Protein AF-0000000085035477 (afdb_homodimer)

pLDDT: mean 82.09, std 19.03, range [23.11, 97.94]

Organism: Korarchaeum cryptofilum (strain OPF8) (NCBI:txid374847)

Secondary structure (DSSP, 8-state):
-EEEEETTS-HHHHHHHHHTT-EEEEE--SS-SEEETTTEEEEEEEHHHHHHHHHHSHHHHHHHHHHTT-SEEEEEEE------HHHHHHHHHHHHHHHHTTEEEEEESSHHHHHHHHHHHHHHHHHTS-------SHHHHHHHHHHHHHHHTSTT--HHHHHHHHHH-SSHHHHHT--HHHHHHHH-HHHHHHHHHHHH---------------/-EEEEETTS-HHHHHHHHHTT-EEEEE--SS-SEEETTTEEEEEEEHHHHHHHHHHSHHHHHHHHHHTT-SEEEEEEE------HHHHHHHHHHHHHHHHTTEEEEEESSHHHHHHHHHHHHHHHHHTS-------SHHHHHHHHHHHHHHHTSTT--HHHHHHHHHH-SSHHHHHT--HHHHHHHH-HHHHHHHHHHHH---------------

Foldseek 3Di:
DEKEAEQVDDVVLVVLLVVLVYHYHYHHDDQAGMDAPFAEGEHEDEPVRVLVCLVVVVVVVSVVSSLQFHLAYEYEYEDDDDDDDPSVVSVVVVQVVCVVSNYYYHYDHDSNRVSVVSNVVNVVVVVVQPPPDPPDDDVNVVQLVVQQVVQCVQPLADNQLSVQLVVRDPHNVCSLSGGLRVSCVRRNNVSSVSSVCVSPPDDDDPPPPPPPPPD/DEKEAEQVDDVVLVVLLVVLVYHYHYHHDDQAGMDAPFAEGEHEDEPVRVLVCLVVVVVVVSVVSSLQFHLAYEYEYEDDDDDDDPSVVSVVVVQVVCVVVNYYYHYDHDSNRVSVVSNVVNVVVVVVQPPPDPPDDDVNVVQLVVQQVVQCPQPLADNQLSVQLVVRDPHNVCSLSGGLRVSCVRRNNVSSVSSVCVSPPDDDDPPPPPPPPPD

Sequence (430 aa):
MRIVMDDREPESVERILKSNGIIVERKRIEVADYLIGADVCVERKTLEDFLRSIYDGRLFDQVEEMMRCCSRILVLVEGSHRLDGRGRLHYLGALAYLSLKGVSVIHVNGYEDTAYLLTYLARKVEGDKPSIIPVRRRRKAKSFEEAYSILLSFPSIGPKSAEKLMSEFKNLREIFNADFPKLKSLIGEAKARKFREVLNSPFVYERETKLEDQGMRIVMDDREPESVERILKSNGIIVERKRIEVADYLIGADVCVERKTLEDFLRSIYDGRLFDQVEEMMRCCSRILVLVEGSHRLDGRGRLHYLGALAYLSLKGVSVIHVNGYEDTAYLLTYLARKVEGDKPSIIPVRRRRKAKSFEEAYSILLSFPSIGPKSAEKLMSEFKNLREIFNADFPKLKSLIGEAKARKFREVLNSPFVYERETKLEDQG

Nearest PDB structures (foldseek):
  2bhn-assembly1_A  TM=6.018E-01  e=3.787E-16  Aeropyrum pernix
  2bhn-assembly1_B-2  TM=5.821E-01  e=1.384E-15  Aeropyrum pernix
  2bgw-assembly1_B  TM=5.679E-01  e=7.019E-16  Aeropyrum pernix
  2bhn-assembly2_C-3  TM=5.789E-01  e=5.058E-15  Aeropyrum pernix
  1j24-assembly1_A  TM=9.005E-01  e=1.045E-10  Pyrococcus furiosus DSM 3638

Radius of gyration: 23.03 Å; Cα contacts (8 Å, |Δi|>4): 675; chains: 2; bounding box: 53×76×73 Å

InterPro domains:
  IPR006166 ERCC4 domain [PF02732] (5-120)
  IPR006166 ERCC4 domain [SM00891] (2-81)
  IPR010994 RuvA domain 2-like [SSF47781] (146-211)
  IPR011335 Restriction endonuclease type II-like [SSF52980] (2-124)

Solvent-accessible surface area (backbone atoms only — not comparable to full-atom values): 22766 Å² total; per-residue (Å²): 89,56,37,42,32,22,61,86,56,63,66,66,34,52,53,49,30,43,74,72,60,35,46,74,45,75,40,89,50,92,66,38,45,30,36,34,75,61,29,33,30,33,36,77,37,44,45,69,54,46,52,51,25,56,74,71,48,51,46,60,54,50,49,52,56,31,56,64,40,22,61,30,39,37,37,39,29,34,56,86,71,90,61,60,72,70,59,30,53,54,48,47,50,50,51,52,53,35,28,74,72,32,31,22,65,44,77,32,89,43,55,66,48,48,27,49,49,51,52,51,50,30,51,50,61,58,60,63,44,76,71,80,70,73,92,47,71,72,77,14,44,52,38,28,53,47,47,48,53,33,43,49,49,36,92,60,29,47,72,69,40,38,49,47,49,50,71,72,35,53,24,50,47,52,56,76,54,52,19,48,60,47,39,23,72,64,53,33,58,70,31,31,50,49,48,48,45,58,32,62,39,51,53,33,81,79,73,75,76,76,73,76,73,82,117,88,56,36,41,31,22,61,86,56,62,66,66,34,52,52,49,30,43,73,72,61,35,45,74,45,74,40,89,50,90,66,39,44,28,37,34,75,60,27,34,31,34,36,77,37,43,43,68,54,46,53,48,25,58,73,70,48,50,47,59,53,49,49,52,56,31,55,64,40,20,63,31,39,38,38,38,27,35,55,84,73,89,62,59,73,70,59,31,53,53,49,49,49,49,51,52,53,35,28,74,70,33,33,22,65,45,78,32,87,44,54,67,48,48,28,49,48,52,50,50,49,32,50,49,62,59,60,63,45,78,72,83,72,74,92,47,71,73,76,14,45,53,37,27,53,48,46,48,52,33,42,47,48,38,91,59,28,49,73,69,42,39,50,48,49,50,70,72,34,55,24,48,47,53,58,76,54,51,19,46,61,48,38,22,73,64,52,34,58,70,32,31,51,49,47,48,46,56,32,62,38,51,54,35,81,80,73,76,76,74,73,76,72,83,117

Structure (mmCIF, N/CA/C/O backbone):
data_AF-0000000085035477-model_v1
#
loop_
_entity.id
_entity.type
_entity.pdbx_description
1 polymer 'ERCC4 domain protein'
#
loop_
_atom_site.group_PDB
_atom_site.id
_atom_site.type_symbol
_atom_site.label_atom_id
_atom_site.label_alt_id
_atom_site.label_comp_id
_atom_site.label_asym_id
_atom_site.label_entity_id
_atom_site.label_seq_id
_atom_site.pdbx_PDB_ins_code
_atom_site.Cartn_x
_atom_site.Cartn_y
_atom_site.Cartn_z
_atom_site.occupancy
_atom_site.B_iso_or_equiv
_atom_site.auth_seq_id
_atom_site.auth_comp_id
_atom_site.auth_asym_id
_atom_site.auth_atom_id
_atom_site.pdbx_PDB_model_num
ATOM 1 N N . MET A 1 1 ? 20.047 3.941 -13.195 1 83.12 1 MET A N 1
ATOM 2 C CA . MET A 1 1 ? 19.203 3.465 -12.109 1 83.12 1 MET A CA 1
ATOM 3 C C . MET A 1 1 ? 20 2.643 -11.102 1 83.12 1 MET A C 1
ATOM 5 O O . MET A 1 1 ? 20.938 1.933 -11.484 1 83.12 1 MET A O 1
ATOM 9 N N . ARG A 1 2 ? 19.75 2.924 -9.922 1 89.19 2 ARG A N 1
ATOM 10 C CA . ARG A 1 2 ? 20.594 2.309 -8.906 1 89.19 2 ARG A CA 1
ATOM 11 C C . ARG A 1 2 ? 19.781 1.378 -8.008 1 89.19 2 ARG A C 1
ATOM 13 O O . ARG A 1 2 ? 18.656 1.692 -7.641 1 89.19 2 ARG A O 1
ATOM 20 N N . ILE A 1 3 ? 20.375 0.165 -7.758 1 96.12 3 ILE A N 1
ATOM 21 C CA . ILE A 1 3 ? 19.812 -0.799 -6.812 1 96.12 3 ILE A CA 1
ATOM 22 C C . ILE A 1 3 ? 20.891 -1.175 -5.785 1 96.12 3 ILE A C 1
ATOM 24 O O . ILE A 1 3 ? 22.031 -1.481 -6.148 1 96.12 3 ILE A O 1
ATOM 28 N N . VAL A 1 4 ? 20.578 -1.041 -4.488 1 95.62 4 VAL A N 1
ATOM 29 C CA . VAL A 1 4 ? 21.438 -1.589 -3.443 1 95.62 4 VAL A CA 1
ATOM 30 C C . VAL A 1 4 ? 21.078 -3.051 -3.191 1 95.62 4 VAL A C 1
ATOM 32 O O . VAL A 1 4 ? 19.906 -3.381 -2.982 1 95.62 4 VAL A O 1
ATOM 35 N N . MET A 1 5 ? 22.078 -3.941 -3.277 1 97.94 5 MET A N 1
ATOM 36 C CA . MET A 1 5 ? 21.875 -5.383 -3.17 1 97.94 5 MET A CA 1
ATOM 37 C C . MET A 1 5 ? 22.641 -5.957 -1.989 1 97.94 5 MET A C 1
ATOM 39 O O . MET A 1 5 ? 23.828 -5.652 -1.803 1 97.94 5 MET A O 1
ATOM 43 N N . ASP A 1 6 ? 21.938 -6.75 -1.131 1 97.06 6 ASP A N 1
ATOM 44 C CA . ASP A 1 6 ? 22.625 -7.453 -0.052 1 97.06 6 ASP A CA 1
ATOM 45 C C . ASP A 1 6 ? 23.75 -8.336 -0.598 1 97.06 6 ASP A C 1
ATOM 47 O O . ASP A 1 6 ? 23.562 -9.023 -1.607 1 97.06 6 ASP A O 1
ATOM 51 N N . ASP A 1 7 ? 24.75 -8.383 0.073 1 96.31 7 ASP A N 1
ATOM 52 C CA . ASP A 1 7 ? 25.938 -9.055 -0.443 1 96.31 7 ASP A CA 1
ATOM 53 C C . ASP A 1 7 ? 25.781 -10.57 -0.408 1 96.31 7 ASP A C 1
ATOM 55 O O . ASP A 1 7 ? 26.578 -11.305 -0.982 1 96.31 7 ASP A O 1
ATOM 59 N N . ARG A 1 8 ? 24.75 -11.102 0.243 1 96.25 8 ARG A N 1
ATOM 60 C CA . ARG A 1 8 ? 24.516 -12.539 0.292 1 96.25 8 ARG A CA 1
ATOM 61 C C . ARG A 1 8 ? 23.703 -13 -0.911 1 96.25 8 ARG A C 1
ATOM 63 O O . ARG A 1 8 ? 23.609 -14.203 -1.182 1 96.25 8 ARG A O 1
ATOM 70 N N . GLU A 1 9 ? 23.188 -12.07 -1.678 1 97.06 9 GLU A N 1
ATOM 71 C CA . GLU A 1 9 ? 22.328 -12.398 -2.822 1 97.06 9 GLU A CA 1
ATOM 72 C C . GLU A 1 9 ? 23.156 -12.984 -3.967 1 97.06 9 GLU A C 1
ATOM 74 O O . GLU A 1 9 ? 24.344 -12.695 -4.098 1 97.06 9 GLU A O 1
ATOM 79 N N . PRO A 1 10 ? 22.516 -13.781 -4.797 1 96.25 10 PRO A N 1
ATOM 80 C CA . PRO A 1 10 ? 23.234 -14.508 -5.852 1 96.25 10 PRO A CA 1
ATOM 81 C C . PRO A 1 10 ? 23.875 -13.57 -6.875 1 96.25 10 PRO A C 1
ATOM 83 O O . PRO A 1 10 ? 23.266 -12.586 -7.293 1 96.25 10 PRO A O 1
ATOM 86 N N . GLU A 1 11 ? 25.016 -13.984 -7.309 1 96.56 11 GLU A N 1
ATOM 87 C CA . GLU A 1 11 ? 25.766 -13.203 -8.297 1 96.56 11 GLU A CA 1
ATOM 88 C C . GLU A 1 11 ? 25.047 -13.188 -9.641 1 96.56 11 GLU A C 1
ATOM 90 O O . GLU A 1 11 ? 25.156 -12.219 -10.398 1 96.56 11 GLU A O 1
ATOM 95 N N . SER A 1 12 ? 24.297 -14.195 -9.867 1 96.81 12 SER A N 1
ATOM 96 C CA . SER A 1 12 ? 23.562 -14.305 -11.125 1 96.81 12 SER A CA 1
ATOM 97 C C . SER A 1 12 ? 22.562 -13.164 -11.273 1 96.81 12 SER A C 1
ATOM 99 O O . SER A 1 12 ? 22.406 -12.602 -12.367 1 96.81 12 SER A O 1
ATOM 101 N N . VAL A 1 13 ? 21.938 -12.805 -10.227 1 97.25 13 VAL A N 1
ATOM 102 C CA . VAL A 1 13 ? 20.984 -11.695 -10.273 1 97.25 13 VAL A CA 1
ATOM 103 C C . VAL A 1 13 ? 21.719 -10.398 -10.586 1 97.25 13 VAL A C 1
ATOM 105 O O . VAL A 1 13 ? 21.266 -9.609 -11.422 1 97.25 13 VAL A O 1
ATOM 108 N N . GLU A 1 14 ? 22.891 -10.211 -9.969 1 97.62 14 GLU A N 1
ATOM 109 C CA . GLU A 1 14 ? 23.672 -9.008 -10.195 1 97.62 14 GLU A CA 1
ATOM 110 C C . GLU A 1 14 ? 24.094 -8.898 -11.656 1 97.62 14 GLU A C 1
ATOM 112 O O . GLU A 1 14 ? 24.016 -7.816 -12.25 1 97.62 14 GLU A O 1
ATOM 117 N N . ARG A 1 15 ? 24.516 -9.969 -12.148 1 97.5 15 ARG A N 1
ATOM 118 C CA . ARG A 1 15 ? 24.969 -10 -13.531 1 97.5 15 ARG A CA 1
ATOM 119 C C . ARG A 1 15 ? 23.875 -9.562 -14.484 1 97.5 15 ARG A C 1
ATOM 121 O O . ARG A 1 15 ? 24.094 -8.75 -15.383 1 97.5 15 ARG A O 1
ATOM 128 N N . ILE A 1 16 ? 22.703 -10.102 -14.281 1 97.25 16 ILE A N 1
ATOM 129 C CA . ILE A 1 16 ? 21.578 -9.773 -15.156 1 97.25 16 ILE A CA 1
ATOM 130 C C . ILE A 1 16 ? 21.188 -8.312 -14.961 1 97.25 16 ILE A C 1
ATOM 132 O O . ILE A 1 16 ? 20.922 -7.605 -15.93 1 97.25 16 ILE A O 1
ATOM 136 N N . LEU A 1 17 ? 21.219 -7.84 -13.766 1 97.62 17 LEU A N 1
ATOM 137 C CA . LEU A 1 17 ? 20.906 -6.445 -13.484 1 97.62 17 LEU A CA 1
ATOM 138 C C . LEU A 1 17 ? 21.859 -5.508 -14.219 1 97.62 17 LEU A C 1
ATOM 140 O O . LEU A 1 17 ? 21.422 -4.551 -14.867 1 97.62 17 LEU A O 1
ATOM 144 N N . LYS A 1 18 ? 23.109 -5.777 -14.164 1 97.25 18 LYS A N 1
ATOM 145 C CA . LYS A 1 18 ? 24.109 -4.953 -14.828 1 97.25 18 LYS A CA 1
ATOM 146 C C . LYS A 1 18 ? 23.953 -4.996 -16.344 1 97.25 18 LYS A C 1
ATOM 148 O O . LYS A 1 18 ? 24.078 -3.969 -17.016 1 97.25 18 LYS A O 1
ATOM 153 N N . SER A 1 19 ? 23.625 -6.137 -16.781 1 97.12 19 SER A N 1
ATOM 154 C CA . SER A 1 19 ? 23.391 -6.273 -18.219 1 97.12 19 SER A CA 1
ATOM 155 C C . SER A 1 19 ? 22.188 -5.449 -18.672 1 97.12 19 SER A C 1
ATOM 157 O O . SER A 1 19 ? 22.109 -5.02 -19.812 1 97.12 19 SER A O 1
ATOM 159 N N . ASN A 1 20 ? 21.25 -5.242 -17.734 1 95.62 20 ASN A N 1
ATOM 160 C CA . ASN A 1 20 ? 20.062 -4.449 -18.016 1 95.62 20 ASN A CA 1
ATOM 161 C C . ASN A 1 20 ? 20.312 -2.959 -17.812 1 95.62 20 ASN A C 1
ATOM 163 O O . ASN A 1 20 ? 19.391 -2.15 -17.875 1 95.62 20 ASN A O 1
ATOM 167 N N . GLY A 1 21 ? 21.5 -2.625 -17.469 1 95.31 21 GLY A N 1
ATOM 168 C CA . GLY A 1 21 ? 21.875 -1.223 -17.328 1 95.31 21 GLY A CA 1
ATOM 169 C C . GLY A 1 21 ? 21.688 -0.688 -15.922 1 95.31 21 GLY A C 1
ATOM 170 O O . GLY A 1 21 ? 21.656 0.526 -15.719 1 95.31 21 GLY A O 1
ATOM 171 N N . ILE A 1 22 ? 21.562 -1.578 -15.031 1 96.44 22 ILE A N 1
ATOM 172 C CA . ILE A 1 22 ? 21.375 -1.165 -13.641 1 96.44 22 ILE A CA 1
ATOM 173 C C . ILE A 1 22 ? 22.719 -1.063 -12.945 1 96.44 22 ILE A C 1
ATOM 175 O O . ILE A 1 22 ? 23.578 -1.94 -13.094 1 96.44 22 ILE A O 1
ATOM 179 N N . ILE A 1 23 ? 22.938 0.04 -12.266 1 96.81 23 ILE A N 1
ATOM 180 C CA . ILE A 1 23 ? 24.094 0.159 -11.383 1 96.81 23 ILE A CA 1
ATOM 181 C C . ILE A 1 23 ? 23.797 -0.529 -10.055 1 96.81 23 ILE A C 1
ATOM 183 O O . ILE A 1 23 ? 22.875 -0.136 -9.336 1 96.81 23 ILE A O 1
ATOM 187 N N . VAL A 1 24 ? 24.641 -1.534 -9.742 1 97.56 24 VAL A N 1
ATOM 188 C CA . VAL A 1 24 ? 24.391 -2.324 -8.539 1 97.56 24 VAL A CA 1
ATOM 189 C C . VAL A 1 24 ? 25.438 -1.976 -7.469 1 97.56 24 VAL A C 1
ATOM 191 O O . VAL A 1 24 ? 26.641 -1.983 -7.734 1 97.56 24 VAL A O 1
ATOM 194 N N . GLU A 1 25 ? 24.953 -1.6 -6.316 1 96.38 25 GLU A N 1
ATOM 195 C CA . GLU A 1 25 ? 25.797 -1.436 -5.133 1 96.38 25 GLU A CA 1
ATOM 196 C C . GLU A 1 25 ? 25.625 -2.605 -4.168 1 96.38 25 GLU A C 1
ATOM 198 O O . GLU A 1 25 ? 24.594 -2.721 -3.5 1 96.38 25 GLU A O 1
ATOM 203 N N . ARG A 1 26 ? 26.688 -3.396 -4.02 1 96.44 26 ARG A N 1
ATOM 204 C CA . ARG A 1 26 ? 26.641 -4.566 -3.15 1 96.44 26 ARG A CA 1
ATOM 205 C C . ARG A 1 26 ? 27.141 -4.227 -1.751 1 96.44 26 ARG A C 1
ATOM 207 O O . ARG A 1 26 ? 28.25 -3.709 -1.592 1 96.44 26 ARG A O 1
ATOM 214 N N . LYS A 1 27 ? 26.312 -4.426 -0.736 1 93.81 27 LYS A N 1
ATOM 215 C CA . LYS A 1 27 ? 26.688 -4.215 0.659 1 93.81 27 LYS A CA 1
ATOM 216 C C . LYS A 1 27 ? 25.781 -4.992 1.601 1 93.81 27 LYS A C 1
ATOM 218 O O . LYS A 1 27 ? 24.75 -5.52 1.177 1 93.81 27 LYS A O 1
ATOM 223 N N . ARG A 1 28 ? 26.219 -5.121 2.834 1 93.19 28 ARG A N 1
ATOM 224 C CA . ARG A 1 28 ? 25.375 -5.805 3.82 1 93.19 28 ARG A CA 1
ATOM 225 C C . ARG A 1 28 ? 24.156 -4.973 4.168 1 93.19 28 ARG A C 1
ATOM 227 O O . ARG A 1 28 ? 24.266 -3.793 4.508 1 93.19 28 ARG A O 1
ATOM 234 N N . ILE A 1 29 ? 23.016 -5.578 3.924 1 89.75 29 ILE A N 1
ATOM 235 C CA . ILE A 1 29 ? 21.734 -4.957 4.266 1 89.75 29 ILE A CA 1
ATOM 236 C C . ILE A 1 29 ? 21 -5.816 5.293 1 89.75 29 ILE A C 1
ATOM 238 O O . ILE A 1 29 ? 20.875 -7.031 5.113 1 89.75 29 ILE A O 1
ATOM 242 N N . GLU A 1 30 ? 20.469 -5.203 6.332 1 83.94 30 GLU A N 1
ATOM 243 C CA . GLU A 1 30 ? 19.812 -5.973 7.383 1 83.94 30 GLU A CA 1
ATOM 244 C C . GLU A 1 30 ? 18.297 -6.043 7.152 1 83.94 30 GLU A C 1
ATOM 246 O O . GLU A 1 30 ? 17.656 -7.031 7.512 1 83.94 30 GLU A O 1
ATOM 251 N N . VAL A 1 31 ? 17.797 -5.148 6.426 1 85.56 31 VAL A N 1
ATOM 252 C CA . VAL A 1 31 ? 16.344 -4.98 6.457 1 85.56 31 VAL A CA 1
ATOM 253 C C . VAL A 1 31 ? 15.719 -5.695 5.266 1 85.56 31 VAL A C 1
ATOM 255 O O . VAL A 1 31 ? 14.57 -6.137 5.332 1 85.56 31 VAL A O 1
ATOM 258 N N . ALA A 1 32 ? 16.484 -5.762 4.121 1 93.56 32 ALA A N 1
ATOM 259 C CA . ALA A 1 32 ? 15.938 -6.359 2.904 1 93.56 32 ALA A CA 1
ATOM 260 C C . ALA A 1 32 ? 17.047 -6.945 2.033 1 93.56 32 ALA A C 1
ATOM 262 O O . ALA A 1 32 ? 18.219 -6.781 2.332 1 93.56 32 ALA A O 1
ATOM 263 N N . ASP A 1 33 ? 16.656 -7.629 1.003 1 97.25 33 ASP A N 1
ATOM 264 C CA . ASP A 1 33 ? 17.625 -8.156 0.057 1 97.25 33 ASP A CA 1
ATOM 265 C C . ASP A 1 33 ? 18.016 -7.102 -0.973 1 97.25 33 ASP A C 1
ATOM 267 O O . ASP A 1 33 ? 19.156 -7.09 -1.456 1 97.25 33 ASP A O 1
ATOM 271 N N . TYR A 1 34 ? 17.031 -6.246 -1.305 1 96.88 34 TYR A N 1
ATOM 272 C CA . TYR A 1 34 ? 17.25 -5.18 -2.275 1 96.88 34 TYR A CA 1
ATOM 273 C C . TYR A 1 34 ? 16.578 -3.887 -1.828 1 96.88 34 TYR A C 1
ATOM 275 O O . TYR A 1 34 ? 15.469 -3.91 -1.299 1 96.88 34 TYR A O 1
ATOM 283 N N . LEU A 1 35 ? 17.266 -2.848 -2.049 1 92.75 35 LEU A N 1
ATOM 284 C CA . LEU A 1 35 ? 16.703 -1.511 -1.881 1 92.75 35 LEU A CA 1
ATOM 285 C C . LEU A 1 35 ? 16.719 -0.749 -3.201 1 92.75 35 LEU A C 1
ATOM 287 O O . LEU A 1 35 ? 17.734 -0.699 -3.889 1 92.75 35 LEU A O 1
ATOM 291 N N . ILE A 1 36 ? 15.578 -0.279 -3.574 1 92.5 36 ILE A N 1
ATOM 292 C CA . ILE A 1 36 ? 15.43 0.477 -4.812 1 92.5 36 ILE A CA 1
ATOM 293 C C . ILE A 1 36 ? 14.953 1.894 -4.5 1 92.5 36 ILE A C 1
ATOM 295 O O . ILE A 1 36 ? 13.891 2.08 -3.904 1 92.5 36 ILE A O 1
ATOM 299 N N . GLY A 1 37 ? 15.688 2.775 -4.996 1 80.69 37 GLY A N 1
ATOM 300 C CA . GLY A 1 37 ? 15.336 4.145 -4.648 1 80.69 37 GLY A CA 1
ATOM 301 C C . GLY A 1 37 ? 15.312 4.395 -3.152 1 80.69 37 GLY A C 1
ATOM 302 O O . GLY A 1 37 ? 16.141 3.852 -2.414 1 80.69 37 GLY A O 1
ATOM 303 N N . ALA A 1 38 ? 14.461 5.211 -2.754 1 67.5 38 ALA A N 1
ATOM 304 C CA . ALA A 1 38 ? 14.438 5.621 -1.353 1 67.5 38 ALA A CA 1
ATOM 305 C C . ALA A 1 38 ? 13.406 4.816 -0.562 1 67.5 38 ALA A C 1
ATOM 307 O O . ALA A 1 38 ? 13.492 4.719 0.665 1 67.5 38 ALA A O 1
ATOM 308 N N . ASP A 1 39 ? 12.516 4.094 -1.257 1 74.5 39 ASP A N 1
ATOM 309 C CA . ASP A 1 39 ? 11.383 3.66 -0.449 1 74.5 39 ASP A CA 1
ATOM 310 C C . ASP A 1 39 ? 10.898 2.281 -0.886 1 74.5 39 ASP A C 1
ATOM 312 O O . ASP A 1 39 ? 9.789 1.868 -0.532 1 74.5 39 ASP A O 1
ATOM 316 N N . VAL A 1 40 ? 11.648 1.652 -1.705 1 89.31 40 VAL A N 1
ATOM 317 C CA . VAL A 1 40 ? 11.211 0.329 -2.139 1 89.31 40 VAL A CA 1
ATOM 318 C C . VAL A 1 40 ? 12.148 -0.734 -1.571 1 89.31 40 VAL A C 1
ATOM 320 O O . VAL A 1 40 ? 13.367 -0.663 -1.763 1 89.31 40 VAL A O 1
ATOM 323 N N . CYS A 1 41 ? 11.578 -1.644 -0.821 1 91.5 41 CYS A N 1
ATOM 324 C CA . CYS A 1 41 ? 12.297 -2.807 -0.313 1 91.5 41 CYS A CA 1
ATOM 325 C C . CYS A 1 41 ? 11.805 -4.086 -0.979 1 91.5 41 CYS A C 1
ATOM 327 O O . CYS A 1 41 ? 10.602 -4.281 -1.144 1 91.5 41 CYS A O 1
ATOM 329 N N . VAL A 1 42 ? 12.766 -4.891 -1.348 1 97.38 42 VAL A N 1
ATOM 330 C CA . VAL A 1 42 ? 12.398 -6.172 -1.94 1 97.38 42 VAL A CA 1
ATOM 331 C C . VAL A 1 42 ? 13.055 -7.309 -1.161 1 97.38 42 VAL A C 1
ATOM 333 O O . VAL A 1 42 ? 14.266 -7.293 -0.931 1 97.38 42 VAL A O 1
ATOM 336 N N . GLU A 1 43 ? 12.273 -8.188 -0.689 1 97.06 43 GLU A N 1
ATOM 337 C CA . GLU A 1 43 ? 12.711 -9.406 -0.01 1 97.06 43 GLU A CA 1
ATOM 338 C C . GLU A 1 43 ? 12.5 -10.633 -0.887 1 97.06 43 GLU A C 1
ATOM 340 O O . GLU A 1 43 ? 11.461 -10.766 -1.544 1 97.06 43 GLU A O 1
ATOM 345 N N . ARG A 1 44 ? 13.516 -11.477 -0.936 1 96.75 44 ARG A N 1
ATOM 346 C CA . ARG A 1 44 ? 13.422 -12.711 -1.71 1 96.75 44 ARG A CA 1
ATOM 347 C C . ARG A 1 44 ? 13.414 -13.93 -0.795 1 96.75 44 ARG A C 1
ATOM 349 O O . ARG A 1 44 ? 14.195 -14.008 0.156 1 96.75 44 ARG A O 1
ATOM 356 N N . LYS A 1 45 ? 12.469 -14.883 -1.09 1 95.06 45 LYS A N 1
ATOM 357 C CA . LYS A 1 45 ? 12.359 -16.125 -0.337 1 95.06 45 LYS A CA 1
ATOM 358 C C . LYS A 1 45 ? 12.055 -17.312 -1.263 1 95.06 45 LYS A C 1
ATOM 360 O O . LYS A 1 45 ? 11.398 -17.141 -2.291 1 95.06 45 LYS A O 1
ATOM 365 N N . THR A 1 46 ? 12.5 -18.453 -0.853 1 93.38 46 THR A N 1
ATOM 366 C CA . THR A 1 46 ? 11.953 -19.656 -1.47 1 93.38 46 THR A CA 1
ATOM 367 C C . THR A 1 46 ? 10.531 -19.922 -0.967 1 93.38 46 THR A C 1
ATOM 369 O O . THR A 1 46 ? 10.148 -19.438 0.101 1 93.38 46 THR A O 1
ATOM 372 N N . LEU A 1 47 ? 9.781 -20.641 -1.795 1 92.5 47 LEU A N 1
ATOM 373 C CA . LEU A 1 47 ? 8.438 -20.984 -1.345 1 92.5 47 LEU A CA 1
ATOM 374 C C . LEU A 1 47 ? 8.477 -21.688 0.003 1 92.5 47 LEU A C 1
ATOM 376 O O . LEU A 1 47 ? 7.656 -21.406 0.882 1 92.5 47 LEU A O 1
ATOM 380 N N . GLU A 1 48 ? 9.375 -22.562 0.199 1 92.25 48 GLU A N 1
ATOM 381 C CA . GLU A 1 48 ? 9.508 -23.297 1.452 1 92.25 48 GLU A CA 1
ATOM 382 C C . GLU A 1 48 ? 9.789 -22.359 2.621 1 92.25 48 GLU A C 1
ATOM 384 O O . GLU A 1 48 ? 9.133 -22.438 3.664 1 92.25 48 GLU A O 1
ATOM 389 N N . ASP A 1 49 ? 10.672 -21.469 2.387 1 94 49 ASP A N 1
ATOM 390 C CA . ASP A 1 49 ? 11.016 -20.516 3.436 1 94 49 ASP A CA 1
ATOM 391 C C . ASP A 1 49 ? 9.859 -19.562 3.709 1 94 49 ASP A C 1
ATOM 393 O O . ASP A 1 49 ? 9.648 -19.141 4.852 1 94 49 ASP A O 1
ATOM 397 N N . PHE A 1 50 ? 9.227 -19.188 2.713 1 94.62 50 PHE A N 1
ATOM 398 C CA . PHE A 1 50 ? 8.07 -18.312 2.848 1 94.62 50 PHE A CA 1
ATOM 399 C C . PHE A 1 50 ? 7 -18.953 3.719 1 94.62 50 PHE A C 1
ATOM 401 O O . PHE A 1 50 ? 6.551 -18.359 4.703 1 94.62 50 PHE A O 1
ATOM 408 N N . LEU A 1 51 ? 6.699 -20.172 3.377 1 92.44 51 LEU A N 1
ATOM 409 C CA . LEU A 1 51 ? 5.68 -20.906 4.129 1 92.44 51 LEU A CA 1
ATOM 410 C C . LEU A 1 51 ? 6.117 -21.109 5.574 1 92.44 51 LEU A C 1
ATOM 412 O O . LEU A 1 51 ? 5.328 -20.906 6.5 1 92.44 51 LEU A O 1
ATOM 416 N N . ARG A 1 52 ? 7.328 -21.484 5.766 1 92.75 52 ARG A N 1
ATOM 417 C CA . ARG A 1 52 ? 7.855 -21.688 7.109 1 92.75 52 ARG A CA 1
ATOM 418 C C . ARG A 1 52 ? 7.801 -20.391 7.918 1 92.75 52 ARG A C 1
ATOM 420 O O . ARG A 1 52 ? 7.445 -20.406 9.102 1 92.75 52 ARG A O 1
ATOM 427 N N . SER A 1 53 ? 8.148 -19.312 7.277 1 93.69 53 SER A N 1
ATOM 428 C CA . SER A 1 53 ? 8.18 -18.031 7.977 1 93.69 53 SER A CA 1
ATOM 429 C C . SER A 1 53 ? 6.781 -17.562 8.352 1 93.69 53 SER A C 1
ATOM 431 O O . SER A 1 53 ? 6.605 -16.828 9.328 1 93.69 53 SER A O 1
ATOM 433 N N . ILE A 1 54 ? 5.793 -17.922 7.52 1 91.5 54 ILE A N 1
ATOM 434 C CA . ILE A 1 54 ? 4.41 -17.641 7.879 1 91.5 54 ILE A CA 1
ATOM 435 C C . ILE A 1 54 ? 4.047 -18.406 9.156 1 91.5 54 ILE A C 1
ATOM 437 O O . ILE A 1 54 ? 3.492 -17.828 10.094 1 91.5 54 ILE A O 1
ATOM 441 N N . TYR A 1 55 ? 4.441 -19.656 9.133 1 89.25 55 TYR A N 1
ATOM 442 C CA . TYR A 1 55 ? 4.078 -20.547 10.227 1 89.25 55 TYR A CA 1
ATOM 443 C C . TYR A 1 55 ? 4.742 -20.125 11.523 1 89.25 55 TYR A C 1
ATOM 445 O O . TYR A 1 55 ? 4.125 -20.172 12.594 1 89.25 55 TYR A O 1
ATOM 453 N N . ASP A 1 56 ? 5.93 -19.688 11.461 1 91.69 56 ASP A N 1
ATOM 454 C CA . ASP A 1 56 ? 6.641 -19.328 12.688 1 91.69 56 ASP A CA 1
ATOM 455 C C . ASP A 1 56 ? 6.414 -17.859 13.055 1 91.69 56 ASP A C 1
ATOM 457 O O . ASP A 1 56 ? 6.867 -17.391 14.102 1 91.69 56 ASP A O 1
ATOM 461 N N . GLY A 1 57 ? 5.809 -17.141 12.242 1 89.94 57 GLY A N 1
ATOM 462 C CA . GLY A 1 57 ? 5.461 -15.758 12.523 1 89.94 57 GLY A CA 1
ATOM 463 C C . GLY A 1 57 ? 6.578 -14.781 12.211 1 89.94 57 GLY A C 1
ATOM 464 O O . GLY A 1 57 ? 6.41 -13.57 12.344 1 89.94 57 GLY A O 1
ATOM 465 N N . ARG A 1 58 ? 7.703 -15.266 11.805 1 92.5 58 ARG A N 1
ATOM 466 C CA . ARG A 1 58 ? 8.867 -14.414 11.562 1 92.5 58 ARG A CA 1
ATOM 467 C C . ARG A 1 58 ? 8.648 -13.523 10.344 1 92.5 58 ARG A C 1
ATOM 469 O O . ARG A 1 58 ? 9.188 -12.422 10.273 1 92.5 58 ARG A O 1
ATOM 476 N N . LEU A 1 59 ? 7.863 -13.969 9.383 1 92.62 59 LEU A N 1
ATOM 477 C CA . LEU A 1 59 ? 7.578 -13.164 8.203 1 92.62 59 LEU A CA 1
ATOM 478 C C . LEU A 1 59 ? 7.016 -11.797 8.594 1 92.62 59 LEU A C 1
ATOM 480 O O . LEU A 1 59 ? 7.426 -10.773 8.047 1 92.62 59 LEU A O 1
ATOM 484 N N . PHE A 1 60 ? 6.172 -11.781 9.531 1 89.44 60 PHE A N 1
ATOM 485 C CA . PHE A 1 60 ? 5.469 -10.562 9.922 1 89.44 60 PHE A CA 1
ATOM 486 C C . PHE A 1 60 ? 6.41 -9.609 10.641 1 89.44 60 PHE A C 1
ATOM 488 O O . PHE A 1 60 ? 6.316 -8.391 10.477 1 89.44 60 PHE A O 1
ATOM 495 N N . ASP A 1 61 ? 7.363 -10.18 11.383 1 88.44 61 ASP A N 1
ATOM 496 C CA . ASP A 1 61 ? 8.398 -9.359 12.008 1 88.44 61 ASP A CA 1
ATOM 497 C C . ASP A 1 61 ? 9.297 -8.719 10.953 1 88.44 61 ASP A C 1
ATOM 499 O O . ASP A 1 61 ? 9.617 -7.531 11.039 1 88.44 61 ASP A O 1
ATOM 503 N N . GLN A 1 62 ? 9.672 -9.508 10.031 1 90.19 62 GLN A N 1
ATOM 504 C CA . GLN A 1 62 ? 10.516 -9.016 8.945 1 90.19 62 GLN A CA 1
ATOM 505 C C . GLN A 1 62 ? 9.828 -7.891 8.18 1 90.19 62 GLN A C 1
ATOM 507 O O . GLN A 1 62 ? 10.453 -6.875 7.863 1 90.19 62 GLN A O 1
ATOM 512 N N . VAL A 1 63 ? 8.555 -8.062 7.891 1 89.25 63 VAL A N 1
ATOM 513 C CA . VAL A 1 63 ? 7.793 -7.066 7.145 1 89.25 63 VAL A CA 1
ATOM 514 C C . VAL A 1 63 ? 7.664 -5.785 7.969 1 89.25 63 VAL A C 1
ATOM 516 O O . VAL A 1 63 ? 7.809 -4.684 7.441 1 89.25 63 VAL A O 1
ATOM 519 N N . GLU A 1 64 ? 7.418 -5.969 9.227 1 82.25 64 GLU A N 1
ATOM 520 C CA . GLU A 1 64 ? 7.32 -4.809 10.102 1 82.25 64 GLU A CA 1
ATOM 521 C C . GLU A 1 64 ? 8.625 -4.02 10.125 1 82.25 64 GLU A C 1
ATOM 523 O O . GLU A 1 64 ? 8.617 -2.787 10.141 1 82.25 64 GLU A O 1
ATOM 528 N N . GLU A 1 65 ? 9.695 -4.703 10.188 1 82.94 65 GLU A N 1
ATOM 529 C CA . GLU A 1 65 ? 11 -4.051 10.133 1 82.94 65 GLU A CA 1
ATOM 530 C C . GLU A 1 65 ? 11.188 -3.289 8.828 1 82.94 65 GLU A C 1
ATOM 532 O O . GLU A 1 65 ? 11.656 -2.15 8.828 1 82.94 65 GLU A O 1
ATOM 537 N N . MET A 1 66 ? 10.75 -3.846 7.703 1 85.56 66 MET A N 1
ATOM 538 C CA . MET A 1 66 ? 10.867 -3.18 6.41 1 85.56 66 MET A CA 1
ATOM 539 C C . MET A 1 66 ? 9.969 -1.949 6.352 1 85.56 66 MET A C 1
ATOM 541 O O . MET A 1 66 ? 10.328 -0.937 5.754 1 85.56 66 MET A O 1
ATOM 545 N N . MET A 1 67 ? 8.805 -2.062 6.996 1 80 67 MET A N 1
ATOM 546 C CA . MET A 1 67 ? 7.832 -0.97 6.973 1 80 67 MET A CA 1
ATOM 547 C C . MET A 1 67 ? 8.375 0.252 7.707 1 80 67 MET A C 1
ATOM 549 O O . MET A 1 67 ? 7.879 1.365 7.52 1 80 67 MET A O 1
ATOM 553 N N . ARG A 1 68 ? 9.352 -0.042 8.508 1 69.81 68 ARG A N 1
ATOM 554 C CA . ARG A 1 68 ? 9.984 1.072 9.211 1 69.81 68 ARG A CA 1
ATOM 555 C C . ARG A 1 68 ? 10.828 1.915 8.266 1 69.81 68 ARG A C 1
ATOM 557 O O . ARG A 1 68 ? 11.023 3.109 8.492 1 69.81 68 ARG A O 1
ATOM 564 N N . CYS A 1 69 ? 11.227 1.34 7.133 1 66.75 69 CYS A N 1
ATOM 565 C CA . CYS A 1 69 ? 12.188 2.049 6.293 1 66.75 69 CYS A CA 1
ATOM 566 C C . CYS A 1 69 ? 11.641 2.229 4.879 1 66.75 69 CYS A C 1
ATOM 568 O O . CYS A 1 69 ? 12.094 3.105 4.145 1 66.75 69 CYS A O 1
ATOM 570 N N . CYS A 1 70 ? 10.703 1.401 4.461 1 77.88 70 CYS A N 1
ATOM 571 C CA . CYS A 1 70 ? 10.18 1.443 3.098 1 77.88 70 CYS A CA 1
ATOM 572 C C . CYS A 1 70 ? 8.664 1.576 3.098 1 77.88 70 CYS A C 1
ATOM 574 O O . CYS A 1 70 ? 7.98 0.976 3.932 1 77.88 70 CYS A O 1
ATOM 576 N N . SER A 1 71 ? 8.188 2.359 2.115 1 72.81 71 SER A N 1
ATOM 577 C CA . SER A 1 71 ? 6.746 2.51 1.965 1 72.81 71 SER A CA 1
ATOM 578 C C . SER A 1 71 ? 6.184 1.491 0.978 1 72.81 71 SER A C 1
ATOM 580 O O . SER A 1 71 ? 4.98 1.228 0.967 1 72.81 71 SER A O 1
ATOM 582 N N . ARG A 1 72 ? 7.016 1.066 0.162 1 83.88 72 ARG A N 1
ATOM 583 C CA . ARG A 1 72 ? 6.645 0.043 -0.809 1 83.88 72 ARG A CA 1
ATOM 584 C C . ARG A 1 72 ? 7.484 -1.217 -0.625 1 83.88 72 ARG A C 1
ATOM 586 O O . ARG A 1 72 ? 8.703 -1.192 -0.824 1 83.88 72 ARG A O 1
ATOM 593 N N . ILE A 1 73 ? 6.816 -2.299 -0.227 1 90.31 73 ILE A N 1
ATOM 594 C CA . ILE A 1 73 ? 7.504 -3.539 0.112 1 90.31 73 ILE A CA 1
ATOM 595 C C . ILE A 1 73 ? 7.008 -4.668 -0.79 1 90.31 73 ILE A C 1
ATOM 597 O O . ILE A 1 73 ? 5.801 -4.855 -0.953 1 90.31 73 ILE A O 1
ATOM 601 N N . LEU A 1 74 ? 7.938 -5.289 -1.444 1 96.75 74 LEU A N 1
ATOM 602 C CA . LEU A 1 74 ? 7.629 -6.457 -2.264 1 96.75 74 LEU A CA 1
ATOM 603 C C . LEU A 1 74 ? 8.359 -7.691 -1.746 1 96.75 74 LEU A C 1
ATOM 605 O O . LEU A 1 74 ? 9.547 -7.621 -1.404 1 96.75 74 LEU A O 1
ATOM 609 N N . VAL A 1 75 ? 7.621 -8.758 -1.645 1 97.19 75 VAL A N 1
ATOM 610 C CA . VAL A 1 75 ? 8.203 -10.062 -1.328 1 97.19 75 VAL A CA 1
ATOM 611 C C . VAL A 1 75 ? 8.148 -10.969 -2.557 1 97.19 75 VAL A C 1
ATOM 613 O O . VAL A 1 75 ? 7.062 -11.281 -3.053 1 97.19 75 VAL A O 1
ATOM 616 N N . LEU A 1 76 ? 9.32 -11.336 -3.055 1 97.06 76 LEU A N 1
ATOM 617 C CA . LEU A 1 76 ? 9.406 -12.266 -4.18 1 97.06 76 LEU A CA 1
ATOM 618 C C . LEU A 1 76 ? 9.531 -13.703 -3.695 1 97.06 76 LEU A C 1
ATOM 620 O O . LEU A 1 76 ? 10.422 -14.023 -2.91 1 97.06 76 LEU A O 1
ATOM 624 N N . VAL A 1 77 ? 8.625 -14.531 -4.121 1 95.75 77 VAL A N 1
ATOM 625 C CA . VAL A 1 77 ? 8.609 -15.93 -3.703 1 95.75 77 VAL A CA 1
ATOM 626 C C . VAL A 1 77 ? 9.008 -16.828 -4.871 1 95.75 77 VAL A C 1
ATOM 628 O O . VAL A 1 77 ? 8.312 -16.875 -5.891 1 95.75 77 VAL A O 1
ATOM 631 N N . GLU A 1 78 ? 10.102 -17.484 -4.703 1 92.88 78 GLU A N 1
ATOM 632 C CA . GLU A 1 78 ? 10.609 -18.375 -5.746 1 92.88 78 GLU A CA 1
ATOM 633 C C . GLU A 1 78 ? 10.125 -19.797 -5.535 1 92.88 78 GLU A C 1
ATOM 635 O O . GLU A 1 78 ? 10.305 -20.375 -4.461 1 92.88 78 GLU A O 1
ATOM 640 N N . GLY A 1 79 ? 9.508 -20.234 -6.66 1 83 79 GLY A N 1
ATOM 641 C CA . GLY A 1 79 ? 9.016 -21.609 -6.625 1 83 79 GLY A CA 1
ATOM 642 C C . GLY A 1 79 ? 7.5 -21.688 -6.652 1 83 79 GLY A C 1
ATOM 643 O O . GLY A 1 79 ? 6.812 -20.688 -6.496 1 83 79 GLY A O 1
ATOM 644 N N . SER A 1 80 ? 7.004 -22.672 -7.336 1 70.12 80 SER A N 1
ATOM 645 C CA . SER A 1 80 ? 5.559 -22.859 -7.402 1 70.12 80 SER A CA 1
ATOM 646 C C . SER A 1 80 ? 5.148 -24.203 -6.805 1 70.12 80 SER A C 1
ATOM 648 O O . SER A 1 80 ? 5.902 -25.172 -6.875 1 70.12 80 SER A O 1
ATOM 650 N N . HIS A 1 81 ? 4.406 -24.141 -5.707 1 65.5 81 HIS A N 1
ATOM 651 C CA . HIS A 1 81 ? 3.807 -25.406 -5.285 1 65.5 81 HIS A CA 1
ATOM 652 C C . HIS A 1 81 ? 2.299 -25.266 -5.109 1 65.5 81 HIS A C 1
ATOM 654 O O . HIS A 1 81 ? 1.804 -24.172 -4.793 1 65.5 81 HIS A O 1
ATOM 660 N N . ARG A 1 82 ? 1.702 -26.219 -5.645 1 67.5 82 ARG A N 1
ATOM 661 C CA . ARG A 1 82 ? 0.278 -26.328 -5.34 1 67.5 82 ARG A CA 1
ATOM 662 C C . ARG A 1 82 ? 0.052 -26.609 -3.859 1 67.5 82 ARG A C 1
ATOM 664 O O . ARG A 1 82 ? 0.564 -27.594 -3.324 1 67.5 82 ARG A O 1
ATOM 671 N N . LEU A 1 83 ? -0.337 -25.594 -3.225 1 75 83 LEU A N 1
ATOM 672 C CA . LEU A 1 83 ? -0.692 -25.766 -1.821 1 75 83 LEU A CA 1
ATOM 673 C C . LEU A 1 83 ? -2.113 -26.312 -1.688 1 75 83 LEU A C 1
ATOM 675 O O . LEU A 1 83 ? -2.984 -25.984 -2.494 1 75 83 LEU A O 1
ATOM 679 N N . ASP A 1 84 ? -2.213 -27.375 -0.992 1 74 84 ASP A N 1
ATOM 680 C CA . ASP A 1 84 ? -3.559 -27.906 -0.801 1 74 84 ASP A CA 1
ATOM 681 C C . ASP A 1 84 ? -3.979 -27.828 0.665 1 74 84 ASP A C 1
ATOM 683 O O . ASP A 1 84 ? -3.141 -27.625 1.546 1 74 84 ASP A O 1
ATOM 687 N N . GLY A 1 85 ? -5.328 -27.844 0.875 1 77.44 85 GLY A N 1
ATOM 688 C CA . GLY A 1 85 ? -5.945 -27.969 2.186 1 77.44 85 GLY A CA 1
ATOM 689 C C . GLY A 1 85 ? -5.645 -26.797 3.102 1 77.44 85 GLY A C 1
ATOM 690 O O . GLY A 1 85 ? -5.836 -25.641 2.721 1 77.44 85 GLY A O 1
ATOM 691 N N . ARG A 1 86 ? -5.172 -27.094 4.34 1 77.44 86 ARG A N 1
ATOM 692 C CA . ARG A 1 86 ? -4.922 -26.141 5.414 1 77.44 86 ARG A CA 1
ATOM 693 C C . ARG A 1 86 ? -3.766 -25.203 5.066 1 77.44 86 ARG A C 1
ATOM 695 O O . ARG A 1 86 ? -3.797 -24.016 5.391 1 77.44 86 ARG A O 1
ATOM 702 N N . GLY A 1 87 ? -2.859 -25.797 4.387 1 82.62 87 GLY A N 1
ATOM 703 C CA . GLY A 1 87 ? -1.711 -25 3.996 1 82.62 87 GLY A CA 1
ATOM 704 C C . GLY A 1 87 ? -2.066 -23.875 3.049 1 82.62 87 GLY A C 1
ATOM 705 O O . GLY A 1 87 ? -1.522 -22.766 3.156 1 82.62 87 GLY A O 1
ATOM 706 N N . ARG A 1 88 ? -3.014 -24.188 2.273 1 87.81 88 ARG A N 1
ATOM 707 C CA . ARG A 1 88 ? -3.436 -23.188 1.3 1 87.81 88 ARG A CA 1
ATOM 708 C C . ARG A 1 88 ? -4.16 -22.031 1.98 1 87.81 88 ARG A C 1
ATOM 710 O O . ARG A 1 88 ? -3.926 -20.875 1.655 1 87.81 88 ARG A O 1
ATOM 717 N N . LEU A 1 89 ? -5.062 -22.328 2.889 1 87.19 89 LEU A N 1
ATOM 718 C CA . LEU A 1 89 ? -5.82 -21.297 3.582 1 87.19 89 LEU A CA 1
ATOM 719 C C . LEU A 1 89 ? -4.898 -20.406 4.398 1 87.19 89 LEU A C 1
ATOM 721 O O . LEU A 1 89 ? -5.078 -19.188 4.434 1 87.19 89 LEU A O 1
ATOM 725 N N . HIS A 1 90 ? -3.932 -21.062 5.02 1 87.69 90 HIS A N 1
ATOM 726 C CA . HIS A 1 90 ? -2.955 -20.281 5.77 1 87.69 90 HIS A CA 1
ATOM 727 C C . HIS A 1 90 ? -2.168 -19.359 4.852 1 87.69 90 HIS A C 1
ATOM 729 O O . HIS A 1 90 ? -1.906 -18.203 5.199 1 87.69 90 HIS A O 1
ATOM 735 N N . TYR A 1 91 ? -1.83 -19.875 3.775 1 92 91 TYR A N 1
ATOM 736 C CA . TYR A 1 91 ? -1.134 -19.094 2.754 1 92 91 TYR A CA 1
ATOM 737 C C . TYR A 1 91 ? -1.974 -17.906 2.301 1 92 91 TYR A C 1
ATOM 739 O O . TYR A 1 91 ? -1.5 -16.766 2.299 1 92 91 TYR A O 1
ATOM 747 N N . LEU A 1 92 ? -3.203 -18.188 1.975 1 92.38 92 LEU A N 1
ATOM 748 C CA . LEU A 1 92 ? -4.105 -17.125 1.52 1 92.38 92 LEU A CA 1
ATOM 749 C C . LEU A 1 92 ? -4.305 -16.078 2.605 1 92.38 92 LEU A C 1
ATOM 751 O O . LEU A 1 92 ? -4.32 -14.883 2.32 1 92.38 92 LEU A O 1
ATOM 755 N N . GLY A 1 93 ? -4.453 -16.547 3.818 1 92.31 93 GLY A N 1
ATOM 756 C CA . GLY A 1 93 ? -4.574 -15.625 4.934 1 92.31 93 GLY A CA 1
ATOM 757 C C . GLY A 1 93 ? -3.377 -14.711 5.082 1 92.31 93 GLY A C 1
ATOM 758 O O . GLY A 1 93 ? -3.531 -13.516 5.332 1 92.31 93 GLY A O 1
ATOM 759 N N . ALA A 1 94 ? -2.221 -15.289 4.957 1 92.81 94 ALA A N 1
ATOM 760 C CA . ALA A 1 94 ? -0.997 -14.5 5.043 1 92.81 94 ALA A CA 1
ATOM 761 C C . ALA A 1 94 ? -0.939 -13.453 3.93 1 92.81 94 ALA A C 1
ATOM 763 O O . ALA A 1 94 ? -0.581 -12.305 4.168 1 92.81 94 ALA A O 1
ATOM 764 N N . LEU A 1 95 ? -1.312 -13.867 2.744 1 94.5 95 LEU A N 1
ATOM 765 C CA . LEU A 1 95 ? -1.328 -12.938 1.62 1 94.5 95 LEU A CA 1
ATOM 766 C C . LEU A 1 95 ? -2.301 -11.789 1.877 1 94.5 95 LEU A C 1
ATOM 768 O O . LEU A 1 95 ? -1.988 -10.633 1.593 1 94.5 95 LEU A O 1
ATOM 772 N N . ALA A 1 96 ? -3.428 -12.102 2.396 1 93.81 96 ALA A N 1
ATOM 773 C CA . ALA A 1 96 ? -4.418 -11.078 2.721 1 93.81 96 ALA A CA 1
ATOM 774 C C . ALA A 1 96 ? -3.877 -10.102 3.76 1 93.81 96 ALA A C 1
ATOM 776 O O . ALA A 1 96 ? -4.016 -8.883 3.607 1 93.81 96 ALA A O 1
ATOM 777 N N . TYR A 1 97 ? -3.283 -10.688 4.766 1 92 97 TYR A N 1
ATOM 778 C CA . TYR A 1 97 ? -2.701 -9.859 5.812 1 92 97 TYR A CA 1
ATOM 779 C C . TYR A 1 97 ? -1.657 -8.906 5.242 1 92 97 TYR A C 1
ATOM 781 O O . TYR A 1 97 ? -1.692 -7.703 5.504 1 92 97 TYR A O 1
ATOM 789 N N . LEU A 1 98 ? -0.778 -9.398 4.512 1 93.19 98 LEU A N 1
ATOM 790 C CA . LEU A 1 98 ? 0.288 -8.602 3.916 1 93.19 98 LEU A CA 1
ATOM 791 C C . LEU A 1 98 ? -0.286 -7.531 2.996 1 93.19 98 LEU A C 1
ATOM 793 O O . LEU A 1 98 ? 0.194 -6.395 2.984 1 93.19 98 LEU A O 1
ATOM 797 N N . SER A 1 99 ? -1.3 -7.887 2.285 1 92.44 99 SER A N 1
ATOM 798 C CA . SER A 1 99 ? -1.948 -6.93 1.393 1 92.44 99 SER A CA 1
ATOM 799 C C . SER A 1 99 ? -2.523 -5.75 2.168 1 92.44 99 SER A C 1
ATOM 801 O O . SER A 1 99 ? -2.43 -4.605 1.726 1 92.44 99 SER A O 1
ATOM 803 N N . LEU A 1 100 ? -3.102 -6.066 3.285 1 87.19 100 LEU A N 1
ATOM 804 C CA . LEU A 1 100 ? -3.672 -5.004 4.105 1 87.19 100 LEU A CA 1
ATOM 805 C C . LEU A 1 100 ? -2.582 -4.062 4.613 1 87.19 100 LEU A C 1
ATOM 807 O O . LEU A 1 100 ? -2.854 -2.902 4.926 1 87.19 100 LEU A O 1
ATOM 811 N N . LYS A 1 101 ? -1.386 -4.617 4.629 1 82.88 101 LYS A N 1
ATOM 812 C CA . LYS A 1 101 ? -0.25 -3.816 5.082 1 82.88 101 LYS A CA 1
ATOM 813 C C . LYS A 1 101 ? 0.452 -3.146 3.904 1 82.88 101 LYS A C 1
ATOM 815 O O . LYS A 1 101 ? 1.473 -2.479 4.082 1 82.88 101 LYS A O 1
ATOM 820 N N . GLY A 1 102 ? -0.058 -3.336 2.74 1 85.19 102 GLY A N 1
ATOM 821 C CA . GLY A 1 102 ? 0.527 -2.734 1.552 1 85.19 102 GLY A CA 1
ATOM 822 C C . GLY A 1 102 ? 1.717 -3.51 1.018 1 85.19 102 GLY A C 1
ATOM 823 O O . GLY A 1 102 ? 2.523 -2.971 0.256 1 85.19 102 GLY A O 1
ATOM 824 N N . VAL A 1 103 ? 1.858 -4.668 1.486 1 92.25 103 VAL A N 1
ATOM 825 C CA . VAL A 1 103 ? 2.969 -5.512 1.061 1 92.25 103 VAL A CA 1
ATOM 826 C C . VAL A 1 103 ? 2.51 -6.445 -0.058 1 92.25 103 VAL A C 1
ATOM 828 O O . VAL A 1 103 ? 1.492 -7.129 0.075 1 92.25 103 VAL A O 1
ATOM 831 N N . SER A 1 104 ? 3.271 -6.43 -1.152 1 95.38 104 SER A N 1
ATOM 832 C CA . SER A 1 104 ? 2.932 -7.266 -2.297 1 95.38 104 SER A CA 1
ATOM 833 C C . SER A 1 104 ? 3.801 -8.523 -2.342 1 95.38 104 SER A C 1
ATOM 835 O O . SER A 1 104 ? 5.008 -8.453 -2.096 1 95.38 104 SER A O 1
ATOM 837 N N . VAL A 1 105 ? 3.105 -9.633 -2.637 1 95.88 105 VAL A N 1
ATOM 838 C CA . VAL A 1 105 ? 3.805 -10.898 -2.824 1 95.88 105 VAL A CA 1
ATOM 839 C C . VAL A 1 105 ? 3.719 -11.32 -4.289 1 95.88 105 VAL A C 1
ATOM 841 O O . VAL A 1 105 ? 2.623 -11.43 -4.848 1 95.88 105 VAL A O 1
ATOM 844 N N . ILE A 1 106 ? 4.895 -11.539 -4.902 1 94.81 106 ILE A N 1
ATOM 845 C CA . ILE A 1 106 ? 4.941 -11.922 -6.309 1 94.81 106 ILE A CA 1
ATOM 846 C C . ILE A 1 106 ? 5.734 -13.219 -6.461 1 94.81 106 ILE A C 1
ATOM 848 O O . ILE A 1 106 ? 6.863 -13.328 -5.973 1 94.81 106 ILE A O 1
ATOM 852 N N . HIS A 1 107 ? 5.121 -14.203 -7.137 1 92.75 107 HIS A N 1
ATOM 853 C CA . HIS A 1 107 ? 5.824 -15.445 -7.426 1 92.75 107 HIS A CA 1
ATOM 854 C C . HIS A 1 107 ? 6.711 -15.305 -8.656 1 92.75 107 HIS A C 1
ATOM 856 O O . HIS A 1 107 ? 6.273 -14.789 -9.688 1 92.75 107 HIS A O 1
ATOM 862 N N . VAL A 1 108 ? 7.934 -15.812 -8.508 1 92.62 108 VAL A N 1
ATOM 863 C CA . VAL A 1 108 ? 8.891 -15.742 -9.609 1 92.62 108 VAL A CA 1
ATOM 864 C C . VAL A 1 108 ? 9.477 -17.125 -9.867 1 92.62 108 VAL A C 1
ATOM 866 O O . VAL A 1 108 ? 9.523 -17.969 -8.969 1 92.62 108 VAL A O 1
ATOM 869 N N . ASN A 1 109 ? 9.961 -17.469 -11.086 1 88.56 109 ASN A N 1
ATOM 870 C CA . ASN A 1 109 ? 10.484 -18.781 -11.453 1 88.56 109 ASN A CA 1
ATOM 871 C C . ASN A 1 109 ? 12.008 -18.828 -11.32 1 88.56 109 ASN A C 1
ATOM 873 O O . ASN A 1 109 ? 12.609 -19.891 -11.406 1 88.56 109 ASN A O 1
ATOM 877 N N . GLY A 1 110 ? 12.711 -17.734 -10.945 1 89.81 110 GLY A N 1
ATOM 878 C CA . GLY A 1 110 ? 14.164 -17.75 -10.852 1 89.81 110 GLY A CA 1
ATOM 879 C C . GLY A 1 110 ? 14.781 -16.359 -10.891 1 89.81 110 GLY A C 1
ATOM 880 O O . GLY A 1 110 ? 14.078 -15.367 -10.719 1 89.81 110 GLY A O 1
ATOM 881 N N . TYR A 1 111 ? 16.062 -16.469 -11.195 1 93.75 111 TYR A N 1
ATOM 882 C CA . TYR A 1 111 ? 16.844 -15.242 -11.109 1 93.75 111 TYR A CA 1
ATOM 883 C C . TYR A 1 111 ? 16.484 -14.297 -12.242 1 93.75 111 TYR A C 1
ATOM 885 O O . TYR A 1 111 ? 16.531 -13.07 -12.07 1 93.75 111 TYR A O 1
ATOM 893 N N . GLU A 1 112 ? 16.094 -14.852 -13.359 1 93.06 112 GLU A N 1
ATOM 894 C CA . GLU A 1 112 ? 15.742 -14.008 -14.492 1 93.06 112 GLU A CA 1
ATOM 895 C C . GLU A 1 112 ? 14.492 -13.18 -14.203 1 93.06 112 GLU A C 1
ATOM 897 O O . GLU A 1 112 ? 14.469 -11.977 -14.461 1 93.06 112 GLU A O 1
ATOM 902 N N . ASP A 1 113 ? 13.508 -13.852 -13.617 1 93.88 113 ASP A N 1
ATOM 903 C CA . ASP A 1 113 ? 12.297 -13.148 -13.219 1 93.88 113 ASP A CA 1
ATOM 904 C C . ASP A 1 113 ? 12.609 -12.062 -12.188 1 93.88 113 ASP A C 1
ATOM 906 O O . ASP A 1 113 ? 12.109 -10.945 -12.289 1 93.88 113 ASP A O 1
ATOM 910 N N . THR A 1 114 ? 13.406 -12.492 -11.234 1 95.69 114 THR A N 1
ATOM 911 C CA . THR A 1 114 ? 13.781 -11.57 -10.164 1 95.69 114 THR A CA 1
ATOM 912 C C . THR A 1 114 ? 14.477 -10.336 -10.734 1 95.69 114 THR A C 1
ATOM 914 O O . THR A 1 114 ? 14.094 -9.203 -10.43 1 95.69 114 THR A O 1
ATOM 917 N N . ALA A 1 115 ? 15.422 -10.547 -11.633 1 96.38 115 ALA A N 1
ATOM 918 C CA . ALA A 1 115 ? 16.172 -9.438 -12.234 1 96.38 115 ALA A CA 1
ATOM 919 C C . ALA A 1 115 ? 15.258 -8.562 -13.086 1 96.38 115 ALA A C 1
ATOM 921 O O . ALA A 1 115 ? 15.398 -7.336 -13.094 1 96.38 115 ALA A O 1
ATOM 922 N N . TYR A 1 116 ? 14.406 -9.18 -13.758 1 94.81 116 TYR A N 1
ATOM 923 C CA . TYR A 1 116 ? 13.461 -8.422 -14.562 1 94.81 116 TYR A CA 1
ATOM 924 C C . TYR A 1 116 ? 12.609 -7.508 -13.695 1 94.81 116 TYR A C 1
ATOM 926 O O . TYR A 1 116 ? 12.469 -6.316 -13.984 1 94.81 116 TYR A O 1
ATOM 934 N N . LEU A 1 117 ? 12.07 -8.062 -12.648 1 96.44 117 LEU A N 1
ATOM 935 C CA . LEU A 1 117 ? 11.203 -7.301 -11.75 1 96.44 117 LEU A CA 1
ATOM 936 C C . LEU A 1 117 ? 11.977 -6.152 -11.109 1 96.44 117 LEU A C 1
ATOM 938 O O . LEU A 1 117 ? 11.484 -5.023 -11.055 1 96.44 117 LEU A O 1
ATOM 942 N N . LEU A 1 118 ? 13.148 -6.465 -10.672 1 97.19 118 LEU A N 1
ATOM 943 C CA . LEU A 1 118 ? 13.977 -5.434 -10.047 1 97.19 118 LEU A CA 1
ATOM 944 C C . LEU A 1 118 ? 14.297 -4.32 -11.031 1 97.19 118 LEU A C 1
ATOM 946 O O . LEU A 1 118 ? 14.242 -3.139 -10.68 1 97.19 118 LEU A O 1
ATOM 950 N N . THR A 1 119 ? 14.625 -4.688 -12.234 1 96 119 THR A N 1
ATOM 951 C CA . THR A 1 119 ? 14.914 -3.709 -13.281 1 96 119 THR A CA 1
ATOM 952 C C . THR A 1 119 ? 13.695 -2.836 -13.555 1 96 119 THR A C 1
ATOM 954 O O . THR A 1 119 ? 13.812 -1.611 -13.656 1 96 119 THR A O 1
ATOM 957 N N . TYR A 1 120 ? 12.594 -3.477 -13.672 1 94.56 120 TYR A N 1
ATOM 958 C CA . TYR A 1 120 ? 11.352 -2.76 -13.922 1 94.56 120 TYR A CA 1
ATOM 959 C C . TYR A 1 120 ? 11.062 -1.768 -12.797 1 94.56 120 TYR A C 1
ATOM 961 O O . TYR A 1 120 ? 10.75 -0.604 -13.062 1 94.56 120 TYR A O 1
ATOM 969 N N . LEU A 1 121 ? 11.164 -2.217 -11.578 1 94.31 121 LEU A N 1
ATOM 970 C CA . LEU A 1 121 ? 10.914 -1.375 -10.414 1 94.31 121 LEU A CA 1
ATOM 971 C C . LEU A 1 121 ? 11.859 -0.176 -10.398 1 94.31 121 LEU A C 1
ATOM 973 O O . LEU A 1 121 ? 11.43 0.953 -10.148 1 94.31 121 LEU A O 1
ATOM 977 N N . ALA A 1 122 ? 13.102 -0.446 -10.656 1 93.5 122 ALA A N 1
ATOM 978 C CA . ALA A 1 122 ? 14.102 0.622 -10.664 1 93.5 122 ALA A CA 1
ATOM 979 C C . ALA A 1 122 ? 13.758 1.683 -11.711 1 93.5 122 ALA A C 1
ATOM 981 O O . ALA A 1 122 ? 13.836 2.883 -11.43 1 93.5 122 ALA A O 1
ATOM 982 N N . ARG A 1 123 ? 13.359 1.263 -12.844 1 90.62 123 ARG A N 1
ATOM 983 C CA . ARG A 1 123 ? 13.023 2.188 -13.922 1 90.62 123 ARG A CA 1
ATOM 984 C C . ARG A 1 123 ? 11.797 3.027 -13.562 1 90.62 123 ARG A C 1
ATOM 986 O O . ARG A 1 123 ? 11.766 4.23 -13.828 1 90.62 123 ARG A O 1
ATOM 993 N N . LYS A 1 124 ? 10.867 2.346 -13.031 1 87.06 124 LYS A N 1
ATOM 994 C CA . LYS A 1 124 ? 9.633 3.041 -12.68 1 87.06 124 LYS A CA 1
ATOM 995 C C . LYS A 1 124 ? 9.867 4.035 -11.547 1 87.06 124 LYS A C 1
ATOM 997 O O . LYS A 1 124 ? 9.336 5.148 -11.57 1 87.06 124 LYS A O 1
ATOM 1002 N N . VAL A 1 125 ? 10.594 3.609 -10.617 1 81.62 125 VAL A N 1
ATOM 1003 C CA . VAL A 1 125 ? 10.891 4.449 -9.469 1 81.62 125 VAL A CA 1
ATOM 1004 C C . VAL A 1 125 ? 11.711 5.66 -9.906 1 81.62 125 VAL A C 1
ATOM 1006 O O . VAL A 1 125 ? 11.492 6.773 -9.422 1 81.62 125 VAL A O 1
ATOM 1009 N N . GLU A 1 126 ? 12.641 5.461 -10.773 1 75.25 126 GLU A N 1
ATOM 1010 C CA . GLU A 1 126 ? 13.453 6.555 -11.289 1 75.25 126 GLU A CA 1
ATOM 1011 C C . GLU A 1 126 ? 12.625 7.5 -12.156 1 75.25 126 GLU A C 1
ATOM 1013 O O . GLU A 1 126 ? 12.828 8.719 -12.125 1 75.25 126 GLU A O 1
ATOM 1018 N N . GLY A 1 127 ? 11.844 6.879 -13.125 1 64.38 127 GLY A N 1
ATOM 1019 C CA . GLY A 1 127 ? 10.992 7.691 -13.969 1 64.38 127 GLY A CA 1
ATOM 1020 C C . GLY A 1 127 ? 9.984 8.516 -13.188 1 64.38 127 GLY A C 1
ATOM 1021 O O . GLY A 1 127 ? 9.508 9.547 -13.672 1 64.38 127 GLY A O 1
ATOM 1022 N N . ASP A 1 128 ? 9.328 7.93 -12.242 1 53.19 128 ASP A N 1
ATOM 1023 C CA . ASP A 1 128 ? 8.375 8.633 -11.391 1 53.19 128 ASP A CA 1
ATOM 1024 C C . ASP A 1 128 ? 9 9.883 -10.781 1 53.19 128 ASP A C 1
ATOM 1026 O O . ASP A 1 128 ? 8.32 10.648 -10.078 1 53.19 128 ASP A O 1
ATOM 1030 N N . LYS A 1 129 ? 10.273 10.047 -11.172 1 41.38 129 LYS A N 1
ATOM 1031 C CA . LYS A 1 129 ? 10.742 11.375 -10.781 1 41.38 129 LYS A CA 1
ATOM 1032 C C . LYS A 1 129 ? 9.836 12.469 -11.344 1 41.38 129 LYS A C 1
ATOM 1034 O O . LYS A 1 129 ? 9.383 12.375 -12.484 1 41.38 129 LYS A O 1
ATOM 1039 N N . PRO A 1 130 ? 9.055 13.086 -10.57 1 32.47 130 PRO A N 1
ATOM 1040 C CA . PRO A 1 130 ? 8.07 14.055 -11.047 1 32.47 130 PRO A CA 1
ATOM 1041 C C . PRO A 1 130 ? 8.477 14.703 -12.367 1 32.47 130 PRO A C 1
ATOM 1043 O O . PRO A 1 130 ? 9.578 15.258 -12.477 1 32.47 130 PRO A O 1
ATOM 1046 N N . SER A 1 131 ? 8.227 14.156 -13.5 1 28.47 131 SER A N 1
ATOM 1047 C CA . SER A 1 131 ? 8.188 15.055 -14.648 1 28.47 131 SER A CA 1
ATOM 1048 C C . SER A 1 131 ? 7.371 16.312 -14.344 1 28.47 131 SER A C 1
ATOM 1050 O O . SER A 1 131 ? 6.371 16.25 -13.625 1 28.47 131 SER A O 1
ATOM 1052 N N . ILE A 1 132 ? 7.93 17.516 -14.398 1 27.09 132 ILE A N 1
ATOM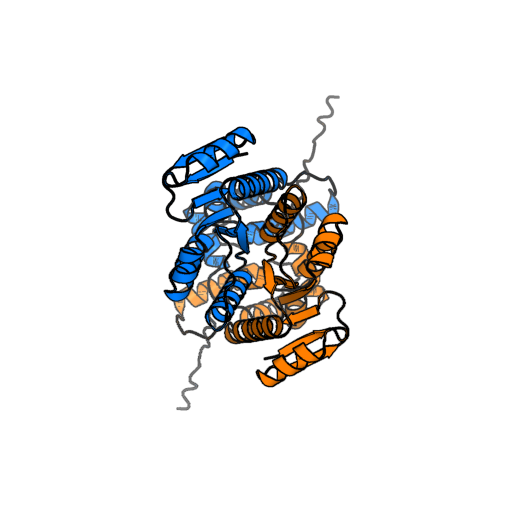 1053 C CA . ILE A 1 132 ? 7.371 18.859 -14.289 1 27.09 132 ILE A CA 1
ATOM 1054 C C . ILE A 1 132 ? 6.16 19 -15.211 1 27.09 132 ILE A C 1
ATOM 1056 O O . ILE A 1 132 ? 6.309 19.125 -16.422 1 27.09 132 ILE A O 1
ATOM 1060 N N . ILE A 1 133 ? 5.27 18.188 -15.328 1 27.5 133 ILE A N 1
ATOM 1061 C CA . ILE A 1 133 ? 4.234 18.688 -16.234 1 27.5 133 ILE A CA 1
ATOM 1062 C C . ILE A 1 133 ? 3.758 20.062 -15.773 1 27.5 133 ILE A C 1
ATOM 1064 O O . ILE A 1 133 ? 3.482 20.266 -14.594 1 27.5 133 ILE A O 1
ATOM 1068 N N . PRO A 1 134 ? 3.619 21.094 -16.641 1 26.17 134 PRO A N 1
ATOM 1069 C CA . PRO A 1 134 ? 3.232 22.5 -16.531 1 26.17 134 PRO A CA 1
ATOM 1070 C C . PRO A 1 134 ? 1.83 22.688 -15.969 1 26.17 134 PRO A C 1
ATOM 1072 O O . PRO A 1 134 ? 1.211 23.734 -16.172 1 26.17 134 PRO A O 1
ATOM 1075 N N . VAL A 1 135 ? 0.983 21.922 -15.688 1 29.23 135 VAL A N 1
ATOM 1076 C CA . VAL A 1 135 ? -0.348 22.375 -15.297 1 29.23 135 VAL A CA 1
ATOM 1077 C C . VAL A 1 135 ? -0.238 23.359 -14.133 1 29.23 135 VAL A C 1
ATOM 1079 O O . VAL A 1 135 ? -0.033 22.953 -12.984 1 29.23 135 VAL A O 1
ATOM 1082 N N . ARG A 1 136 ? 0.318 24.484 -14.25 1 29.66 136 ARG A N 1
ATOM 1083 C CA . ARG A 1 136 ? 0.965 25.578 -13.531 1 29.66 136 ARG A CA 1
ATOM 1084 C C . ARG A 1 136 ? 0.011 26.219 -12.531 1 29.66 136 ARG A C 1
ATOM 1086 O O . ARG A 1 136 ? 0.35 26.375 -11.352 1 29.66 136 ARG A O 1
ATOM 1093 N N . ARG A 1 137 ? -0.486 27.797 -12.688 1 27.75 137 ARG A N 1
ATOM 1094 C CA . ARG A 1 137 ? -0.067 29.031 -12.008 1 27.75 137 ARG A CA 1
ATOM 1095 C C . ARG A 1 137 ? -0.879 29.25 -10.742 1 27.75 137 ARG A C 1
ATOM 1097 O O . ARG A 1 137 ? -0.317 29.531 -9.68 1 27.75 137 ARG A O 1
ATOM 1104 N N . ARG A 1 138 ? -2.102 29.672 -10.93 1 32.06 138 ARG A N 1
ATOM 1105 C CA . ARG A 1 138 ? -2.938 30.266 -9.891 1 32.06 138 ARG A CA 1
ATOM 1106 C C . ARG A 1 138 ? -3.311 29.234 -8.836 1 32.06 138 ARG A C 1
ATOM 1108 O O . ARG A 1 138 ? -3.271 29.516 -7.637 1 32.06 138 ARG A O 1
ATOM 1115 N N . ARG A 1 139 ? -3.932 28.078 -9.203 1 35.41 139 ARG A N 1
ATOM 1116 C CA . ARG A 1 139 ? -4.375 27.016 -8.312 1 35.41 139 ARG A CA 1
ATOM 1117 C C . ARG A 1 139 ? -3.188 26.328 -7.637 1 35.41 139 ARG A C 1
ATOM 1119 O O . ARG A 1 139 ? -3.342 25.688 -6.602 1 35.41 139 ARG A O 1
ATOM 1126 N N . LYS A 1 140 ? -2.004 26.594 -8.32 1 44.16 140 LYS A N 1
ATOM 1127 C CA . LYS A 1 140 ? -0.689 26.031 -8.023 1 44.16 140 LYS A CA 1
ATOM 1128 C C . LYS A 1 140 ? -0.07 26.703 -6.801 1 44.16 140 LYS A C 1
ATOM 1130 O O . LYS A 1 140 ? 0.451 26.016 -5.914 1 44.16 140 LYS A O 1
ATOM 1135 N N . ALA A 1 141 ? -0.286 28.141 -6.863 1 45.34 141 ALA A N 1
ATOM 1136 C CA . ALA A 1 141 ? 0.224 28.938 -5.75 1 45.34 141 ALA A CA 1
ATOM 1137 C C . ALA A 1 141 ? -0.508 28.609 -4.453 1 45.34 141 ALA A C 1
ATOM 1139 O O . ALA A 1 141 ? 0.117 28.469 -3.4 1 45.34 141 ALA A O 1
ATOM 1140 N N . LYS A 1 142 ? -1.829 28.391 -4.617 1 57.22 142 LYS A N 1
ATOM 1141 C CA . LYS A 1 142 ? -2.617 28.156 -3.412 1 57.22 142 LYS A CA 1
ATOM 1142 C C . LYS A 1 142 ? -2.281 26.781 -2.809 1 57.22 142 LYS A C 1
ATOM 1144 O O . LYS A 1 142 ? -2.152 26.656 -1.589 1 57.22 142 LYS A O 1
ATOM 1149 N N . SER A 1 143 ? -1.984 25.875 -3.68 1 70.75 143 SER A N 1
ATOM 1150 C CA . SER A 1 143 ? -1.66 24.531 -3.199 1 70.75 143 SER A CA 1
ATOM 1151 C C . SER A 1 143 ? -0.294 24.516 -2.523 1 70.75 143 SER A C 1
ATOM 1153 O O . SER A 1 143 ? -0.123 23.859 -1.484 1 70.75 143 SER A O 1
ATOM 1155 N N . PHE A 1 144 ? 0.527 25.344 -3.07 1 77 144 PHE A N 1
ATOM 1156 C CA . PHE A 1 144 ? 1.854 25.422 -2.473 1 77 144 PHE A CA 1
ATOM 1157 C C . PHE A 1 144 ? 1.79 26.078 -1.095 1 77 144 PHE A C 1
ATOM 1159 O O . PHE A 1 144 ? 2.334 25.531 -0.126 1 77 144 PHE A O 1
ATOM 1166 N N . GLU A 1 145 ? 1.12 27.219 -1.115 1 78.94 145 GLU A N 1
ATOM 1167 C CA . GLU A 1 145 ? 1.007 27.953 0.14 1 78.94 145 GLU A CA 1
ATOM 1168 C C . GLU A 1 145 ? 0.311 27.109 1.21 1 78.94 145 GLU A C 1
ATOM 1170 O O . GLU A 1 145 ? 0.706 27.141 2.377 1 78.94 145 GLU A O 1
ATOM 1175 N N . GLU A 1 146 ? -0.72 26.438 0.803 1 83.12 146 GLU A N 1
ATOM 1176 C CA . GLU A 1 146 ? -1.444 25.578 1.738 1 83.12 146 GLU A CA 1
ATOM 1177 C C . GLU A 1 146 ? -0.554 24.453 2.262 1 83.12 146 GLU A C 1
ATOM 1179 O O . GLU A 1 146 ? -0.484 24.219 3.471 1 83.12 146 GLU A O 1
ATOM 1184 N N . ALA A 1 147 ? 0.106 23.828 1.368 1 88.62 147 ALA A N 1
ATOM 1185 C CA . ALA A 1 147 ? 0.985 22.719 1.732 1 88.62 147 ALA A CA 1
ATOM 1186 C C . ALA A 1 147 ? 2.129 23.203 2.621 1 88.62 147 ALA A C 1
ATOM 1188 O O . ALA A 1 147 ? 2.465 22.547 3.613 1 88.62 147 ALA A O 1
ATOM 1189 N N . TYR A 1 148 ? 2.621 24.344 2.24 1 85.81 148 TYR A N 1
ATOM 1190 C CA . TYR A 1 148 ? 3.705 24.969 3 1 85.81 148 TYR A CA 1
ATOM 1191 C C . TYR A 1 148 ? 3.268 25.266 4.43 1 85.81 148 TYR A C 1
ATOM 1193 O O . TYR A 1 148 ? 3.977 24.938 5.383 1 85.81 148 TYR A O 1
ATOM 1201 N N . SER A 1 149 ? 2.137 25.828 4.535 1 86.5 149 SER A N 1
ATOM 1202 C CA . SER A 1 149 ? 1.589 26.172 5.844 1 86.5 149 SER A CA 1
ATOM 1203 C C . SER A 1 149 ? 1.349 24.922 6.684 1 86.5 149 SER A C 1
ATOM 1205 O O . SER A 1 149 ? 1.608 24.922 7.887 1 86.5 149 SER A O 1
ATOM 1207 N N . ILE A 1 150 ? 0.875 23.875 6.074 1 90.94 150 ILE A N 1
ATOM 1208 C CA . ILE A 1 150 ? 0.594 22.625 6.777 1 90.94 150 ILE A CA 1
ATOM 1209 C C . ILE A 1 150 ? 1.899 22.016 7.266 1 90.94 150 ILE A C 1
ATOM 1211 O O . ILE A 1 150 ? 1.997 21.578 8.414 1 90.94 150 ILE A O 1
ATOM 1215 N N . LEU A 1 151 ? 2.889 21.969 6.449 1 93.19 151 LEU A N 1
ATOM 1216 C CA . LEU A 1 151 ? 4.176 21.406 6.832 1 93.19 151 LEU A CA 1
ATOM 1217 C C . LEU A 1 151 ? 4.785 22.172 8 1 93.19 151 LEU A C 1
ATOM 1219 O O . LEU A 1 151 ? 5.359 21.578 8.914 1 93.19 151 LEU A O 1
ATOM 1223 N N . LEU A 1 152 ? 4.562 23.484 7.969 1 88.62 152 LEU A N 1
ATOM 1224 C CA . LEU A 1 152 ? 5.125 24.328 9.016 1 88.62 152 LEU A CA 1
ATOM 1225 C C . LEU A 1 152 ? 4.426 24.094 10.344 1 88.62 152 LEU A C 1
ATOM 1227 O O . LEU A 1 152 ? 4.93 24.484 11.398 1 88.62 152 LEU A O 1
ATOM 1231 N N . SER A 1 153 ? 3.281 23.484 10.305 1 89.31 153 SER A N 1
ATOM 1232 C CA . SER A 1 153 ? 2.559 23.203 11.539 1 89.31 153 SER A CA 1
ATOM 1233 C C . SER A 1 153 ? 3.162 22 12.266 1 89.31 153 SER A C 1
ATOM 1235 O O . SER A 1 153 ? 2.852 21.75 13.43 1 89.31 153 SER A O 1
ATOM 1237 N N . PHE A 1 154 ? 3.996 21.312 11.602 1 91.12 154 PHE A N 1
ATOM 1238 C CA . PHE A 1 154 ? 4.734 20.234 12.25 1 91.12 154 PHE A CA 1
ATOM 1239 C C . PHE A 1 154 ? 5.891 20.781 13.07 1 91.12 154 PHE A C 1
ATOM 1241 O O . PHE A 1 154 ? 6.711 21.547 12.555 1 91.12 154 PHE A O 1
ATOM 1248 N N . PRO A 1 155 ? 5.934 20.422 14.336 1 86.56 155 PRO A N 1
ATOM 1249 C CA . PRO A 1 155 ? 6.918 21.016 15.242 1 86.56 155 PRO A CA 1
ATOM 1250 C C . PRO A 1 155 ? 8.352 20.875 14.734 1 86.56 155 PRO A C 1
ATOM 1252 O O . PRO A 1 155 ? 9.188 21.734 15 1 86.56 155 PRO A O 1
ATOM 1255 N N . SER A 1 156 ? 8.75 19.906 14 1 84.25 156 SER A N 1
ATOM 1256 C CA . SER A 1 156 ? 10.133 19.688 13.609 1 84.25 156 SER A CA 1
ATOM 1257 C C . SER A 1 156 ? 10.398 20.172 12.188 1 84.25 156 SER A C 1
ATOM 1259 O O . SER A 1 156 ? 11.5 20.016 11.672 1 84.25 156 SER A O 1
ATOM 1261 N N . ILE A 1 157 ? 9.359 20.891 11.648 1 92.88 157 ILE A N 1
ATOM 1262 C CA . ILE A 1 157 ? 9.492 21.297 10.258 1 92.88 157 ILE A CA 1
ATOM 1263 C C . ILE A 1 157 ? 9.5 22.828 10.172 1 92.88 157 ILE A C 1
ATOM 1265 O O . ILE A 1 157 ? 8.461 23.469 10.336 1 92.88 157 ILE A O 1
ATOM 1269 N N . GLY A 1 158 ? 10.688 23.391 9.922 1 87.31 158 GLY A N 1
ATOM 1270 C CA . GLY A 1 158 ? 10.805 24.812 9.648 1 87.31 158 GLY A CA 1
ATOM 1271 C C . GLY A 1 158 ? 10.758 25.141 8.172 1 87.31 158 GLY A C 1
ATOM 1272 O O . GLY A 1 158 ? 10.547 24.266 7.34 1 87.31 158 GLY A O 1
ATOM 1273 N N . PRO A 1 159 ? 10.922 26.438 7.883 1 83.06 159 PRO A N 1
ATOM 1274 C CA . PRO A 1 159 ? 10.82 26.891 6.496 1 83.06 159 PRO A CA 1
ATOM 1275 C C . PRO A 1 159 ? 11.789 26.156 5.566 1 83.06 159 PRO A C 1
ATOM 1277 O O . PRO A 1 159 ? 11.391 25.703 4.492 1 83.06 159 PRO A O 1
ATOM 1280 N N . LYS A 1 160 ? 13.023 26 5.988 1 87 160 LYS A N 1
ATOM 1281 C CA . LYS A 1 160 ? 14.016 25.328 5.148 1 87 160 LYS A CA 1
ATOM 1282 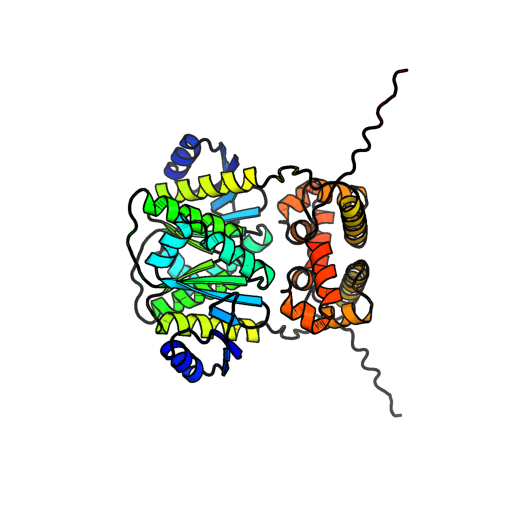C C . LYS A 1 160 ? 13.641 23.875 4.91 1 87 160 LYS A C 1
ATOM 1284 O O . LYS A 1 160 ? 13.734 23.391 3.783 1 87 160 LYS A O 1
ATOM 1289 N N . SER A 1 161 ? 13.258 23.156 5.934 1 92.5 161 SER A N 1
ATOM 1290 C CA . SER A 1 161 ? 12.844 21.766 5.812 1 92.5 161 SER A CA 1
ATOM 1291 C C . SER A 1 161 ? 11.617 21.625 4.914 1 92.5 161 SER A C 1
ATOM 1293 O O . SER A 1 161 ? 11.547 20.703 4.098 1 92.5 161 SER A O 1
ATOM 1295 N N . ALA A 1 162 ? 10.68 22.547 5.105 1 91.25 162 ALA A N 1
ATOM 1296 C CA . ALA A 1 162 ? 9.469 22.516 4.285 1 91.25 162 ALA A CA 1
ATOM 1297 C C . ALA A 1 162 ? 9.805 22.672 2.805 1 91.25 162 ALA A C 1
ATOM 1299 O O . ALA A 1 162 ? 9.297 21.922 1.967 1 91.25 162 ALA A O 1
ATOM 1300 N N . GLU A 1 163 ? 10.641 23.547 2.543 1 86.19 163 GLU A N 1
ATOM 1301 C CA . GLU A 1 163 ? 11.047 23.781 1.16 1 86.19 163 GLU A CA 1
ATOM 1302 C C . GLU A 1 163 ? 11.758 22.578 0.574 1 86.19 163 GLU A C 1
ATOM 1304 O O . GLU A 1 163 ? 11.508 22.188 -0.573 1 86.19 163 GLU A O 1
ATOM 1309 N N . LYS A 1 164 ? 12.641 22.016 1.318 1 89.44 164 LYS A N 1
ATOM 1310 C CA . LYS A 1 164 ? 13.352 20.828 0.863 1 89.44 164 LYS A CA 1
ATOM 1311 C C . LYS A 1 164 ? 12.391 19.688 0.567 1 89.44 164 LYS A C 1
ATOM 1313 O O . LYS A 1 164 ? 12.5 19.016 -0.464 1 89.44 164 LYS A O 1
ATOM 1318 N N . LEU A 1 165 ? 11.508 19.516 1.469 1 92.88 165 LEU A N 1
ATOM 1319 C CA . LEU A 1 165 ? 10.523 18.453 1.293 1 92.88 165 LEU A CA 1
ATOM 1320 C C . LEU A 1 165 ? 9.664 18.703 0.058 1 92.88 165 LEU A C 1
ATOM 1322 O O . LEU A 1 165 ? 9.461 17.797 -0.754 1 92.88 165 LEU A O 1
ATOM 1326 N N . MET A 1 166 ? 9.219 19.922 -0.11 1 88.19 166 MET A N 1
ATOM 1327 C CA . MET A 1 166 ? 8.289 20.25 -1.188 1 88.19 166 MET A CA 1
ATOM 1328 C C . MET A 1 166 ? 9.008 20.266 -2.535 1 88.19 166 MET A C 1
ATOM 1330 O O . MET A 1 166 ? 8.367 20.156 -3.584 1 88.19 166 MET A O 1
ATOM 1334 N N . SER A 1 167 ? 10.266 20.438 -2.477 1 84.19 167 SER A N 1
ATOM 1335 C CA . SER A 1 167 ? 11.039 20.391 -3.713 1 84.19 167 SER A CA 1
ATOM 1336 C C . SER A 1 167 ? 11.273 18.953 -4.156 1 84.19 167 SER A C 1
ATOM 1338 O O . SER A 1 167 ? 11.492 18.688 -5.344 1 84.19 167 SER A O 1
ATOM 1340 N N . GLU A 1 168 ? 11.227 18.094 -3.219 1 85.62 168 GLU A N 1
ATOM 1341 C CA . GLU A 1 168 ? 11.578 16.703 -3.49 1 85.62 168 GLU A CA 1
ATOM 1342 C C . GLU A 1 168 ? 10.336 15.859 -3.742 1 85.62 168 GLU A C 1
ATOM 1344 O O . GLU A 1 168 ? 10.406 14.844 -4.43 1 85.62 168 GLU A O 1
ATOM 1349 N N . PHE A 1 169 ? 9.305 16.25 -3.178 1 86.06 169 PHE A N 1
ATOM 1350 C CA . PHE A 1 169 ? 8.07 15.477 -3.279 1 86.06 169 PHE A CA 1
ATOM 1351 C C . PHE A 1 169 ? 7.02 16.234 -4.078 1 86.06 169 PHE A C 1
ATOM 1353 O O . PHE A 1 169 ? 7.098 17.453 -4.211 1 86.06 169 PHE A O 1
ATOM 1360 N N . LYS A 1 170 ? 6 15.523 -4.543 1 78.31 170 LYS A N 1
ATOM 1361 C CA . LYS A 1 170 ? 4.992 16.094 -5.43 1 78.31 170 LYS A CA 1
ATOM 1362 C C . LYS A 1 170 ? 3.873 16.75 -4.633 1 78.31 170 LYS A C 1
ATOM 1364 O O . LYS A 1 170 ? 3.311 17.766 -5.066 1 78.31 170 LYS A O 1
ATOM 1369 N N . ASN A 1 171 ? 3.508 16.109 -3.602 1 82.81 171 ASN A N 1
ATOM 1370 C CA . ASN A 1 171 ? 2.393 16.578 -2.787 1 82.81 171 ASN A CA 1
ATOM 1371 C C . ASN A 1 171 ? 2.547 16.172 -1.328 1 82.81 171 ASN A C 1
ATOM 1373 O O . ASN A 1 171 ? 3.504 15.477 -0.973 1 82.81 171 ASN A O 1
ATOM 1377 N N . LEU A 1 172 ? 1.643 16.656 -0.517 1 90.69 172 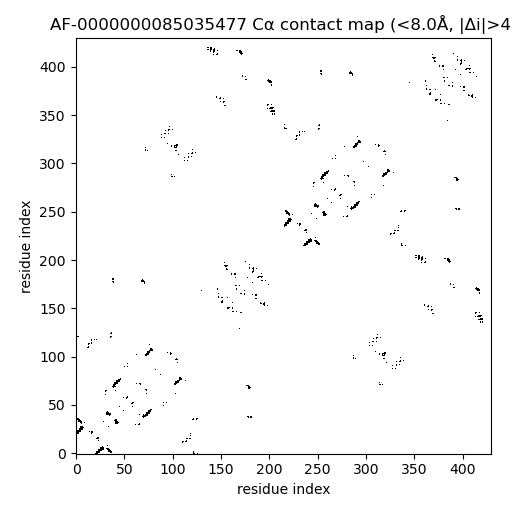LEU A N 1
ATOM 1378 C CA . LEU A 1 172 ? 1.711 16.406 0.919 1 90.69 172 LEU A CA 1
ATOM 1379 C C . LEU A 1 172 ? 1.61 14.922 1.222 1 90.69 172 LEU A C 1
ATOM 1381 O O . LEU A 1 172 ? 2.318 14.414 2.092 1 90.69 172 LEU A O 1
ATOM 1385 N N . ARG A 1 173 ? 0.757 14.32 0.536 1 86.06 173 ARG A N 1
ATOM 1386 C CA . ARG A 1 173 ? 0.542 12.898 0.804 1 86.06 173 ARG A CA 1
ATOM 1387 C C . ARG A 1 173 ? 1.834 12.109 0.631 1 86.06 173 ARG A C 1
ATOM 1389 O O . ARG A 1 173 ? 2.139 11.227 1.437 1 86.06 173 ARG A O 1
ATOM 1396 N N . GLU A 1 174 ? 2.531 12.414 -0.347 1 84.12 174 GLU A N 1
ATOM 1397 C CA . GLU A 1 174 ? 3.811 11.742 -0.562 1 84.12 174 GLU A CA 1
ATOM 1398 C C . GLU A 1 174 ? 4.781 12.031 0.579 1 84.12 174 GLU A C 1
ATOM 1400 O O . GLU A 1 174 ? 5.527 11.141 1.003 1 84.12 174 GLU A O 1
ATOM 1405 N N . ILE A 1 175 ? 4.758 13.266 1.019 1 90.69 175 ILE A N 1
ATOM 1406 C CA . ILE A 1 175 ? 5.633 13.648 2.123 1 90.69 175 ILE A CA 1
ATOM 1407 C C . ILE A 1 175 ? 5.254 12.859 3.375 1 90.69 175 ILE A C 1
ATOM 1409 O O . ILE A 1 175 ? 6.121 12.297 4.051 1 90.69 175 ILE A O 1
ATOM 1413 N N . PHE A 1 176 ? 4.012 12.75 3.641 1 90.06 176 PHE A N 1
ATOM 1414 C CA . PHE A 1 176 ? 3.518 12.117 4.859 1 90.06 176 PHE A CA 1
ATOM 1415 C C . PHE A 1 176 ? 3.742 10.617 4.824 1 90.06 176 PHE A C 1
ATOM 1417 O O . PHE A 1 176 ? 3.709 9.953 5.863 1 90.06 176 PHE A O 1
ATOM 1424 N N . ASN A 1 177 ? 4.027 10.133 3.65 1 83 177 ASN A N 1
ATOM 1425 C CA . ASN A 1 177 ? 4.211 8.688 3.51 1 83 177 ASN A CA 1
ATOM 1426 C C . ASN A 1 177 ? 5.633 8.344 3.078 1 83 177 ASN A C 1
ATOM 1428 O O . ASN A 1 177 ? 5.914 7.203 2.711 1 83 177 ASN A O 1
ATOM 1432 N N . ALA A 1 178 ? 6.441 9.375 3.104 1 82.69 178 ALA A N 1
ATOM 1433 C CA . ALA A 1 178 ? 7.828 9.172 2.689 1 82.69 178 ALA A CA 1
ATOM 1434 C C . ALA A 1 178 ? 8.555 8.227 3.643 1 82.69 178 ALA A C 1
ATOM 1436 O O . ALA A 1 178 ? 8.258 8.188 4.836 1 82.69 178 ALA A O 1
ATOM 1437 N N . ASP A 1 179 ? 9.523 7.527 3.109 1 73.94 179 ASP A N 1
ATOM 1438 C CA . ASP A 1 179 ? 10.312 6.648 3.967 1 73.94 179 ASP A CA 1
ATOM 1439 C C . ASP A 1 179 ? 11.312 7.445 4.797 1 73.94 179 ASP A C 1
ATOM 1441 O O . ASP A 1 179 ? 11.695 8.562 4.426 1 73.94 179 ASP A O 1
ATOM 1445 N N . PHE A 1 180 ? 11.719 6.762 5.949 1 78.12 180 PHE A N 1
ATOM 1446 C CA . PHE A 1 180 ? 12.555 7.449 6.926 1 78.12 180 PHE A CA 1
ATOM 1447 C C . PHE A 1 180 ? 13.906 7.805 6.316 1 78.12 180 PHE A C 1
ATOM 1449 O O . PHE A 1 180 ? 14.406 8.914 6.5 1 78.12 180 PHE A O 1
ATOM 1456 N N . PRO A 1 181 ? 14.539 6.965 5.535 1 75.44 181 PRO A N 1
ATOM 1457 C CA . PRO A 1 181 ? 15.844 7.332 4.969 1 75.44 181 PRO A CA 1
ATOM 1458 C C . PRO A 1 181 ? 15.773 8.562 4.074 1 75.44 181 PRO A C 1
ATOM 1460 O O . PRO A 1 181 ? 16.656 9.43 4.129 1 75.44 181 PRO A O 1
ATOM 1463 N N . LYS A 1 182 ? 14.742 8.672 3.295 1 79.88 182 LYS A N 1
ATOM 1464 C CA . LYS A 1 182 ? 14.578 9.836 2.426 1 79.88 182 LYS A CA 1
ATOM 1465 C C . LYS A 1 182 ? 14.352 11.102 3.24 1 79.88 182 LYS A C 1
ATOM 1467 O O . LYS A 1 182 ? 14.953 12.141 2.961 1 79.88 182 LYS A O 1
ATOM 1472 N N . LEU A 1 183 ? 13.508 10.953 4.215 1 90 183 LEU A N 1
ATOM 1473 C CA . LEU A 1 183 ? 13.266 12.102 5.078 1 90 183 LEU A CA 1
ATOM 1474 C C . LEU A 1 183 ? 14.555 12.555 5.758 1 90 183 LEU A C 1
ATOM 1476 O O . LEU A 1 183 ? 14.852 13.75 5.793 1 90 183 LEU A O 1
ATOM 1480 N N . LYS A 1 184 ? 15.188 11.531 6.266 1 87.94 184 LYS A N 1
ATOM 1481 C CA . LYS A 1 184 ? 16.453 11.797 6.961 1 87.94 184 LYS A CA 1
ATOM 1482 C C . LYS A 1 184 ? 17.438 12.523 6.055 1 87.94 184 LYS A C 1
ATOM 1484 O O . LYS A 1 184 ? 18.109 13.453 6.488 1 87.94 184 LYS A O 1
ATOM 1489 N N . SER A 1 185 ? 17.484 12.086 4.887 1 90 185 SER A N 1
ATOM 1490 C CA . SER A 1 185 ? 18.422 12.688 3.943 1 90 185 SER A CA 1
ATOM 1491 C C . SER A 1 185 ? 18.047 14.125 3.617 1 90 185 SER A C 1
ATOM 1493 O O . SER A 1 185 ? 18.906 14.953 3.33 1 90 185 SER A O 1
ATOM 1495 N N . LEU A 1 186 ? 16.781 14.469 3.693 1 91.12 186 LEU A N 1
ATOM 1496 C CA . LEU A 1 186 ? 16.297 15.781 3.287 1 91.12 186 LEU A CA 1
ATOM 1497 C C . LEU A 1 186 ? 16.328 16.766 4.461 1 91.12 186 LEU A C 1
ATOM 1499 O O . LEU A 1 186 ? 16.719 17.922 4.297 1 91.12 186 LEU A O 1
ATOM 1503 N N . ILE A 1 187 ? 16 16.266 5.664 1 93.75 187 ILE A N 1
ATOM 1504 C CA . ILE A 1 187 ? 15.773 17.25 6.711 1 93.75 187 ILE A CA 1
ATOM 1505 C C . ILE A 1 187 ? 16.594 16.891 7.949 1 93.75 187 ILE A C 1
ATOM 1507 O O . ILE A 1 187 ? 16.547 17.594 8.961 1 93.75 187 ILE A O 1
ATOM 1511 N N . GLY A 1 188 ? 17.375 15.828 7.879 1 90.69 188 GLY A N 1
ATOM 1512 C CA . GLY A 1 188 ? 18.156 15.398 9.023 1 90.69 188 GLY A CA 1
ATOM 1513 C C . GLY A 1 188 ? 17.438 14.367 9.883 1 90.69 188 GLY A C 1
ATOM 1514 O O . GLY A 1 188 ? 16.219 14.336 9.922 1 90.69 188 GLY A O 1
ATOM 1515 N N . GLU A 1 189 ? 18.234 13.594 10.562 1 85.56 189 GLU A N 1
ATOM 1516 C CA . GLU A 1 189 ? 17.719 12.445 11.305 1 85.56 189 GLU A CA 1
ATOM 1517 C C . GLU A 1 189 ? 16.797 12.891 12.43 1 85.56 189 GLU A C 1
ATOM 1519 O O . GLU A 1 189 ? 15.703 12.336 12.594 1 85.56 189 GLU A O 1
ATOM 1524 N N . ALA A 1 190 ? 17.234 13.875 13.188 1 86 190 ALA A N 1
ATOM 1525 C CA . ALA A 1 190 ? 16.453 14.32 14.336 1 86 190 ALA A CA 1
ATOM 1526 C C . ALA A 1 190 ? 15.086 14.844 13.891 1 86 190 ALA A C 1
ATOM 1528 O O . ALA A 1 190 ? 14.062 14.477 14.469 1 86 190 ALA A O 1
ATOM 1529 N N . LYS A 1 191 ? 15.086 15.633 12.852 1 91.19 191 LYS A N 1
ATOM 1530 C CA . LYS A 1 191 ? 13.836 16.203 12.344 1 91.19 191 LYS A CA 1
ATOM 1531 C C . LYS A 1 191 ? 12.953 15.117 11.734 1 91.19 191 LYS A C 1
ATOM 1533 O O . LYS A 1 191 ? 11.734 15.117 11.93 1 91.19 191 LYS A O 1
ATOM 1538 N N . ALA A 1 192 ? 13.594 14.25 10.992 1 90.81 192 ALA A N 1
ATOM 1539 C CA . ALA A 1 192 ? 12.859 13.156 10.367 1 90.81 192 ALA A CA 1
ATOM 1540 C C . ALA A 1 192 ? 12.172 12.281 11.414 1 90.81 192 ALA A C 1
ATOM 1542 O O . ALA A 1 192 ? 11.016 11.891 11.234 1 90.81 192 ALA A O 1
ATOM 1543 N N . ARG A 1 193 ? 12.898 11.961 12.438 1 82.44 193 ARG A N 1
ATOM 1544 C CA . ARG A 1 193 ? 12.352 11.141 13.516 1 82.44 193 ARG A CA 1
ATOM 1545 C C . ARG A 1 193 ? 11.148 11.812 14.164 1 82.44 193 ARG A C 1
ATOM 1547 O O . ARG A 1 193 ? 10.125 11.172 14.406 1 82.44 193 ARG A O 1
ATOM 1554 N N . LYS A 1 194 ? 11.297 13.016 14.492 1 85.69 194 LYS A N 1
ATOM 1555 C CA . LYS A 1 194 ? 10.203 13.766 15.125 1 85.69 194 LYS A CA 1
ATOM 1556 C C . LYS A 1 194 ? 9 13.859 14.195 1 85.69 194 LYS A C 1
ATOM 1558 O O . LYS A 1 194 ? 7.852 13.742 14.641 1 85.69 194 LYS A O 1
ATOM 1563 N N . PHE A 1 195 ? 9.258 14.109 12.914 1 90.75 195 PHE A N 1
ATOM 1564 C CA . PHE A 1 195 ? 8.211 14.172 11.898 1 90.75 195 PHE A CA 1
ATOM 1565 C C . PHE A 1 195 ? 7.41 12.875 11.875 1 90.75 195 PHE A C 1
ATOM 1567 O O . PHE A 1 195 ? 6.176 12.898 11.898 1 90.75 195 PHE A O 1
ATOM 1574 N N . ARG A 1 196 ? 8.125 11.852 11.859 1 86.62 196 ARG A N 1
ATOM 1575 C CA . ARG A 1 196 ? 7.496 10.539 11.828 1 86.62 196 ARG A CA 1
ATOM 1576 C C . ARG A 1 196 ? 6.73 10.266 13.125 1 86.62 196 ARG A C 1
ATOM 1578 O O . ARG A 1 196 ? 5.66 9.656 13.102 1 86.62 196 ARG A O 1
ATOM 1585 N N . GLU A 1 197 ? 7.336 10.617 14.148 1 82.69 197 GLU A N 1
ATOM 1586 C CA . GLU A 1 197 ? 6.68 10.445 15.445 1 82.69 197 GLU A CA 1
ATOM 1587 C C . GLU A 1 197 ? 5.328 11.148 15.477 1 82.69 197 GLU A C 1
ATOM 1589 O O . GLU A 1 197 ? 4.336 10.578 15.93 1 82.69 197 GLU A O 1
ATOM 1594 N N . VAL A 1 198 ? 5.297 12.344 15.016 1 88 198 VAL A N 1
ATOM 1595 C CA . VAL A 1 198 ? 4.066 13.117 15.023 1 88 198 VAL A CA 1
ATOM 1596 C C . VAL A 1 198 ? 3.016 12.438 14.148 1 88 198 VAL A C 1
ATOM 1598 O O . VAL A 1 198 ? 1.844 12.352 14.523 1 88 198 VAL A O 1
ATOM 1601 N N . LEU A 1 199 ? 3.463 12 13.031 1 89.44 199 LEU A N 1
ATOM 1602 C CA . LEU A 1 199 ? 2.553 11.359 12.086 1 89.44 199 LEU A CA 1
ATOM 1603 C C . LEU A 1 199 ? 1.978 10.07 12.672 1 89.44 199 LEU A C 1
ATOM 1605 O O . LEU A 1 199 ? 0.807 9.758 12.445 1 89.44 199 LEU A O 1
ATOM 1609 N N . ASN A 1 200 ? 2.732 9.414 13.477 1 82.19 200 ASN A N 1
ATOM 1610 C CA . ASN A 1 200 ? 2.393 8.039 13.836 1 82.19 200 ASN A CA 1
ATOM 1611 C C . ASN A 1 200 ? 1.884 7.945 15.273 1 82.19 200 ASN A C 1
ATOM 1613 O O . ASN A 1 200 ? 1.328 6.922 15.672 1 82.19 200 ASN A O 1
ATOM 1617 N N . SER A 1 201 ? 2.053 9.008 16.016 1 79.25 201 SER A N 1
ATOM 1618 C CA . SER A 1 201 ? 1.662 8.961 17.422 1 79.25 201 SER A CA 1
ATOM 1619 C C . SER A 1 201 ? 0.151 8.828 17.562 1 79.25 201 SER A C 1
ATOM 1621 O O . SER A 1 201 ? -0.607 9.57 16.938 1 79.25 201 SER A O 1
ATOM 1623 N N . PRO A 1 202 ? -0.314 7.93 18.406 1 78.81 202 PRO A N 1
ATOM 1624 C CA . PRO A 1 202 ? -1.753 7.809 18.656 1 78.81 202 PRO A CA 1
ATOM 1625 C C . PRO A 1 202 ? -2.328 9.023 19.391 1 78.81 202 PRO A C 1
ATOM 1627 O O . PRO A 1 202 ? -1.627 9.664 20.172 1 78.81 202 PRO A O 1
ATOM 1630 N N . PHE A 1 203 ? -3.711 9.297 19.047 1 77.38 203 PHE A N 1
ATOM 1631 C CA . PHE A 1 203 ? -4.402 10.391 19.703 1 77.38 203 PHE A CA 1
ATOM 1632 C C . PHE A 1 203 ? -4.84 9.984 21.109 1 77.38 203 PHE A C 1
ATOM 1634 O O . PHE A 1 203 ? -5.387 8.898 21.312 1 77.38 203 PHE A O 1
ATOM 1641 N N . VAL A 1 204 ? -4.367 10.375 22.156 1 59.88 204 VAL A N 1
ATOM 1642 C CA . VAL A 1 204 ? -4.805 10.016 23.5 1 59.88 204 VAL A CA 1
ATOM 1643 C C . VAL A 1 204 ? -5.664 11.133 24.078 1 59.88 204 VAL A C 1
ATOM 1645 O O . VAL A 1 204 ? -5.277 12.297 24.047 1 59.88 204 VAL A O 1
ATOM 1648 N N . TYR A 1 205 ? -7.039 10.844 24.375 1 50.44 205 TYR A N 1
ATOM 1649 C CA . TYR A 1 205 ? -7.941 11.797 25 1 50.44 205 TYR A CA 1
ATOM 1650 C C . TYR A 1 205 ? -7.773 11.781 26.516 1 50.44 205 TYR A C 1
ATOM 1652 O O . TYR A 1 205 ? -7.645 10.719 27.125 1 50.44 205 TYR A O 1
ATOM 1660 N N . GLU A 1 206 ? -7.211 12.75 27.031 1 41.41 206 GLU A N 1
ATOM 1661 C CA . GLU A 1 206 ? -7.289 12.852 28.484 1 41.41 206 GLU A CA 1
ATOM 1662 C C . GLU A 1 206 ? -8.719 13.117 28.953 1 41.41 206 GLU A C 1
ATOM 1664 O O . GLU A 1 206 ? -9.32 14.125 28.562 1 41.41 206 GLU A O 1
ATOM 1669 N N . ARG A 1 207 ? -9.617 12.156 29.094 1 38.84 207 ARG A N 1
ATOM 1670 C CA . ARG A 1 207 ? -10.852 12.391 29.844 1 38.84 207 ARG A CA 1
ATOM 1671 C C . ARG A 1 207 ? -10.547 12.891 31.25 1 38.84 207 ARG A C 1
ATOM 1673 O O . ARG A 1 207 ? -9.852 12.219 32 1 38.84 207 ARG A O 1
ATOM 1680 N N . GLU A 1 208 ? -10.492 14.07 31.391 1 34.44 208 GLU A N 1
ATOM 1681 C CA . GLU A 1 208 ? -10.617 14.531 32.781 1 34.44 208 GLU A CA 1
ATOM 1682 C C . GLU A 1 208 ? -11.852 13.93 33.438 1 34.44 208 GLU A C 1
ATOM 1684 O O . GLU A 1 208 ? -12.977 14.125 33 1 34.44 208 GLU A O 1
ATOM 1689 N N . THR A 1 209 ? -11.836 12.75 33.906 1 33.41 209 THR A N 1
ATOM 1690 C CA . THR A 1 209 ? -12.781 12.383 34.938 1 33.41 209 THR A CA 1
ATOM 1691 C C . THR A 1 209 ? -12.805 13.438 36.031 1 33.41 209 THR A C 1
ATOM 1693 O O . THR A 1 209 ? -11.844 13.57 36.812 1 33.41 209 THR A O 1
ATOM 1696 N N . LYS A 1 210 ? -13.445 14.625 35.938 1 34.88 210 LYS A N 1
ATOM 1697 C CA . LYS A 1 210 ? -13.93 15.32 37.125 1 34.88 210 LYS A CA 1
ATOM 1698 C C . LYS A 1 210 ? -14.75 14.391 38 1 34.88 210 LYS A C 1
ATOM 1700 O O . LYS A 1 210 ? -15.812 13.914 37.594 1 34.88 210 LYS A O 1
ATOM 1705 N N . LEU A 1 211 ? -14.188 13.594 38.844 1 32.38 211 LEU A N 1
ATOM 1706 C CA . LEU A 1 211 ? -14.773 13.188 40.125 1 32.38 211 LEU A CA 1
ATOM 1707 C C . LEU A 1 211 ? -15.492 14.352 40.781 1 32.38 211 LEU A C 1
ATOM 1709 O O . LEU A 1 211 ? -14.867 15.359 41.125 1 32.38 211 LEU A O 1
ATOM 1713 N N . GLU A 1 212 ? -16.641 14.797 40.344 1 32.41 212 GLU A N 1
ATOM 1714 C CA . GLU A 1 212 ? -17.578 15.383 41.312 1 32.41 212 GLU A CA 1
ATOM 1715 C C . GLU A 1 212 ? -17.531 14.641 42.656 1 32.41 212 GLU A C 1
ATOM 1717 O O . GLU A 1 212 ? -17.766 13.438 42.719 1 32.41 212 GLU A O 1
ATOM 1722 N N . ASP A 1 213 ? -16.609 15.008 43.531 1 30.64 213 ASP A N 1
ATOM 1723 C CA . ASP A 1 213 ? -16.719 14.984 45 1 30.64 213 ASP A CA 1
ATOM 1724 C C . ASP A 1 213 ? -18.109 15.414 45.438 1 30.64 213 ASP A C 1
ATOM 1726 O O . ASP A 1 213 ? -18.469 16.594 45.344 1 30.64 213 ASP A O 1
ATOM 1730 N N . GLN A 1 214 ? -19.219 14.766 45.094 1 29.27 214 GLN A N 1
ATOM 1731 C CA . GLN A 1 214 ? -20.359 14.734 46 1 29.27 214 GLN A CA 1
ATOM 1732 C C . GLN A 1 214 ? -19.938 14.281 47.375 1 29.27 214 GLN A C 1
ATOM 1734 O O . GLN A 1 214 ? -19.656 13.102 47.594 1 29.27 214 GLN A O 1
ATOM 1739 N N . GLY A 1 215 ? -19 15.172 48.031 1 23.25 215 GLY A N 1
ATOM 1740 C CA . GLY A 1 215 ? -19.328 15.578 49.406 1 23.25 215 GLY A CA 1
ATOM 1741 C C . GLY A 1 215 ? -20.5 16.547 49.469 1 23.25 215 GLY A C 1
ATOM 1742 O O . GLY A 1 215 ? -20.797 17.234 48.469 1 23.25 215 GLY A O 1
ATOM 1743 N N . MET B 1 1 ? -19.594 -8.445 10.914 1 82.81 1 MET B N 1
ATOM 1744 C CA . MET B 1 1 ? -18.734 -7.871 9.875 1 82.81 1 MET B CA 1
ATOM 1745 C C . MET B 1 1 ? -19.5 -7.688 8.578 1 82.81 1 MET B C 1
ATOM 1747 O O . MET B 1 1 ? -20.391 -8.492 8.25 1 82.81 1 MET B O 1
ATOM 1751 N N . ARG B 1 2 ? -19.312 -6.594 8.023 1 88.81 2 ARG B N 1
ATOM 1752 C CA . ARG B 1 2 ? -20.156 -6.273 6.867 1 88.81 2 ARG B CA 1
ATOM 1753 C C . ARG B 1 2 ? -19.312 -6.156 5.598 1 88.81 2 ARG B C 1
ATOM 1755 O O . ARG B 1 2 ? -18.203 -5.613 5.629 1 88.81 2 ARG B O 1
ATOM 1762 N N . ILE B 1 3 ? -19.812 -6.805 4.508 1 96.12 3 ILE B N 1
ATOM 1763 C CA . ILE B 1 3 ? -19.234 -6.688 3.172 1 96.12 3 ILE B CA 1
ATOM 1764 C C . ILE B 1 3 ? -20.297 -6.219 2.188 1 96.12 3 ILE B C 1
ATOM 1766 O O . ILE B 1 3 ? -21.406 -6.758 2.164 1 96.12 3 ILE B O 1
ATOM 1770 N N . VAL B 1 4 ? -20.031 -5.141 1.445 1 95.5 4 VAL B N 1
ATOM 1771 C CA . VAL B 1 4 ? -20.875 -4.758 0.324 1 95.5 4 VAL B CA 1
ATOM 1772 C C . VAL B 1 4 ? -20.438 -5.5 -0.936 1 95.5 4 VAL B C 1
ATOM 1774 O O . VAL B 1 4 ? -19.266 -5.488 -1.29 1 95.5 4 VAL B O 1
ATOM 1777 N N . MET B 1 5 ? -21.406 -6.199 -1.579 1 97.88 5 MET B N 1
ATOM 1778 C CA . MET B 1 5 ? -21.109 -7.047 -2.732 1 97.88 5 MET B CA 1
ATOM 1779 C C . MET B 1 5 ? -21.875 -6.574 -3.961 1 97.88 5 MET B C 1
ATOM 1781 O O . MET B 1 5 ? -23.078 -6.305 -3.883 1 97.88 5 MET B O 1
ATOM 1785 N N . ASP B 1 6 ? -21.156 -6.398 -5.098 1 97 6 ASP B N 1
ATOM 1786 C CA . ASP B 1 6 ? -21.828 -6.082 -6.355 1 97 6 ASP B CA 1
ATOM 1787 C C . ASP B 1 6 ? -22.875 -7.133 -6.691 1 97 6 ASP B C 1
ATOM 1789 O O . ASP B 1 6 ? -22.641 -8.328 -6.543 1 97 6 ASP B O 1
ATOM 1793 N N . ASP B 1 7 ? -23.891 -6.715 -7.191 1 96.19 7 ASP B N 1
ATOM 1794 C CA . ASP B 1 7 ? -25.031 -7.609 -7.391 1 96.19 7 ASP B CA 1
ATOM 1795 C C . ASP B 1 7 ? -24.781 -8.562 -8.555 1 96.19 7 ASP B C 1
ATOM 1797 O O . ASP B 1 7 ? -25.531 -9.516 -8.758 1 96.19 7 ASP B O 1
ATOM 1801 N N . ARG B 1 8 ? -23.75 -8.352 -9.375 1 96.25 8 ARG B N 1
ATOM 1802 C CA . ARG B 1 8 ? -23.438 -9.234 -10.484 1 96.25 8 ARG B CA 1
ATOM 1803 C C . ARG B 1 8 ? -22.562 -10.398 -10.031 1 96.25 8 ARG B C 1
ATOM 1805 O O . ARG B 1 8 ? -22.406 -11.383 -10.75 1 96.25 8 ARG B O 1
ATOM 1812 N N . GLU B 1 9 ? -22.078 -10.359 -8.805 1 97 9 GLU B N 1
ATOM 1813 C CA . GLU B 1 9 ? -21.172 -11.391 -8.281 1 97 9 GLU B CA 1
ATOM 1814 C C . GLU B 1 9 ? -21.938 -12.688 -7.996 1 97 9 GLU B C 1
ATOM 1816 O O . GLU B 1 9 ? -23.141 -12.664 -7.719 1 97 9 GLU B O 1
ATOM 1821 N N . PRO B 1 10 ? -21.219 -13.789 -8.031 1 96.19 10 PRO B N 1
ATOM 1822 C CA . PRO B 1 10 ? -21.859 -15.102 -7.902 1 96.19 10 PRO B CA 1
ATOM 1823 C C . PRO B 1 10 ? -22.531 -15.297 -6.547 1 96.19 10 PRO B C 1
ATOM 1825 O O . PRO B 1 10 ? -21.969 -14.938 -5.512 1 96.19 10 PRO B O 1
ATOM 1828 N N . GLU B 1 11 ? -23.641 -15.969 -6.609 1 96.44 11 GLU B N 1
ATOM 1829 C CA . GLU B 1 11 ? -24.406 -16.25 -5.395 1 96.44 11 GLU B CA 1
ATOM 1830 C C . GLU B 1 11 ? -23.656 -17.203 -4.48 1 96.44 11 GLU B C 1
ATOM 1832 O O . GLU B 1 11 ? -23.797 -17.156 -3.256 1 96.44 11 GLU B O 1
ATOM 1837 N N . SER B 1 12 ? -22.859 -18 -5.07 1 96.75 12 SER B N 1
ATOM 1838 C CA . SER B 1 12 ? -22.078 -18.969 -4.312 1 96.75 12 SER B CA 1
ATOM 1839 C C . SER B 1 12 ? -21.141 -18.281 -3.322 1 96.75 12 SER B C 1
ATOM 1841 O O . SER B 1 12 ? -21 -18.734 -2.186 1 96.75 12 SER B O 1
ATOM 1843 N N . VAL B 1 13 ? -20.547 -17.219 -3.721 1 97.25 13 VAL B N 1
ATOM 1844 C CA . VAL B 1 13 ? -19.672 -16.484 -2.826 1 97.25 13 VAL B CA 1
ATOM 1845 C C . VAL B 1 13 ? -20.469 -15.906 -1.66 1 97.25 13 VAL B C 1
ATOM 1847 O O . VAL B 1 13 ? -20.047 -16 -0.504 1 97.25 13 VAL B O 1
ATOM 1850 N N . GLU B 1 14 ? -21.656 -15.391 -1.954 1 97.56 14 GLU B N 1
ATOM 1851 C CA . GLU B 1 14 ? -22.516 -14.828 -0.917 1 97.56 14 GLU B CA 1
ATOM 1852 C C . GLU B 1 14 ? -22.906 -15.883 0.115 1 97.56 14 GLU B C 1
ATOM 1854 O O . GLU B 1 14 ? -22.875 -15.617 1.32 1 97.56 14 GLU B O 1
ATOM 1859 N N . ARG B 1 15 ? -23.25 -16.984 -0.395 1 97.44 15 ARG B N 1
ATOM 1860 C CA . ARG B 1 15 ? -23.672 -18.062 0.478 1 97.44 15 ARG B CA 1
ATOM 1861 C C . ARG B 1 15 ? -22.562 -18.438 1.464 1 97.44 15 ARG B C 1
ATOM 1863 O O . ARG B 1 15 ? -22.828 -18.594 2.658 1 97.44 15 ARG B O 1
ATOM 1870 N N . ILE B 1 16 ? -21.391 -18.578 0.956 1 97.25 16 ILE B N 1
ATOM 1871 C CA . ILE B 1 16 ? -20.266 -18.953 1.805 1 97.25 16 ILE B CA 1
ATOM 1872 C C . ILE B 1 16 ? -19.969 -17.828 2.795 1 97.25 16 ILE B C 1
ATOM 1874 O O . ILE B 1 16 ? -19.719 -18.094 3.975 1 97.25 16 ILE B O 1
ATOM 1878 N N . LEU B 1 17 ? -20.047 -16.625 2.365 1 97.62 17 LEU B N 1
ATOM 1879 C CA . LEU B 1 17 ? -19.812 -15.484 3.246 1 97.62 17 LEU B CA 1
ATOM 1880 C C . LEU B 1 17 ? -20.812 -15.484 4.402 1 97.62 17 LEU B C 1
ATOM 1882 O O . LEU B 1 17 ? -20.422 -15.328 5.562 1 97.62 17 LEU B O 1
ATOM 1886 N N . LYS B 1 18 ? -22.047 -15.688 4.129 1 97.12 18 LYS B N 1
ATOM 1887 C CA . LYS B 1 18 ? -23.078 -15.711 5.156 1 97.12 18 LYS B CA 1
ATOM 1888 C C . LYS B 1 18 ? -22.875 -16.875 6.121 1 97.12 18 LYS B C 1
ATOM 1890 O O . LYS B 1 18 ? -23.047 -16.719 7.332 1 97.12 18 LYS B O 1
ATOM 1895 N N . SER B 1 19 ? -22.484 -17.922 5.562 1 97.06 19 SER B N 1
ATOM 1896 C CA . SER B 1 19 ? -22.203 -19.078 6.406 1 97.06 19 SER B CA 1
ATOM 1897 C C . SER B 1 19 ? -21.031 -18.812 7.352 1 97.06 19 SER B C 1
ATOM 1899 O O . SER B 1 19 ? -20.953 -19.391 8.438 1 97.06 19 SER B O 1
ATOM 1901 N N . ASN B 1 20 ? -20.141 -17.938 6.93 1 95.62 20 ASN B N 1
ATOM 1902 C CA . ASN B 1 20 ? -18.984 -17.562 7.742 1 95.62 20 ASN B CA 1
ATOM 1903 C C . ASN B 1 20 ? -19.328 -16.438 8.727 1 95.62 20 ASN B C 1
ATOM 1905 O O . ASN B 1 20 ? -18.453 -15.906 9.398 1 95.62 20 ASN B O 1
ATOM 1909 N N . GLY B 1 21 ? -20.547 -16.031 8.711 1 95.25 21 GLY B N 1
ATOM 1910 C CA . GLY B 1 21 ? -21 -15.031 9.672 1 95.25 21 GLY B CA 1
ATOM 1911 C C . GLY B 1 21 ? -20.875 -13.609 9.164 1 95.25 21 GLY B C 1
ATOM 1912 O O . GLY B 1 21 ? -20.938 -12.656 9.945 1 95.25 21 GLY B O 1
ATOM 1913 N N . ILE B 1 22 ? -20.719 -13.508 7.918 1 96.38 22 ILE B N 1
ATOM 1914 C CA . ILE B 1 22 ? -20.578 -12.18 7.328 1 96.38 22 ILE B CA 1
ATOM 1915 C C . ILE B 1 22 ? -21.953 -11.656 6.91 1 96.38 22 ILE B C 1
ATOM 1917 O O . ILE B 1 22 ? -22.75 -12.391 6.324 1 96.38 22 ILE B O 1
ATOM 1921 N N . ILE B 1 23 ? -22.266 -10.438 7.289 1 96.69 23 ILE B N 1
ATOM 1922 C CA . ILE B 1 23 ? -23.438 -9.758 6.77 1 96.69 23 ILE B CA 1
ATOM 1923 C C . ILE B 1 23 ? -23.141 -9.188 5.387 1 96.69 23 ILE B C 1
ATOM 1925 O O . ILE B 1 23 ? -22.25 -8.336 5.238 1 96.69 23 ILE B O 1
ATOM 1929 N N . VAL B 1 24 ? -23.938 -9.656 4.398 1 97.5 24 VAL B N 1
ATOM 1930 C CA . VAL B 1 24 ? -23.672 -9.25 3.021 1 97.5 24 VAL B CA 1
ATOM 1931 C C . VAL B 1 24 ? -24.75 -8.281 2.557 1 97.5 24 VAL B C 1
ATOM 1933 O O . VAL B 1 24 ? -25.938 -8.555 2.688 1 97.5 24 VAL B O 1
ATOM 1936 N N . GLU B 1 25 ? -24.312 -7.129 2.104 1 96.25 25 GLU B N 1
ATOM 1937 C CA . GLU B 1 25 ? -25.203 -6.18 1.43 1 96.25 25 GLU B CA 1
ATOM 1938 C C . GLU B 1 25 ? -24.984 -6.203 -0.081 1 96.25 25 GLU B C 1
ATOM 1940 O O . GLU B 1 25 ? -23.969 -5.715 -0.576 1 96.25 25 GLU B O 1
ATOM 1945 N N . ARG B 1 26 ? -26 -6.66 -0.804 1 96.31 26 ARG B N 1
ATOM 1946 C CA . ARG B 1 26 ? -25.906 -6.762 -2.256 1 96.31 26 ARG B CA 1
ATOM 1947 C C . ARG B 1 26 ? -26.469 -5.512 -2.932 1 96.31 26 ARG B C 1
ATOM 1949 O O . ARG B 1 26 ? -27.609 -5.117 -2.674 1 96.31 26 ARG B O 1
ATOM 1956 N N . LYS B 1 27 ? -25.656 -4.828 -3.729 1 93.62 27 LYS B N 1
ATOM 1957 C CA . LYS B 1 27 ? -26.078 -3.66 -4.492 1 93.62 27 LYS B CA 1
ATOM 1958 C C . LYS B 1 27 ? -25.141 -3.406 -5.676 1 93.62 27 LYS B C 1
ATOM 1960 O O . LYS B 1 27 ? -24.078 -4.016 -5.773 1 93.62 27 LYS B O 1
ATOM 1965 N N . ARG B 1 28 ? -25.609 -2.59 -6.59 1 93.06 28 ARG B N 1
ATOM 1966 C CA . ARG B 1 28 ? -24.766 -2.246 -7.727 1 93.06 28 ARG B CA 1
ATOM 1967 C C . ARG B 1 28 ? -23.594 -1.37 -7.297 1 93.06 28 ARG B C 1
ATOM 1969 O O . ARG B 1 28 ? -23.781 -0.348 -6.637 1 93.06 28 ARG B O 1
ATOM 1976 N N . ILE B 1 29 ? -22.406 -1.884 -7.566 1 89.62 29 ILE B N 1
ATOM 1977 C CA . ILE B 1 29 ? -21.188 -1.146 -7.289 1 89.62 29 ILE B CA 1
ATOM 1978 C C . ILE B 1 29 ? -20.422 -0.898 -8.594 1 89.62 29 ILE B C 1
ATOM 1980 O O . ILE B 1 29 ? -20.234 -1.819 -9.391 1 89.62 29 ILE B O 1
ATOM 1984 N N . GLU B 1 30 ? -19.953 0.32 -8.797 1 84.12 30 GLU B N 1
ATOM 1985 C CA . GLU B 1 30 ? -19.281 0.646 -10.047 1 84.12 30 GLU B CA 1
ATOM 1986 C C . GLU B 1 30 ? -17.766 0.514 -9.906 1 84.12 30 GLU B C 1
ATOM 1988 O O . GLU B 1 30 ? -17.078 0.182 -10.867 1 84.12 30 GLU B O 1
ATOM 1993 N N . VAL B 1 31 ? -17.297 0.574 -8.727 1 85.69 31 VAL B N 1
ATOM 1994 C CA . VAL B 1 31 ? -15.859 0.791 -8.578 1 85.69 31 VAL B CA 1
ATOM 1995 C C . VAL B 1 31 ? -15.156 -0.542 -8.32 1 85.69 31 VAL B C 1
ATOM 1997 O O . VAL B 1 31 ? -13.984 -0.714 -8.672 1 85.69 31 VAL B O 1
ATOM 2000 N N . ALA B 1 32 ? -15.875 -1.484 -7.641 1 93.62 32 ALA B N 1
ATOM 2001 C CA . ALA B 1 32 ? -15.266 -2.762 -7.281 1 93.62 32 ALA B CA 1
ATOM 2002 C C . ALA B 1 32 ? -16.312 -3.865 -7.184 1 93.62 32 ALA B C 1
ATOM 2004 O O . ALA B 1 32 ? -17.516 -3.6 -7.297 1 93.62 32 ALA B O 1
ATOM 2005 N N . ASP B 1 33 ? -15.859 -5.074 -7.02 1 97.25 33 ASP B N 1
ATOM 2006 C CA . ASP B 1 33 ? -16.781 -6.188 -6.828 1 97.25 33 ASP B CA 1
ATOM 2007 C C . ASP B 1 33 ? -17.203 -6.301 -5.367 1 97.25 33 ASP B C 1
ATOM 2009 O O . ASP B 1 33 ? -18.328 -6.727 -5.07 1 97.25 33 ASP B O 1
ATOM 2013 N N . TYR B 1 34 ? -16.266 -5.93 -4.48 1 96.81 34 TYR B N 1
ATOM 2014 C CA . TYR B 1 34 ? -16.531 -5.98 -3.045 1 96.81 34 TYR B CA 1
ATOM 2015 C C . TYR B 1 34 ? -15.945 -4.758 -2.342 1 96.81 34 TYR B C 1
ATOM 2017 O O . TYR B 1 34 ? -14.844 -4.309 -2.674 1 96.81 34 TYR B O 1
ATOM 2025 N N . LEU B 1 35 ? -16.688 -4.289 -1.432 1 92.69 35 LEU B N 1
ATOM 2026 C CA . LEU B 1 35 ? -16.203 -3.258 -0.516 1 92.69 35 LEU B CA 1
ATOM 2027 C C . LEU B 1 35 ? -16.219 -3.76 0.925 1 92.69 35 LEU B C 1
ATOM 2029 O O . LEU B 1 35 ? -17.234 -4.305 1.384 1 92.69 35 LEU B O 1
ATOM 2033 N N . ILE B 1 36 ? -15.102 -3.672 1.558 1 92.44 36 ILE B N 1
ATOM 2034 C CA . ILE B 1 36 ? -14.969 -4.105 2.943 1 92.44 36 ILE B CA 1
ATOM 2035 C C . ILE B 1 36 ? -14.578 -2.92 3.822 1 92.44 36 ILE B C 1
ATOM 2037 O O . ILE B 1 36 ? -13.539 -2.289 3.605 1 92.44 36 ILE B O 1
ATOM 2041 N N . GLY B 1 37 ? -15.352 -2.771 4.797 1 80.62 37 GLY B N 1
ATOM 2042 C CA . GLY B 1 37 ? -15.094 -1.598 5.617 1 80.62 37 GLY B CA 1
ATOM 2043 C C . GLY B 1 37 ? -15.117 -0.302 4.828 1 80.62 37 GLY B C 1
ATOM 2044 O O . GLY B 1 37 ? -15.93 -0.142 3.914 1 80.62 37 GLY B O 1
ATOM 2045 N N . ALA B 1 38 ? -14.32 0.576 5.203 1 67.44 38 ALA B N 1
ATOM 2046 C CA . ALA B 1 38 ? -14.359 1.905 4.598 1 67.44 38 ALA B CA 1
ATOM 2047 C C . ALA B 1 38 ? -13.305 2.037 3.5 1 67.44 38 ALA B C 1
ATOM 2049 O O . ALA B 1 38 ? -13.414 2.898 2.625 1 67.44 38 ALA B O 1
ATOM 2050 N N . ASP B 1 39 ? -12.352 1.107 3.43 1 74.38 39 ASP B N 1
ATOM 2051 C CA . ASP B 1 39 ? -11.219 1.499 2.604 1 74.38 39 ASP B CA 1
ATOM 2052 C C . ASP B 1 39 ? -10.641 0.298 1.857 1 74.38 39 ASP B C 1
ATOM 2054 O O . ASP B 1 39 ? -9.523 0.36 1.337 1 74.38 39 ASP B O 1
ATOM 2058 N N . VAL B 1 40 ? -11.328 -0.77 1.905 1 89.19 40 VAL B N 1
ATOM 2059 C CA . VAL B 1 40 ? -10.812 -1.938 1.202 1 89.19 40 VAL B CA 1
ATOM 2060 C C . VAL B 1 40 ? -11.703 -2.258 0.003 1 89.19 40 VAL B C 1
ATOM 2062 O O . VAL B 1 40 ? -12.914 -2.426 0.151 1 89.19 40 VAL B O 1
ATOM 2065 N N . CYS B 1 41 ? -11.094 -2.248 -1.162 1 91.38 41 CYS B N 1
ATOM 2066 C CA . CYS B 1 41 ? -11.758 -2.666 -2.393 1 91.38 41 CYS B CA 1
ATOM 2067 C C . CYS B 1 41 ? -11.18 -3.977 -2.908 1 91.38 41 CYS B C 1
ATOM 2069 O O . CYS B 1 41 ? -9.961 -4.16 -2.916 1 91.38 41 CYS B O 1
ATOM 2071 N N . VAL B 1 42 ? -12.086 -4.836 -3.295 1 97.38 42 VAL B N 1
ATOM 2072 C CA . VAL B 1 42 ? -11.625 -6.102 -3.867 1 97.38 42 VAL B CA 1
ATOM 2073 C C . VAL B 1 42 ? -12.242 -6.289 -5.254 1 97.38 42 VAL B C 1
ATOM 2075 O O . VAL B 1 42 ? -13.453 -6.172 -5.422 1 97.38 42 VAL B O 1
ATOM 2078 N N . GLU B 1 43 ? -11.414 -6.465 -6.207 1 97.06 43 GLU B N 1
ATOM 2079 C CA . GLU B 1 43 ? -11.805 -6.766 -7.578 1 97.06 43 GLU B CA 1
ATOM 2080 C C . GLU B 1 43 ? -11.5 -8.219 -7.934 1 97.06 43 GLU B C 1
ATOM 2082 O O . GLU B 1 43 ? -10.445 -8.742 -7.574 1 97.06 43 GLU B O 1
ATOM 2087 N N . ARG B 1 44 ? -12.477 -8.867 -8.562 1 96.69 44 ARG B N 1
ATOM 2088 C CA . ARG B 1 44 ? -12.289 -10.25 -8.992 1 96.69 44 ARG B CA 1
ATOM 2089 C C . ARG B 1 44 ? -12.234 -10.352 -10.508 1 96.69 44 ARG B C 1
ATOM 2091 O O . ARG B 1 44 ? -13.031 -9.727 -11.211 1 96.69 44 ARG B O 1
ATOM 2098 N N . LYS B 1 45 ? -11.227 -11.148 -11.016 1 95.12 45 LYS B N 1
ATOM 2099 C CA . LYS B 1 45 ? -11.062 -11.383 -12.445 1 95.12 45 LYS B CA 1
ATOM 2100 C C . LYS B 1 45 ? -10.672 -12.828 -12.727 1 95.12 45 LYS B C 1
ATOM 2102 O O . LYS B 1 45 ? -10 -13.461 -11.914 1 95.12 45 LYS B O 1
ATOM 2107 N N . THR B 1 46 ? -11.07 -13.297 -13.867 1 93.38 46 THR B N 1
ATOM 2108 C CA . THR B 1 46 ? -10.438 -14.516 -14.359 1 93.38 46 THR B CA 1
ATOM 2109 C C . THR B 1 46 ? -9.023 -14.227 -14.852 1 93.38 46 THR B C 1
ATOM 2111 O O . THR B 1 46 ? -8.695 -13.078 -15.18 1 93.38 46 THR B O 1
ATOM 2114 N N . LEU B 1 47 ? -8.203 -15.289 -14.852 1 92.5 47 LEU B N 1
ATOM 2115 C CA . LEU B 1 47 ? -6.852 -15.086 -15.359 1 92.5 47 LEU B CA 1
ATOM 2116 C C . LEU B 1 47 ? -6.887 -14.531 -16.781 1 92.5 47 LEU B C 1
ATOM 2118 O O . LEU B 1 47 ? -6.109 -13.641 -17.125 1 92.5 47 LEU B O 1
ATOM 2122 N N . GLU B 1 48 ? -7.75 -15.008 -17.578 1 92.25 48 GLU B N 1
ATOM 2123 C CA . GLU B 1 48 ? -7.871 -14.547 -18.969 1 92.25 48 GLU B CA 1
ATOM 2124 C C . GLU B 1 48 ? -8.234 -13.062 -19.016 1 92.25 48 GLU B C 1
ATOM 2126 O O . GLU B 1 48 ? -7.605 -12.297 -19.766 1 92.25 48 GLU B O 1
ATOM 2131 N N . ASP B 1 49 ? -9.156 -12.711 -18.219 1 93.94 49 ASP B N 1
ATOM 2132 C CA . ASP B 1 49 ? -9.586 -11.32 -18.188 1 93.94 49 ASP B CA 1
ATOM 2133 C C . ASP B 1 49 ? -8.492 -10.422 -17.625 1 93.94 49 ASP B C 1
ATOM 2135 O O . ASP B 1 49 ? -8.336 -9.273 -18.047 1 93.94 49 ASP B O 1
ATOM 2139 N N . PHE B 1 50 ? -7.848 -10.898 -16.672 1 94.56 50 PHE B N 1
ATOM 2140 C CA . PHE B 1 50 ? -6.742 -10.164 -16.078 1 94.56 50 PHE B CA 1
ATOM 2141 C C . PHE B 1 50 ? -5.664 -9.867 -17.109 1 94.56 50 PHE B C 1
ATOM 2143 O O . PHE B 1 50 ? -5.273 -8.711 -17.297 1 94.56 50 PHE B O 1
ATOM 2150 N N . LEU B 1 51 ? -5.293 -10.898 -17.797 1 92.38 51 LEU B N 1
ATOM 2151 C CA . LEU B 1 51 ? -4.258 -10.75 -18.828 1 92.38 51 LEU B CA 1
ATOM 2152 C C . LEU B 1 51 ? -4.723 -9.82 -19.938 1 92.38 51 LEU B C 1
ATOM 2154 O O . LEU B 1 51 ? -3.969 -8.945 -20.375 1 92.38 51 LEU B O 1
ATOM 2158 N N . ARG B 1 52 ? -5.914 -9.984 -20.359 1 92.62 52 ARG B N 1
ATOM 2159 C CA . ARG B 1 52 ? -6.465 -9.125 -21.406 1 92.62 52 ARG B CA 1
ATOM 2160 C C . ARG B 1 52 ? -6.5 -7.672 -20.953 1 92.62 52 ARG B C 1
ATOM 2162 O O . ARG B 1 52 ? -6.176 -6.77 -21.734 1 92.62 52 ARG B O 1
ATOM 2169 N N . SER B 1 53 ? -6.895 -7.469 -19.719 1 93.56 53 SER B N 1
ATOM 2170 C CA . SER B 1 53 ? -7.02 -6.105 -19.219 1 93.56 53 SER B CA 1
ATOM 2171 C C . SER B 1 53 ? -5.656 -5.438 -19.078 1 93.56 53 SER B C 1
ATOM 2173 O O . SER B 1 53 ? -5.547 -4.215 -19.156 1 93.56 53 SER B O 1
ATOM 2175 N N . ILE B 1 54 ? -4.641 -6.246 -18.781 1 91.44 54 ILE B N 1
ATOM 2176 C CA . ILE B 1 54 ? -3.281 -5.715 -18.766 1 91.44 54 ILE B CA 1
ATOM 2177 C C . ILE B 1 54 ? -2.912 -5.227 -20.172 1 91.44 54 ILE B C 1
ATOM 2179 O O . ILE B 1 54 ? -2.42 -4.105 -20.328 1 91.44 54 ILE B O 1
ATOM 2183 N N . TYR B 1 55 ? -3.227 -6.082 -21.125 1 89.31 55 TYR B N 1
ATOM 2184 C CA . TYR B 1 55 ? -2.846 -5.82 -22.5 1 89.31 55 TYR B CA 1
ATOM 2185 C C . TYR B 1 55 ? -3.574 -4.594 -23.047 1 89.31 55 TYR B C 1
ATOM 2187 O O . TYR B 1 55 ? -2.986 -3.787 -23.766 1 89.31 55 TYR B O 1
ATOM 2195 N N . ASP B 1 56 ? -4.781 -4.406 -22.688 1 91.69 56 ASP B N 1
ATOM 2196 C CA . ASP B 1 56 ? -5.547 -3.293 -23.234 1 91.69 56 ASP B CA 1
ATOM 2197 C C . ASP B 1 56 ? -5.406 -2.047 -22.359 1 91.69 56 ASP B C 1
ATOM 2199 O O . ASP B 1 56 ? -5.918 -0.98 -22.719 1 91.69 56 ASP B O 1
ATOM 2203 N N . GLY B 1 57 ? -4.812 -2.156 -21.281 1 89.94 57 GLY B N 1
ATOM 2204 C CA . GLY B 1 57 ? -4.555 -1.02 -20.406 1 89.94 57 GLY B CA 1
ATOM 2205 C C . GLY B 1 57 ? -5.719 -0.692 -19.484 1 89.94 57 GLY B C 1
ATOM 2206 O O . GLY B 1 57 ? -5.625 0.214 -18.656 1 89.94 57 GLY B O 1
ATOM 2207 N N . ARG B 1 58 ? -6.801 -1.386 -19.609 1 92.44 58 ARG B N 1
ATOM 2208 C CA . ARG B 1 58 ? -8 -1.087 -18.844 1 92.44 58 ARG B CA 1
ATOM 2209 C C . ARG B 1 58 ? -7.801 -1.415 -17.375 1 92.44 58 ARG B C 1
ATOM 2211 O O . ARG B 1 58 ? -8.398 -0.774 -16.5 1 92.44 58 ARG B O 1
ATOM 2218 N N . LEU B 1 59 ? -6.961 -2.377 -17.047 1 92.5 59 LEU B N 1
ATOM 2219 C CA . LEU B 1 59 ? -6.684 -2.729 -15.656 1 92.5 59 LEU B CA 1
ATOM 2220 C C . LEU B 1 59 ? -6.215 -1.509 -14.875 1 92.5 59 LEU B C 1
ATOM 2222 O O . LEU B 1 59 ? -6.664 -1.277 -13.75 1 92.5 59 LEU B O 1
ATOM 2226 N N . PHE B 1 60 ? -5.395 -0.739 -15.453 1 89.38 60 PHE B N 1
ATOM 2227 C CA . PHE B 1 60 ? -4.777 0.394 -14.773 1 89.38 60 PHE B CA 1
ATOM 2228 C C . PHE B 1 60 ? -5.793 1.507 -14.539 1 89.38 60 PHE B C 1
ATOM 2230 O O . PHE B 1 60 ? -5.766 2.176 -13.508 1 89.38 60 PHE B O 1
ATOM 2237 N N . ASP B 1 61 ? -6.734 1.638 -15.484 1 88.44 61 ASP B N 1
ATOM 2238 C CA . ASP B 1 61 ? -7.832 2.582 -15.297 1 88.44 61 ASP B CA 1
ATOM 2239 C C . ASP B 1 61 ? -8.734 2.15 -14.141 1 88.44 61 ASP B C 1
ATOM 2241 O O . ASP B 1 61 ? -9.117 2.975 -13.305 1 88.44 61 ASP B O 1
ATOM 2245 N N . GLN B 1 62 ? -9.039 0.917 -14.141 1 90.25 62 GLN B N 1
ATOM 2246 C CA . GLN B 1 62 ? -9.883 0.375 -13.086 1 90.25 62 GLN B CA 1
ATOM 2247 C C . GLN B 1 62 ? -9.242 0.563 -11.719 1 90.25 62 GLN B C 1
ATOM 2249 O O . GLN B 1 62 ? -9.906 0.949 -10.758 1 90.25 62 GLN B O 1
ATOM 2254 N N . VAL B 1 63 ? -7.945 0.315 -11.625 1 89.38 63 VAL B N 1
ATOM 2255 C CA . VAL B 1 63 ? -7.215 0.443 -10.375 1 89.38 63 VAL B CA 1
ATOM 2256 C C . VAL B 1 63 ? -7.184 1.907 -9.938 1 89.38 63 VAL B C 1
ATOM 2258 O O . VAL B 1 63 ? -7.379 2.219 -8.766 1 89.38 63 VAL B O 1
ATOM 2261 N N . GLU B 1 64 ? -6.957 2.746 -10.883 1 82.44 64 GLU B N 1
ATOM 2262 C CA . GLU B 1 64 ? -6.949 4.172 -10.578 1 82.44 64 GLU B CA 1
ATOM 2263 C C . GLU B 1 64 ? -8.297 4.629 -10.023 1 82.44 64 GLU B C 1
ATOM 2265 O O . GLU B 1 64 ? -8.359 5.445 -9.102 1 82.44 64 GLU B O 1
ATOM 2270 N N . GLU B 1 65 ? -9.336 4.168 -10.617 1 83 65 GLU B N 1
ATOM 2271 C CA . GLU B 1 65 ? -10.672 4.48 -10.125 1 83 65 GLU B CA 1
ATOM 2272 C C . GLU B 1 65 ? -10.867 3.977 -8.695 1 83 65 GLU B C 1
ATOM 2274 O O . GLU B 1 65 ? -11.406 4.691 -7.848 1 83 65 GLU B O 1
ATOM 2279 N N . MET B 1 66 ? -10.375 2.791 -8.375 1 85.62 66 MET B N 1
ATOM 2280 C CA . MET B 1 66 ? -10.492 2.24 -7.027 1 85.62 66 MET B CA 1
ATOM 2281 C C . MET B 1 66 ? -9.664 3.051 -6.035 1 85.62 66 MET B C 1
ATOM 2283 O O . MET B 1 66 ? -10.07 3.242 -4.887 1 85.62 66 MET B O 1
ATOM 2287 N N . MET B 1 67 ? -8.508 3.537 -6.516 1 80 67 MET B N 1
ATOM 2288 C CA . MET B 1 67 ? -7.605 4.289 -5.652 1 80 67 MET B CA 1
ATOM 2289 C C . MET B 1 67 ? -8.234 5.613 -5.227 1 80 67 MET B C 1
ATOM 2291 O O . MET B 1 67 ? -7.801 6.227 -4.25 1 80 67 MET B O 1
ATOM 2295 N N . ARG B 1 68 ? -9.219 5.973 -6.004 1 69.56 68 ARG B N 1
ATOM 2296 C CA . ARG B 1 68 ? -9.93 7.195 -5.645 1 69.56 68 ARG B CA 1
ATOM 2297 C C . ARG B 1 68 ? -10.789 6.984 -4.402 1 69.56 68 ARG B C 1
ATOM 2299 O O . ARG B 1 68 ? -11.062 7.93 -3.662 1 69.56 68 ARG B O 1
ATOM 2306 N N . CYS B 1 69 ? -11.133 5.719 -4.102 1 66.56 69 CYS B N 1
ATOM 2307 C CA . CYS B 1 69 ? -12.109 5.492 -3.039 1 66.56 69 CYS B CA 1
ATOM 2308 C C . CYS B 1 69 ? -11.539 4.574 -1.962 1 66.56 69 CYS B C 1
ATOM 2310 O O . CYS B 1 69 ? -12.016 4.57 -0.828 1 66.56 69 CYS B O 1
ATOM 2312 N N . CYS B 1 70 ? -10.539 3.773 -2.291 1 77.81 70 CYS B N 1
ATOM 2313 C CA . CYS B 1 70 ? -9.984 2.801 -1.354 1 77.81 70 CYS B CA 1
ATOM 2314 C C . CYS B 1 70 ? -8.484 2.979 -1.21 1 77.81 70 CYS B C 1
ATOM 2316 O O . CYS B 1 70 ? -7.789 3.264 -2.189 1 77.81 70 CYS B O 1
ATOM 2318 N N . SER B 1 71 ? -8.023 2.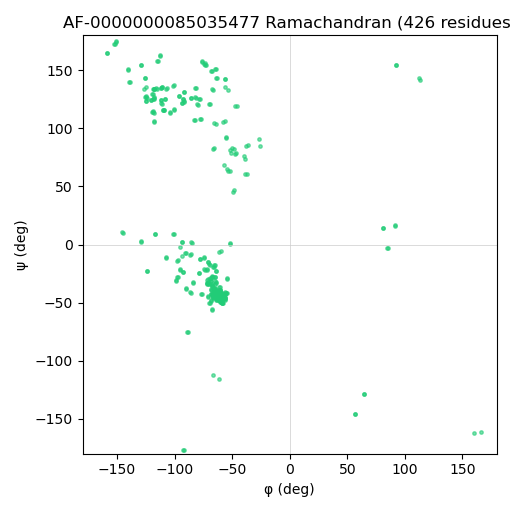77 0.036 1 72.88 71 SER B N 1
ATOM 2319 C CA . SER B 1 71 ? -6.59 2.836 0.289 1 72.88 71 SER B CA 1
ATOM 2320 C C . SER B 1 71 ? -5.945 1.458 0.18 1 72.88 71 SER B C 1
ATOM 2322 O O . SER B 1 71 ? -4.727 1.347 0.02 1 72.88 71 SER B O 1
ATOM 2324 N N . ARG B 1 72 ? -6.727 0.518 0.367 1 83.75 72 ARG B N 1
ATOM 2325 C CA . ARG B 1 72 ? -6.27 -0.863 0.238 1 83.75 72 ARG B CA 1
ATOM 2326 C C . ARG B 1 72 ? -7.043 -1.595 -0.854 1 83.75 72 ARG B C 1
ATOM 2328 O O . ARG B 1 72 ? -8.258 -1.791 -0.739 1 83.75 72 ARG B O 1
ATOM 2335 N N . ILE B 1 73 ? -6.316 -1.965 -1.913 1 90.25 73 ILE B N 1
ATOM 2336 C CA . ILE B 1 73 ? -6.941 -2.557 -3.09 1 90.25 73 ILE B CA 1
ATOM 2337 C C . ILE B 1 73 ? -6.363 -3.947 -3.34 1 90.25 73 ILE B C 1
ATOM 2339 O O . ILE B 1 73 ? -5.145 -4.129 -3.342 1 90.25 73 ILE B O 1
ATOM 2343 N N . LEU B 1 74 ? -7.238 -4.898 -3.406 1 96.69 74 LEU B N 1
ATOM 2344 C CA . LEU B 1 74 ? -6.848 -6.262 -3.744 1 96.69 74 LEU B CA 1
ATOM 2345 C C . LEU B 1 74 ? -7.516 -6.715 -5.039 1 96.69 74 LEU B C 1
ATOM 2347 O O . LEU B 1 74 ? -8.711 -6.477 -5.242 1 96.69 74 LEU B O 1
ATOM 2351 N N . VAL B 1 75 ? -6.715 -7.301 -5.895 1 97.19 75 VAL B N 1
ATOM 2352 C CA . VAL B 1 75 ? -7.23 -7.941 -7.098 1 97.19 75 VAL B CA 1
ATOM 2353 C C . VAL B 1 75 ? -7.09 -9.461 -6.977 1 97.19 75 VAL B C 1
ATOM 2355 O O . VAL B 1 75 ? -5.977 -9.977 -6.855 1 97.19 75 VAL B O 1
ATOM 2358 N N . LEU B 1 76 ? -8.227 -10.148 -6.961 1 97.06 76 LEU B N 1
ATOM 2359 C CA . LEU B 1 76 ? -8.242 -11.609 -6.926 1 97.06 76 LEU B CA 1
ATOM 2360 C C . LEU B 1 76 ? -8.289 -12.188 -8.336 1 97.06 76 LEU B C 1
ATOM 2362 O O . LEU B 1 76 ? -9.188 -11.852 -9.117 1 97.06 76 LEU B O 1
ATOM 2366 N N . VAL B 1 77 ? -7.34 -13 -8.664 1 95.69 77 VAL B N 1
ATOM 2367 C CA . VAL B 1 77 ? -7.254 -13.586 -9.992 1 95.69 77 VAL B CA 1
ATOM 2368 C C . VAL B 1 77 ? -7.566 -15.078 -9.922 1 95.69 77 VAL B C 1
ATOM 2370 O O . VAL B 1 77 ? -6.844 -15.844 -9.273 1 95.69 77 VAL B O 1
ATOM 2373 N N . GLU B 1 78 ? -8.625 -15.445 -10.562 1 92.69 78 GLU B N 1
ATOM 2374 C CA . GLU B 1 78 ? -9.055 -16.844 -10.57 1 92.69 78 GLU B CA 1
ATOM 2375 C C . GLU B 1 78 ? -8.484 -17.578 -11.773 1 92.69 78 GLU B C 1
ATOM 2377 O O . GLU B 1 78 ? -8.664 -17.156 -12.914 1 92.69 78 GLU B O 1
ATOM 2382 N N . GLY B 1 79 ? -7.812 -18.688 -11.359 1 82.81 79 GLY B N 1
ATOM 2383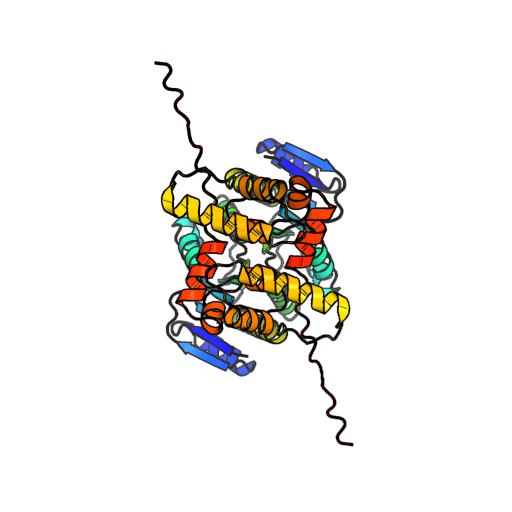 C CA . GLY B 1 79 ? -7.234 -19.516 -12.406 1 82.81 79 GLY B CA 1
ATOM 2384 C C . GLY B 1 79 ? -5.719 -19.516 -12.406 1 82.81 79 GLY B C 1
ATOM 2385 O O . GLY B 1 79 ? -5.098 -18.688 -11.719 1 82.81 79 GLY B O 1
ATOM 2386 N N . SER B 1 80 ? -5.152 -20.641 -12.672 1 70 80 SER B N 1
ATOM 2387 C CA . SER B 1 80 ? -3.695 -20.75 -12.727 1 70 80 SER B CA 1
ATOM 2388 C C . SER B 1 80 ? -3.225 -21.156 -14.125 1 70 80 SER B C 1
ATOM 2390 O O . SER B 1 80 ? -3.912 -21.891 -14.82 1 70 80 SER B O 1
ATOM 2392 N N . HIS B 1 81 ? -2.527 -20.219 -14.773 1 65.5 81 HIS B N 1
ATOM 2393 C CA . HIS B 1 81 ? -1.87 -20.688 -15.992 1 65.5 81 HIS B CA 1
ATOM 2394 C C . HIS B 1 81 ? -0.377 -20.391 -15.961 1 65.5 81 HIS B C 1
ATOM 2396 O O . HIS B 1 81 ? 0.048 -19.406 -15.344 1 65.5 81 HIS B O 1
ATOM 2402 N N . ARG B 1 82 ? 0.272 -21.375 -16.344 1 67.44 82 ARG B N 1
ATOM 2403 C CA . ARG B 1 82 ? 1.691 -21.141 -16.578 1 67.44 82 ARG B CA 1
ATOM 2404 C C . ARG B 1 82 ? 1.892 -20.188 -17.75 1 67.44 82 ARG B C 1
ATOM 2406 O O . ARG B 1 82 ? 1.416 -20.453 -18.859 1 67.44 82 ARG B O 1
ATOM 2413 N N . LEU B 1 83 ? 2.213 -19.016 -17.375 1 75.06 83 LEU B N 1
ATOM 2414 C CA . LEU B 1 83 ? 2.539 -18.062 -18.438 1 75.06 83 LEU B CA 1
ATOM 2415 C C . LEU B 1 83 ? 3.984 -18.234 -18.891 1 75.06 83 LEU B C 1
ATOM 2417 O O . LEU B 1 83 ? 4.859 -18.562 -18.094 1 75.06 83 LEU B O 1
ATOM 2421 N N . ASP B 1 84 ? 4.129 -18.391 -20.156 1 74.12 84 ASP B N 1
ATOM 2422 C CA . ASP B 1 84 ? 5.5 -18.516 -20.641 1 74.12 84 ASP B CA 1
ATOM 2423 C C . ASP B 1 84 ? 5.871 -17.344 -21.531 1 74.12 84 ASP B C 1
ATOM 2425 O O . ASP B 1 84 ? 4.996 -16.578 -21.969 1 74.12 84 ASP B O 1
ATOM 2429 N N . GLY B 1 85 ? 7.199 -17.109 -21.656 1 77.5 85 GLY B N 1
ATOM 2430 C CA . GLY B 1 85 ? 7.781 -16.172 -22.594 1 77.5 85 GLY B CA 1
ATOM 2431 C C . GLY B 1 85 ? 7.387 -14.727 -22.312 1 77.5 85 GLY B C 1
ATOM 2432 O O . GLY B 1 85 ? 7.516 -14.25 -21.188 1 77.5 85 GLY B O 1
ATOM 2433 N N . ARG B 1 86 ? 6.895 -14.016 -23.359 1 77.44 86 ARG B N 1
ATOM 2434 C CA . ARG B 1 86 ? 6.562 -12.594 -23.344 1 77.44 86 ARG B CA 1
ATOM 2435 C C . ARG B 1 86 ? 5.367 -12.32 -22.438 1 77.44 86 ARG B C 1
ATOM 2437 O O . ARG B 1 86 ? 5.32 -11.289 -21.75 1 77.44 86 ARG B O 1
ATOM 2444 N N . GLY B 1 87 ? 4.527 -13.273 -22.453 1 82.62 87 GLY B N 1
ATOM 2445 C CA . GLY B 1 87 ? 3.346 -13.117 -21.625 1 82.62 87 GLY B CA 1
ATOM 2446 C C . GLY B 1 87 ? 3.664 -13.07 -20.141 1 82.62 87 GLY B C 1
ATOM 2447 O O . GLY B 1 87 ? 3.057 -12.297 -19.391 1 82.62 87 GLY B O 1
ATOM 2448 N N . ARG B 1 88 ? 4.648 -13.812 -19.859 1 87.81 88 ARG B N 1
ATOM 2449 C CA . ARG B 1 88 ? 5.039 -13.867 -18.453 1 87.81 88 ARG B CA 1
ATOM 2450 C C . ARG B 1 88 ? 5.68 -12.555 -18.016 1 87.81 88 ARG B C 1
ATOM 2452 O O . ARG B 1 88 ? 5.391 -12.055 -16.922 1 87.81 88 ARG B O 1
ATOM 2459 N N . LEU B 1 89 ? 6.566 -12.008 -18.812 1 87.19 89 LEU B N 1
ATOM 2460 C CA . LEU B 1 89 ? 7.246 -10.766 -18.453 1 87.19 89 LEU B CA 1
ATOM 2461 C C . LEU B 1 89 ? 6.254 -9.617 -18.344 1 87.19 89 LEU B C 1
ATOM 2463 O O . LEU B 1 89 ? 6.367 -8.789 -17.438 1 87.19 89 LEU B O 1
ATOM 2467 N N . HIS B 1 90 ? 5.309 -9.641 -19.266 1 87.69 90 HIS B N 1
ATOM 2468 C CA . HIS B 1 90 ? 4.27 -8.617 -19.188 1 87.69 90 HIS B CA 1
ATOM 2469 C C . HIS B 1 90 ? 3.457 -8.758 -17.906 1 87.69 90 HIS B C 1
ATOM 2471 O O . HIS B 1 90 ? 3.127 -7.754 -17.266 1 87.69 90 HIS B O 1
ATOM 2477 N N . TYR B 1 91 ? 3.186 -9.914 -17.609 1 92 91 TYR B N 1
ATOM 2478 C CA . TYR B 1 91 ? 2.475 -10.219 -16.375 1 92 91 TYR B CA 1
ATOM 2479 C C . TYR B 1 91 ? 3.262 -9.742 -15.148 1 92 91 TYR B C 1
ATOM 2481 O O . TYR B 1 91 ? 2.729 -9.031 -14.297 1 92 91 TYR B O 1
ATOM 2489 N N . LEU B 1 92 ? 4.512 -10.102 -15.117 1 92.5 92 LEU B N 1
ATOM 2490 C CA . LEU B 1 92 ? 5.367 -9.711 -14 1 92.5 92 LEU B CA 1
ATOM 2491 C C . LEU B 1 92 ? 5.48 -8.195 -13.906 1 92.5 92 LEU B C 1
ATOM 2493 O O . LEU B 1 92 ? 5.441 -7.629 -12.812 1 92.5 92 LEU B O 1
ATOM 2497 N N . GLY B 1 93 ? 5.609 -7.578 -15.047 1 92.25 93 GLY B N 1
ATOM 2498 C CA . GLY B 1 93 ? 5.648 -6.125 -15.078 1 92.25 93 GLY B CA 1
ATOM 2499 C C . GLY B 1 93 ? 4.398 -5.48 -14.508 1 92.25 93 GLY B C 1
ATOM 2500 O O . GLY B 1 93 ? 4.48 -4.504 -13.766 1 92.25 93 GLY B O 1
ATOM 2501 N N . ALA B 1 94 ? 3.279 -6.023 -14.891 1 92.81 94 ALA B N 1
ATOM 2502 C CA . ALA B 1 94 ? 2.014 -5.516 -14.375 1 92.81 94 ALA B CA 1
ATOM 2503 C C . ALA B 1 94 ? 1.931 -5.68 -12.859 1 92.81 94 ALA B C 1
ATOM 2505 O O . ALA B 1 94 ? 1.504 -4.766 -12.156 1 92.81 94 ALA B O 1
ATOM 2506 N N . LEU B 1 95 ? 2.363 -6.816 -12.391 1 94.5 95 LEU B N 1
ATOM 2507 C CA . LEU B 1 95 ? 2.359 -7.059 -10.953 1 94.5 95 LEU B CA 1
ATOM 2508 C C . LEU B 1 95 ? 3.26 -6.062 -10.227 1 94.5 95 LEU B C 1
ATOM 2510 O O . LEU B 1 95 ? 2.893 -5.539 -9.172 1 94.5 95 LEU B O 1
ATOM 2514 N N . ALA B 1 96 ? 4.391 -5.812 -10.773 1 93.88 96 ALA B N 1
ATOM 2515 C CA . ALA B 1 96 ? 5.316 -4.848 -10.188 1 93.88 96 ALA B CA 1
ATOM 2516 C C . ALA B 1 96 ? 4.695 -3.453 -10.141 1 93.88 96 ALA B C 1
ATOM 2518 O O . ALA B 1 96 ? 4.77 -2.768 -9.117 1 93.88 96 ALA B O 1
ATOM 2519 N N . TYR B 1 97 ? 4.102 -3.102 -11.258 1 91.94 97 TYR B N 1
ATOM 2520 C CA . TYR B 1 97 ? 3.451 -1.798 -11.328 1 91.94 97 TYR B CA 1
ATOM 2521 C C . TYR B 1 97 ? 2.369 -1.67 -10.266 1 91.94 97 TYR B C 1
ATOM 2523 O O . TYR B 1 97 ? 2.328 -0.682 -9.523 1 91.94 97 TYR B O 1
ATOM 2531 N N . LEU B 1 98 ? 1.537 -2.596 -10.188 1 93.12 98 LEU B N 1
ATOM 2532 C CA . LEU B 1 98 ? 0.444 -2.584 -9.219 1 93.12 98 LEU B CA 1
ATOM 2533 C C . LEU B 1 98 ? 0.981 -2.547 -7.793 1 93.12 98 LEU B C 1
ATOM 2535 O O . LEU B 1 98 ? 0.439 -1.84 -6.941 1 93.12 98 LEU B O 1
ATOM 2539 N N . SER B 1 99 ? 2.029 -3.26 -7.57 1 92.5 99 SER B N 1
ATOM 2540 C CA . SER B 1 99 ? 2.645 -3.273 -6.246 1 92.5 99 SER B CA 1
ATOM 2541 C C . SER B 1 99 ? 3.135 -1.885 -5.852 1 92.5 99 SER B C 1
ATOM 2543 O O . SER B 1 99 ? 2.988 -1.475 -4.699 1 92.5 99 SER B O 1
ATOM 2545 N N . LEU B 1 100 ? 3.705 -1.212 -6.812 1 87.19 100 LEU B N 1
ATOM 2546 C CA . LEU B 1 100 ? 4.191 0.136 -6.535 1 87.19 100 LEU B CA 1
ATOM 2547 C C . LEU B 1 100 ? 3.037 1.069 -6.188 1 87.19 100 LEU B C 1
ATOM 2549 O O . LEU B 1 100 ? 3.232 2.078 -5.504 1 87.19 100 LEU B O 1
ATOM 2553 N N . LYS B 1 101 ? 1.868 0.652 -6.645 1 83.12 101 LYS B N 1
ATOM 2554 C CA . LYS B 1 101 ? 0.678 1.45 -6.367 1 83.12 101 LYS B CA 1
ATOM 2555 C C . LYS B 1 101 ? -0.031 0.959 -5.105 1 83.12 101 LYS B C 1
ATOM 2557 O O . LYS B 1 101 ? -1.096 1.468 -4.75 1 83.12 101 LYS B O 1
ATOM 2562 N N . GLY B 1 102 ? 0.53 -0.015 -4.469 1 85.38 102 GLY B N 1
ATOM 2563 C CA . GLY B 1 102 ? -0.057 -0.552 -3.252 1 85.38 102 GLY B CA 1
ATOM 2564 C C . GLY B 1 102 ? -1.188 -1.529 -3.514 1 85.38 102 GLY B C 1
ATOM 2565 O O . GLY B 1 102 ? -2.002 -1.799 -2.629 1 85.38 102 GLY B O 1
ATOM 2566 N N . VAL B 1 103 ? -1.276 -1.94 -4.695 1 92.31 103 VAL B N 1
ATOM 2567 C CA . VAL B 1 103 ? -2.328 -2.875 -5.086 1 92.31 103 VAL B CA 1
ATOM 2568 C C . VAL B 1 103 ? -1.789 -4.305 -5.043 1 92.31 103 VAL B C 1
ATOM 2570 O O . VAL B 1 103 ? -0.738 -4.594 -5.621 1 92.31 103 VAL B O 1
ATOM 2573 N N . SER B 1 104 ? -2.523 -5.156 -4.332 1 95.31 104 SER B N 1
ATOM 2574 C CA . SER B 1 104 ? -2.109 -6.551 -4.211 1 95.31 104 SER B CA 1
ATOM 2575 C C . SER B 1 104 ? -2.904 -7.449 -5.152 1 95.31 104 SER B C 1
ATOM 2577 O O . SER B 1 104 ? -4.117 -7.285 -5.297 1 95.31 104 SER B O 1
ATOM 2579 N N . VAL B 1 105 ? -2.135 -8.359 -5.777 1 95.88 105 VAL B N 1
ATOM 2580 C CA . VAL B 1 105 ? -2.756 -9.375 -6.629 1 95.88 105 VAL B CA 1
ATOM 2581 C C . VAL B 1 105 ? -2.609 -10.75 -5.988 1 95.88 105 VAL B C 1
ATOM 2583 O O . VAL B 1 105 ? -1.498 -11.18 -5.672 1 95.88 105 VAL B O 1
ATOM 2586 N N . ILE B 1 106 ? -3.76 -11.422 -5.789 1 94.81 106 ILE B N 1
ATOM 2587 C CA . ILE B 1 106 ? -3.752 -12.742 -5.164 1 94.81 106 ILE B CA 1
ATOM 2588 C C . ILE B 1 106 ? -4.465 -13.75 -6.062 1 94.81 106 ILE B C 1
ATOM 2590 O O . ILE B 1 106 ? -5.594 -13.508 -6.5 1 94.81 106 ILE B O 1
ATOM 2594 N N . HIS B 1 107 ? -3.777 -14.859 -6.352 1 92.75 107 HIS B N 1
ATOM 2595 C CA . HIS B 1 107 ? -4.398 -15.93 -7.121 1 92.75 107 HIS B CA 1
ATOM 2596 C C . HIS B 1 107 ? -5.266 -16.812 -6.234 1 92.75 107 HIS B C 1
ATOM 2598 O O . HIS B 1 107 ? -4.832 -17.234 -5.156 1 92.75 107 HIS B O 1
ATOM 2604 N N . VAL B 1 108 ? -6.453 -17.094 -6.742 1 92.62 108 VAL B N 1
ATOM 2605 C CA . VAL B 1 108 ? -7.387 -17.938 -6 1 92.62 108 VAL B CA 1
ATOM 2606 C C . VAL B 1 108 ? -7.891 -19.062 -6.898 1 92.62 108 VAL B C 1
ATOM 2608 O O . VAL B 1 108 ? -7.898 -18.938 -8.125 1 92.62 108 VAL B O 1
ATOM 2611 N N . ASN B 1 109 ? -8.32 -20.219 -6.383 1 88.81 109 ASN B N 1
ATOM 2612 C CA . ASN B 1 109 ? -8.766 -21.375 -7.16 1 88.81 109 ASN B CA 1
ATOM 2613 C C . ASN B 1 109 ? -10.273 -21.359 -7.359 1 88.81 109 ASN B C 1
ATOM 2615 O O . ASN B 1 109 ? -10.797 -22.109 -8.195 1 88.81 109 ASN B O 1
ATOM 2619 N N . GLY B 1 110 ? -11.055 -20.484 -6.699 1 89.94 110 GLY B N 1
ATOM 2620 C CA . GLY B 1 110 ? -12.508 -20.484 -6.832 1 89.94 110 GLY B CA 1
ATOM 2621 C C . GLY B 1 110 ? -13.203 -19.656 -5.773 1 89.94 110 GLY B C 1
ATOM 2622 O O . GLY B 1 110 ? -12.562 -18.828 -5.105 1 89.94 110 GLY B O 1
ATOM 2623 N N . TYR B 1 111 ? -14.469 -20.016 -5.703 1 93.69 111 TYR B N 1
ATOM 2624 C CA . TYR B 1 111 ? -15.32 -19.188 -4.852 1 93.69 111 TYR B CA 1
ATOM 2625 C C . TYR B 1 111 ? -14.992 -19.406 -3.381 1 93.69 111 TYR B C 1
ATOM 2627 O O . TYR B 1 111 ? -15.109 -18.484 -2.568 1 93.69 111 TYR B O 1
ATOM 2635 N N . GLU B 1 112 ? -14.547 -20.594 -3.068 1 93.06 112 GLU B N 1
ATOM 2636 C CA . GLU B 1 112 ? -14.211 -20.891 -1.678 1 93.06 112 GLU B CA 1
ATOM 2637 C C . GLU B 1 112 ? -13.023 -20.062 -1.211 1 93.06 112 GLU B C 1
ATOM 2639 O O . GLU B 1 112 ? -13.062 -19.469 -0.13 1 93.06 112 GLU B O 1
ATOM 2644 N N . ASP B 1 113 ? -12.016 -20 -2.066 1 93.81 113 ASP B N 1
ATOM 2645 C CA . ASP B 1 113 ? -10.859 -19.172 -1.765 1 93.81 113 ASP B CA 1
ATOM 2646 C C . ASP B 1 113 ? -11.258 -17.703 -1.627 1 93.81 113 ASP B C 1
ATOM 2648 O O . ASP B 1 113 ? -10.82 -17.016 -0.698 1 93.81 113 ASP B O 1
ATOM 2652 N N . THR B 1 114 ? -12.039 -17.312 -2.598 1 95.69 114 THR B N 1
ATOM 2653 C CA . THR B 1 114 ? -12.492 -15.922 -2.609 1 95.69 114 THR B CA 1
ATOM 2654 C C . THR B 1 114 ? -13.242 -15.586 -1.323 1 95.69 114 THR B C 1
ATOM 2656 O O . THR B 1 114 ? -12.938 -14.594 -0.66 1 95.69 114 THR B O 1
ATOM 2659 N N . ALA B 1 115 ? -14.156 -16.453 -0.916 1 96.38 115 ALA B N 1
ATOM 2660 C CA . ALA B 1 115 ? -14.945 -16.219 0.29 1 96.38 115 ALA B CA 1
ATOM 2661 C C . ALA B 1 115 ? -14.07 -16.234 1.536 1 96.38 115 ALA B C 1
ATOM 2663 O O . ALA B 1 115 ? -14.281 -15.453 2.467 1 96.38 115 ALA B O 1
ATOM 2664 N N . TYR B 1 116 ? -13.18 -17.094 1.537 1 94.81 116 TYR B N 1
ATOM 2665 C CA . TYR B 1 116 ? -12.25 -17.156 2.662 1 94.81 116 TYR B CA 1
ATOM 2666 C C . TYR B 1 116 ? -11.477 -15.859 2.807 1 94.81 116 TYR B C 1
ATOM 2668 O O . TYR B 1 116 ? -11.398 -15.289 3.9 1 94.81 116 TYR B O 1
ATOM 2676 N N . LEU B 1 117 ? -10.93 -15.398 1.711 1 96.5 117 LEU B N 1
ATOM 2677 C CA . LEU B 1 117 ? -10.133 -14.18 1.728 1 96.5 117 LEU B CA 1
ATOM 2678 C C . LEU B 1 117 ? -10.984 -12.984 2.152 1 96.5 117 LEU B C 1
ATOM 2680 O O . LEU B 1 117 ? -10.555 -12.18 2.982 1 96.5 117 LEU B O 1
ATOM 2684 N N . LEU B 1 118 ? -12.148 -12.93 1.6 1 97.19 118 LEU B N 1
ATOM 2685 C CA . LEU B 1 118 ? -13.039 -11.828 1.945 1 97.19 118 LEU B CA 1
ATOM 2686 C C . LEU B 1 118 ? -13.406 -11.867 3.426 1 97.19 118 LEU B C 1
ATOM 2688 O O . LEU B 1 118 ? -13.422 -10.828 4.09 1 97.19 118 LEU B O 1
ATOM 2692 N N . THR B 1 119 ? -13.68 -13.031 3.928 1 96.06 119 THR B N 1
ATOM 2693 C CA . THR B 1 119 ? -14.008 -13.195 5.34 1 96.06 119 THR B CA 1
ATOM 2694 C C . THR B 1 119 ? -12.828 -12.773 6.215 1 96.06 119 THR B C 1
ATOM 2696 O O . THR B 1 119 ? -13.016 -12.055 7.199 1 96.06 119 THR B O 1
ATOM 2699 N N . TYR B 1 120 ? -11.688 -13.219 5.836 1 94.56 120 TYR B N 1
ATOM 2700 C CA . TYR B 1 120 ? -10.484 -12.867 6.57 1 94.56 120 TYR B CA 1
ATOM 2701 C C . TYR B 1 120 ? -10.281 -11.359 6.594 1 94.56 120 TYR B C 1
ATOM 2703 O O . TYR B 1 120 ? -10.023 -10.773 7.652 1 94.56 120 TYR B O 1
ATOM 2711 N N . LEU B 1 121 ? -10.383 -10.734 5.453 1 94.31 121 LEU B N 1
ATOM 2712 C CA . LEU B 1 121 ? -10.211 -9.289 5.332 1 94.31 121 LEU B CA 1
ATOM 2713 C C . LEU B 1 121 ? -11.227 -8.547 6.199 1 94.31 121 LEU B C 1
ATOM 2715 O O . LEU B 1 121 ? -10.867 -7.598 6.898 1 94.31 121 LEU B O 1
ATOM 2719 N N . ALA B 1 122 ? -12.445 -8.992 6.133 1 93.5 122 ALA B N 1
ATOM 2720 C CA . ALA B 1 122 ? -13.508 -8.359 6.914 1 93.5 122 ALA B CA 1
ATOM 2721 C C . ALA B 1 122 ? -13.203 -8.43 8.406 1 93.5 122 ALA B C 1
ATOM 2723 O O . ALA B 1 122 ? -13.352 -7.445 9.133 1 93.5 122 ALA B O 1
ATOM 2724 N N . ARG B 1 123 ? -12.75 -9.539 8.852 1 90.56 123 ARG B N 1
ATOM 2725 C CA . ARG B 1 123 ? -12.445 -9.734 10.266 1 90.56 123 ARG B CA 1
ATOM 2726 C C . ARG B 1 123 ? -11.281 -8.844 10.695 1 90.56 123 ARG B C 1
ATOM 2728 O O . ARG B 1 123 ? -11.305 -8.258 11.781 1 90.56 123 ARG B O 1
ATOM 2735 N N . LYS B 1 124 ? -10.32 -8.844 9.859 1 87.12 124 LYS B N 1
ATOM 2736 C CA . LYS B 1 124 ? -9.141 -8.055 10.188 1 87.12 124 LYS B CA 1
ATOM 2737 C C . LYS B 1 124 ? -9.461 -6.562 10.188 1 87.12 124 LYS B C 1
ATOM 2739 O O . LYS B 1 124 ? -8.992 -5.824 11.062 1 87.12 124 LYS B O 1
ATOM 2744 N N . VAL B 1 125 ? -10.172 -6.172 9.242 1 81.56 125 VAL B N 1
ATOM 2745 C CA . VAL B 1 125 ? -10.547 -4.77 9.109 1 81.56 125 VAL B CA 1
ATOM 2746 C C . VAL B 1 125 ? -11.422 -4.352 10.297 1 81.56 125 VAL B C 1
ATOM 2748 O O . VAL B 1 125 ? -11.273 -3.248 10.82 1 81.56 125 VAL B O 1
ATOM 2751 N N . GLU B 1 126 ? -12.312 -5.184 10.695 1 75.31 126 GLU B N 1
ATOM 2752 C CA . GLU B 1 126 ? -13.18 -4.906 11.836 1 75.31 126 GLU B CA 1
ATOM 2753 C C . GLU B 1 126 ? -12.391 -4.891 13.141 1 75.31 126 GLU B C 1
ATOM 2755 O O . GLU B 1 126 ? -12.656 -4.082 14.031 1 75.31 126 GLU B O 1
ATOM 2760 N N . GLY B 1 127 ? -11.547 -5.957 13.32 1 64.62 127 GLY B N 1
ATOM 2761 C CA . GLY B 1 127 ? -10.719 -6.023 14.516 1 64.62 127 GLY B CA 1
ATOM 2762 C C . GLY B 1 127 ? -9.781 -4.84 14.656 1 64.62 127 GLY B C 1
ATOM 2763 O O . GLY B 1 127 ? -9.359 -4.504 15.766 1 64.62 127 GLY B O 1
ATOM 2764 N N . ASP B 1 128 ? -9.109 -4.473 13.609 1 53.25 128 ASP B N 1
ATOM 2765 C CA . ASP B 1 128 ? -8.203 -3.328 13.625 1 53.25 128 ASP B CA 1
ATOM 2766 C C . ASP B 1 128 ? -8.906 -2.082 14.164 1 53.25 128 ASP B C 1
ATOM 2768 O O . ASP B 1 128 ? -8.281 -1.033 14.328 1 53.25 128 ASP B O 1
ATOM 2772 N N . LYS B 1 129 ? -10.164 -2.314 14.531 1 41.78 129 LYS B N 1
ATOM 2773 C CA . LYS B 1 129 ? -10.719 -1.178 15.258 1 41.78 129 LYS B CA 1
ATOM 2774 C C . LYS B 1 129 ? -9.891 -0.857 16.5 1 41.78 129 LYS B C 1
ATOM 2776 O O . LYS B 1 129 ? -9.453 -1.764 17.203 1 41.78 129 LYS B O 1
ATOM 2781 N N . PRO B 1 130 ? -9.117 0.17 16.484 1 32.69 130 PRO B N 1
ATOM 2782 C CA . PRO B 1 130 ? -8.203 0.483 17.578 1 32.69 130 PRO B CA 1
ATOM 2783 C C . PRO B 1 130 ? -8.688 -0.072 18.922 1 32.69 130 PRO B C 1
ATOM 2785 O O . PRO B 1 130 ? -9.828 0.163 19.312 1 32.69 130 PRO B O 1
ATOM 2788 N N . SER B 1 131 ? -8.336 -1.256 19.312 1 28.64 131 SER B N 1
ATOM 2789 C CA . SER B 1 131 ? -8.383 -1.493 20.75 1 28.64 131 SER B CA 1
ATOM 2790 C C . SER B 1 131 ? -7.703 -0.36 21.516 1 28.64 131 SER B C 1
ATOM 2792 O O . SER B 1 131 ? -6.703 0.196 21.062 1 28.64 131 SER B O 1
ATOM 2794 N N . ILE B 1 132 ? -8.359 0.38 22.391 1 27.19 132 ILE B N 1
ATOM 2795 C CA . ILE B 1 132 ? -7.941 1.409 23.344 1 27.19 132 ILE B CA 1
ATOM 2796 C C . ILE B 1 132 ? -6.742 0.913 24.141 1 27.19 132 ILE B C 1
ATOM 2798 O O . ILE B 1 132 ? -6.898 0.098 25.062 1 27.19 132 ILE B O 1
ATOM 2802 N N . ILE B 1 133 ? -5.75 0.376 23.688 1 27.64 133 ILE B N 1
ATOM 2803 C CA . ILE B 1 133 ? -4.762 0.118 24.734 1 27.64 133 ILE B CA 1
ATOM 2804 C C . ILE B 1 133 ? -4.41 1.423 25.438 1 27.64 133 ILE B C 1
ATOM 2806 O O . ILE B 1 133 ? -4.16 2.441 24.797 1 27.64 133 ILE B O 1
ATOM 2810 N N . PRO B 1 134 ? -4.316 1.531 26.812 1 26.16 134 PRO B N 1
ATOM 2811 C CA . PRO B 1 134 ? -4.07 2.584 27.797 1 26.16 134 PRO B CA 1
ATOM 2812 C C . PRO B 1 134 ? -2.701 3.236 27.641 1 26.16 134 PRO B C 1
ATOM 2814 O O . PRO B 1 134 ? -2.191 3.855 28.578 1 26.16 134 PRO B O 1
ATOM 2817 N N . VAL B 1 135 ? -1.772 2.99 26.953 1 29.66 135 VAL B N 1
ATOM 2818 C CA . VAL B 1 135 ? -0.484 3.654 27.125 1 29.66 135 VAL B CA 1
ATOM 2819 C C . VAL B 1 135 ? -0.665 5.168 27.016 1 29.66 135 VAL B C 1
ATOM 2821 O O . VAL B 1 135 ? -0.806 5.707 25.922 1 29.66 135 VAL B O 1
ATOM 2824 N N . ARG B 1 136 ? -1.28 5.848 27.875 1 30.19 136 ARG B N 1
ATOM 2825 C CA . ARG B 1 136 ? -2.029 7.074 28.109 1 30.19 136 ARG B CA 1
ATOM 2826 C C . ARG B 1 136 ? -1.132 8.297 27.969 1 30.19 136 ARG B C 1
ATOM 2828 O O . ARG B 1 136 ? -1.47 9.242 27.266 1 30.19 136 ARG B O 1
ATOM 2835 N N . ARG B 1 137 ? -0.738 9.273 29.266 1 27.88 137 ARG B N 1
ATOM 2836 C CA . ARG B 1 137 ? -1.254 10.57 29.688 1 27.88 137 ARG B CA 1
ATOM 2837 C C . ARG B 1 137 ? -0.471 11.703 29.031 1 27.88 137 ARG B C 1
ATOM 2839 O O . ARG B 1 137 ? -1.062 12.641 28.484 1 27.88 137 ARG B O 1
ATOM 2846 N N . ARG B 1 138 ? 0.728 11.914 29.531 1 32.28 138 ARG B N 1
ATOM 2847 C CA . ARG B 1 138 ? 1.499 13.133 29.297 1 32.28 138 ARG B CA 1
ATOM 2848 C C . ARG B 1 138 ? 1.927 13.242 27.844 1 32.28 138 ARG B C 1
ATOM 2850 O O . ARG B 1 138 ? 1.845 14.32 27.234 1 32.28 138 ARG B O 1
ATOM 2857 N N . ARG B 1 139 ? 2.656 12.242 27.25 1 35.88 139 ARG B N 1
ATOM 2858 C CA . ARG B 1 139 ? 3.158 12.211 25.891 1 35.88 139 ARG B CA 1
ATOM 2859 C C . ARG B 1 139 ? 2.01 12.18 24.875 1 35.88 139 ARG B C 1
ATOM 2861 O O . ARG B 1 139 ? 2.189 12.531 23.719 1 35.88 139 ARG B O 1
ATOM 2868 N N . LYS B 1 140 ? 0.839 11.797 25.484 1 44.28 140 LYS B N 1
ATOM 2869 C CA . LYS B 1 140 ? -0.44 11.57 24.828 1 44.28 140 LYS B CA 1
ATOM 2870 C C . LYS B 1 140 ? -1.122 12.891 24.484 1 44.28 140 LYS B C 1
ATOM 2872 O O . LYS B 1 140 ? -1.618 13.07 23.359 1 44.28 140 LYS B O 1
ATOM 2877 N N . ALA B 1 141 ? -0.99 13.836 25.609 1 45.91 141 ALA B N 1
ATOM 2878 C CA . ALA B 1 141 ? -1.569 15.164 25.438 1 45.91 141 ALA B CA 1
ATOM 2879 C C . ALA B 1 141 ? -0.843 15.938 24.344 1 45.91 141 ALA B C 1
ATOM 2881 O O . ALA B 1 141 ? -1.479 16.578 23.5 1 45.91 141 ALA B O 1
ATOM 2882 N N . LYS B 1 142 ? 0.5 15.758 24.328 1 57.81 142 LYS B N 1
ATOM 2883 C CA . LYS B 1 142 ? 1.275 16.531 23.359 1 57.81 142 LYS B CA 1
ATOM 2884 C C . LYS B 1 142 ? 1.012 16.031 21.938 1 57.81 142 LYS B C 1
ATOM 2886 O O . LYS B 1 142 ? 0.862 16.844 21.016 1 57.81 142 LYS B O 1
ATOM 2891 N N . SER B 1 143 ? 0.811 14.773 21.859 1 71.12 143 SER B N 1
ATOM 2892 C CA . SER B 1 143 ? 0.556 14.203 20.547 1 71.12 143 SER B CA 1
ATOM 2893 C C . SER B 1 143 ? -0.822 14.602 20.016 1 71.12 143 SER B C 1
ATOM 2895 O O . SER B 1 143 ? -0.979 14.914 18.844 1 71.12 143 SER B O 1
ATOM 2897 N N . PHE B 1 144 ? -1.678 14.711 20.969 1 77 144 PHE B N 1
ATOM 2898 C CA . PHE B 1 144 ? -3.021 15.125 20.594 1 77 144 PHE B CA 1
ATOM 2899 C C . PHE B 1 144 ? -3.029 16.578 20.141 1 77 144 PHE B C 1
ATOM 2901 O O . PHE B 1 144 ? -3.564 16.906 19.062 1 77 144 PHE B O 1
ATOM 2908 N N . GLU B 1 145 ? -2.43 17.391 21 1 79.5 145 GLU B N 1
ATOM 2909 C CA . GLU B 1 145 ? -2.391 18.812 20.703 1 79.5 145 GLU B CA 1
ATOM 2910 C C . GLU B 1 145 ? -1.671 19.078 19.375 1 79.5 145 GLU B C 1
ATOM 2912 O O . GLU B 1 145 ? -2.096 19.922 18.594 1 79.5 145 GLU B O 1
ATOM 2917 N N . GLU B 1 146 ? -0.59 18.375 19.188 1 83.31 146 GLU B N 1
ATOM 2918 C CA . GLU B 1 146 ? 0.161 18.531 17.938 1 83.31 146 GLU B CA 1
ATOM 2919 C C . GLU B 1 146 ? -0.672 18.109 16.734 1 83.31 146 GLU B C 1
ATOM 2921 O O . GLU B 1 146 ? -0.76 18.828 15.742 1 83.31 146 GLU B O 1
ATOM 2926 N N . ALA B 1 147 ? -1.268 16.984 16.859 1 88.81 147 ALA B N 1
ATOM 2927 C CA . ALA B 1 147 ? -2.086 16.453 15.773 1 88.81 147 ALA B CA 1
ATOM 2928 C C . ALA B 1 147 ? -3.281 17.359 15.492 1 88.81 147 ALA B C 1
ATOM 2930 O O . ALA B 1 147 ? -3.602 17.625 14.336 1 88.81 147 ALA B O 1
ATOM 2931 N N . TYR B 1 148 ? -3.838 17.828 16.578 1 85.94 148 TYR B N 1
ATOM 2932 C CA . TYR B 1 148 ? -4.977 18.734 16.5 1 85.94 148 TYR B CA 1
ATOM 2933 C C . TYR B 1 148 ? -4.598 20.016 15.758 1 85.94 148 TYR B C 1
ATOM 2935 O O . TYR B 1 148 ? -5.312 20.453 14.852 1 85.94 148 TYR B O 1
ATOM 2943 N N . SER B 1 149 ? -3.504 20.547 16.125 1 86.56 149 SER B N 1
ATOM 2944 C CA . SER B 1 149 ? -3.014 21.766 15.5 1 86.56 149 SER B CA 1
ATOM 2945 C C . SER B 1 149 ? -2.721 21.562 14.016 1 86.56 149 SER B C 1
ATOM 2947 O O . SER B 1 149 ? -3.012 22.422 13.195 1 86.56 149 SER B O 1
ATOM 2949 N N . ILE B 1 150 ? -2.164 20.438 13.68 1 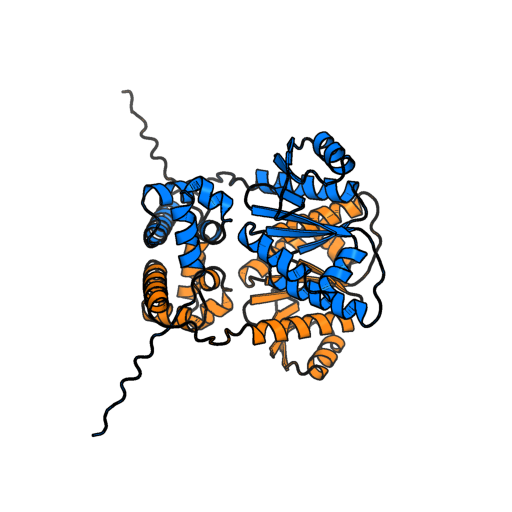90.94 150 ILE B N 1
ATOM 2950 C CA . ILE B 1 150 ? -1.826 20.125 12.297 1 90.94 150 ILE B CA 1
ATOM 2951 C C . ILE B 1 150 ? -3.105 19.984 11.477 1 90.94 150 ILE B C 1
ATOM 2953 O O . ILE B 1 150 ? -3.207 20.531 10.375 1 90.94 150 ILE B O 1
ATOM 2957 N N . LEU B 1 151 ? -4.07 19.297 11.977 1 93.19 151 LEU B N 1
ATOM 2958 C CA . LEU B 1 151 ? -5.328 19.125 11.266 1 93.19 151 LEU B CA 1
ATOM 2959 C C . LEU B 1 151 ? -6.016 20.469 11.023 1 93.19 151 LEU B C 1
ATOM 2961 O O . LEU B 1 151 ? -6.578 20.688 9.953 1 93.19 151 LEU B O 1
ATOM 2965 N N . LEU B 1 152 ? -5.875 21.328 12.016 1 88.81 152 LEU B N 1
ATOM 2966 C CA . LEU B 1 152 ? -6.516 22.641 11.922 1 88.81 152 LEU B CA 1
ATOM 2967 C C . LEU B 1 152 ? -5.84 23.5 10.852 1 88.81 152 LEU B C 1
ATOM 2969 O O . LEU B 1 152 ? -6.395 24.516 10.422 1 88.81 152 LEU B O 1
ATOM 2973 N N . SER B 1 153 ? -4.664 23.125 10.469 1 89.38 153 SER B N 1
ATOM 2974 C CA . SER B 1 153 ? -3.959 23.891 9.445 1 89.38 153 SER B CA 1
ATOM 2975 C C . SER B 1 153 ? -4.508 23.578 8.055 1 89.38 153 SER B C 1
ATOM 2977 O O . SER B 1 153 ? -4.219 24.297 7.094 1 89.38 153 SER B O 1
ATOM 2979 N N . PHE B 1 154 ? -5.281 22.562 7.969 1 91.25 154 PHE B N 1
ATOM 2980 C CA . PHE B 1 154 ? -5.969 22.266 6.719 1 91.25 154 PHE B CA 1
ATOM 2981 C C . PHE B 1 154 ? -7.176 23.188 6.539 1 91.25 154 PHE B C 1
ATOM 2983 O O . PHE B 1 154 ? -8.031 23.266 7.426 1 91.25 154 PHE B O 1
ATOM 2990 N N . PRO B 1 155 ? -7.215 23.875 5.41 1 86.56 155 PRO B N 1
ATOM 2991 C CA . PRO B 1 155 ? -8.258 24.891 5.203 1 86.56 155 PRO B CA 1
ATOM 2992 C C . PRO B 1 155 ? -9.664 24.328 5.402 1 86.56 155 PRO B C 1
ATOM 2994 O O . PRO B 1 155 ? -10.562 25.062 5.844 1 86.56 155 PRO B O 1
ATOM 2997 N N . SER B 1 156 ? -10 23.125 5.191 1 84.25 156 SER B N 1
ATOM 2998 C CA . SER B 1 156 ? -11.359 22.594 5.246 1 84.25 156 SER B CA 1
ATOM 2999 C C . SER B 1 156 ? -11.609 21.859 6.559 1 84.25 156 SER B C 1
ATOM 3001 O O . SER B 1 156 ? -12.695 21.297 6.766 1 84.25 156 SER B O 1
ATOM 3003 N N . ILE B 1 157 ? -10.602 22.016 7.473 1 92.81 157 ILE B N 1
ATOM 3004 C CA . ILE B 1 157 ? -10.727 21.25 8.719 1 92.81 157 ILE B CA 1
ATOM 3005 C C . ILE B 1 157 ? -10.828 22.219 9.898 1 92.81 157 ILE B C 1
ATOM 3007 O O . ILE B 1 157 ? -9.836 22.828 10.297 1 92.81 157 ILE B O 1
ATOM 3011 N N . GLY B 1 158 ? -12.031 22.359 10.453 1 87.56 158 GLY B N 1
ATOM 3012 C CA . GLY B 1 158 ? -12.234 23.109 11.68 1 87.56 158 GLY B CA 1
ATOM 3013 C C . GLY B 1 158 ? -12.156 22.25 12.93 1 87.56 158 GLY B C 1
ATOM 3014 O O . GLY B 1 158 ? -11.875 21.062 12.844 1 87.56 158 GLY B O 1
ATOM 3015 N N . PRO B 1 159 ? -12.398 22.906 14.07 1 83.38 159 PRO B N 1
ATOM 3016 C CA . PRO B 1 159 ? -12.289 22.203 15.352 1 83.38 159 PRO B CA 1
ATOM 3017 C C . PRO B 1 159 ? -13.18 20.953 15.414 1 83.38 159 PRO B C 1
ATOM 3019 O O . PRO B 1 159 ? -12.727 19.891 15.82 1 83.38 159 PRO B O 1
ATOM 3022 N N . LYS B 1 160 ? -14.414 21.094 14.992 1 87.31 160 LYS B N 1
ATOM 3023 C CA . LYS B 1 160 ? -15.336 19.953 15.039 1 87.31 160 LYS B CA 1
ATOM 3024 C C . LYS B 1 160 ? -14.867 18.812 14.141 1 87.31 160 LYS B C 1
ATOM 3026 O O . LYS B 1 160 ? -14.898 17.656 14.539 1 87.31 160 LYS B O 1
ATOM 3031 N N . SER B 1 161 ? -14.469 19.109 12.922 1 92.5 161 SER B N 1
ATOM 3032 C CA . SER B 1 161 ? -13.969 18.094 11.992 1 92.5 161 SER B CA 1
ATOM 3033 C C . SER B 1 161 ? -12.719 17.422 12.531 1 92.5 161 SER B C 1
ATOM 3035 O O . SER B 1 161 ? -12.562 16.203 12.414 1 92.5 161 SER B O 1
ATOM 3037 N N . ALA B 1 162 ? -11.844 18.234 13.102 1 91.31 162 ALA B N 1
ATOM 3038 C CA . ALA B 1 162 ? -10.617 17.688 13.672 1 91.31 162 ALA B CA 1
ATOM 3039 C C . ALA B 1 162 ? -10.922 16.688 14.781 1 91.31 162 ALA B C 1
ATOM 3041 O O . ALA B 1 162 ? -10.352 15.594 14.805 1 91.31 162 ALA B O 1
ATOM 3042 N N . GLU B 1 163 ? -11.805 17.031 15.586 1 86.56 163 GLU B N 1
ATOM 3043 C CA . GLU B 1 163 ? -12.188 16.156 16.688 1 86.56 163 GLU B CA 1
ATOM 3044 C C . GLU B 1 163 ? -12.812 14.867 16.172 1 86.56 163 GLU B C 1
ATOM 3046 O O . GLU B 1 163 ? -12.508 13.781 16.688 1 86.56 163 GLU B O 1
ATOM 3051 N N . LYS B 1 164 ? -13.672 14.984 15.25 1 89.62 164 LYS B N 1
ATOM 3052 C CA . LYS B 1 164 ? -14.305 13.797 14.664 1 89.62 164 LYS B CA 1
ATOM 3053 C C . LYS B 1 164 ? -13.258 12.867 14.047 1 89.62 164 LYS B C 1
ATOM 3055 O O . LYS B 1 164 ? -13.312 11.656 14.258 1 89.62 164 LYS B O 1
ATOM 3060 N N . LEU B 1 165 ? -12.398 13.469 13.328 1 93 165 LEU B N 1
ATOM 3061 C CA 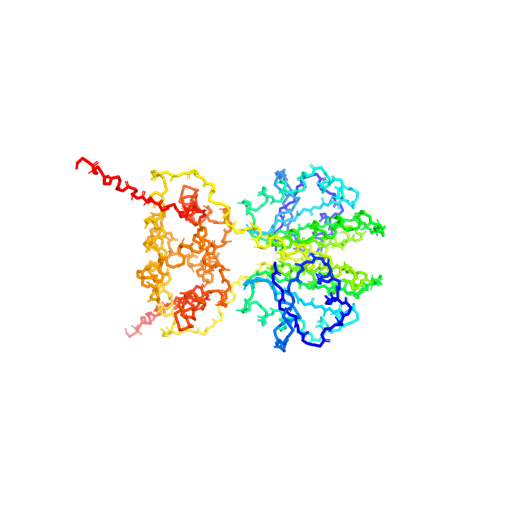. LEU B 1 165 ? -11.352 12.68 12.695 1 93 165 LEU B CA 1
ATOM 3062 C C . LEU B 1 165 ? -10.484 11.992 13.734 1 93 165 LEU B C 1
ATOM 3064 O O . LEU B 1 165 ? -10.203 10.789 13.625 1 93 165 LEU B O 1
ATOM 3068 N N . MET B 1 166 ? -10.102 12.719 14.758 1 88.25 166 MET B N 1
ATOM 3069 C CA . MET B 1 166 ? -9.156 12.203 15.75 1 88.25 166 MET B CA 1
ATOM 3070 C C . MET B 1 166 ? -9.836 11.188 16.656 1 88.25 166 MET B C 1
ATOM 3072 O O . MET B 1 166 ? -9.164 10.383 17.312 1 88.25 166 MET B O 1
ATOM 3076 N N . SER B 1 167 ? -11.109 11.258 16.719 1 84.44 167 SER B N 1
ATOM 3077 C CA . SER B 1 167 ? -11.844 10.266 17.5 1 84.44 167 SER B CA 1
ATOM 3078 C C . SER B 1 167 ? -11.977 8.953 16.734 1 84.44 167 SER B C 1
ATOM 3080 O O . SER B 1 167 ? -12.156 7.891 17.344 1 84.44 167 SER B O 1
ATOM 3082 N N . GLU B 1 168 ? -11.898 9.07 15.477 1 85.88 168 GLU B N 1
ATOM 3083 C CA . GLU B 1 168 ? -12.164 7.91 14.633 1 85.88 168 GLU B CA 1
ATOM 3084 C C . GLU B 1 168 ? -10.867 7.23 14.211 1 85.88 168 GLU B C 1
ATOM 3086 O O . GLU B 1 168 ? -10.852 6.031 13.914 1 85.88 168 GLU B O 1
ATOM 3091 N N . PHE B 1 169 ? -9.867 7.969 14.141 1 86.12 169 PHE B N 1
ATOM 3092 C CA . PHE B 1 169 ? -8.586 7.449 13.672 1 86.12 169 PHE B CA 1
ATOM 3093 C C . PHE B 1 169 ? -7.562 7.441 14.797 1 86.12 169 PHE B C 1
ATOM 3095 O O . PHE B 1 169 ? -7.711 8.164 15.789 1 86.12 169 PHE B O 1
ATOM 3102 N N . LYS B 1 170 ? -6.5 6.676 14.609 1 78.44 170 LYS B N 1
ATOM 3103 C CA . LYS B 1 170 ? -5.504 6.469 15.656 1 78.44 170 LYS B CA 1
ATOM 3104 C C . LYS B 1 170 ? -4.449 7.574 15.641 1 78.44 170 LYS B C 1
ATOM 3106 O O . LYS B 1 170 ? -3.943 7.969 16.688 1 78.44 170 LYS B O 1
ATOM 3111 N N . ASN B 1 171 ? -4.07 7.91 14.469 1 83.06 171 ASN B N 1
ATOM 3112 C CA . ASN B 1 171 ? -3.01 8.898 14.305 1 83.06 171 ASN B CA 1
ATOM 3113 C C . ASN B 1 171 ? -3.174 9.68 13 1 83.06 171 ASN B C 1
ATOM 3115 O O . ASN B 1 171 ? -4.098 9.422 12.227 1 83.06 171 ASN B O 1
ATOM 3119 N N . LEU B 1 172 ? -2.33 10.656 12.828 1 90.81 172 LEU B N 1
ATOM 3120 C CA . LEU B 1 172 ? -2.422 11.539 11.672 1 90.81 172 LEU B CA 1
ATOM 3121 C C . LEU B 1 172 ? -2.24 10.766 10.375 1 90.81 172 LEU B C 1
ATOM 3123 O O . LEU B 1 172 ? -2.938 11.016 9.391 1 90.81 172 LEU B O 1
ATOM 3127 N N . ARG B 1 173 ? -1.329 9.906 10.422 1 86.12 173 ARG B N 1
ATOM 3128 C CA . ARG B 1 173 ? -1.039 9.156 9.203 1 86.12 173 ARG B CA 1
ATOM 3129 C C . ARG B 1 173 ? -2.279 8.422 8.703 1 86.12 173 ARG B C 1
ATOM 3131 O O . ARG B 1 173 ? -2.555 8.398 7.5 1 86.12 173 ARG B O 1
ATOM 3138 N N . GLU B 1 174 ? -2.957 7.871 9.57 1 84.12 174 GLU B N 1
ATOM 3139 C CA . GLU B 1 174 ? -4.188 7.188 9.188 1 84.12 174 GLU B CA 1
ATOM 3140 C C . GLU B 1 174 ? -5.203 8.156 8.602 1 84.12 174 GLU B C 1
ATOM 3142 O O . GLU B 1 174 ? -5.906 7.828 7.641 1 84.12 174 GLU B O 1
ATOM 3147 N N . ILE B 1 175 ? -5.27 9.32 9.211 1 90.75 175 ILE B N 1
ATOM 3148 C CA . ILE B 1 175 ? -6.191 10.336 8.719 1 90.75 175 ILE B CA 1
ATOM 3149 C C . ILE B 1 175 ? -5.801 10.742 7.301 1 90.75 175 ILE B C 1
ATOM 3151 O O . ILE B 1 175 ? -6.652 10.812 6.41 1 90.75 175 ILE B O 1
ATOM 3155 N N . PHE B 1 176 ? -4.566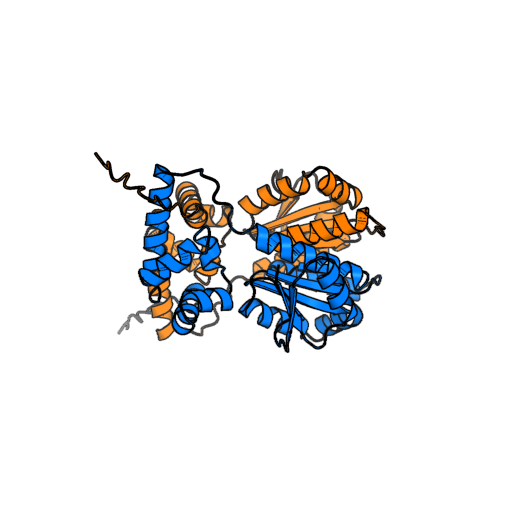 10.938 7.07 1 89.94 176 PHE B N 1
ATOM 3156 C CA . PHE B 1 176 ? -4.062 11.445 5.797 1 89.94 176 PHE B CA 1
ATOM 3157 C C . PHE B 1 176 ? -4.195 10.383 4.707 1 89.94 176 PHE B C 1
ATOM 3159 O O . PHE B 1 176 ? -4.152 10.703 3.518 1 89.94 176 PHE B O 1
ATOM 3166 N N . ASN B 1 177 ? -4.418 9.18 5.148 1 82.75 177 ASN B N 1
ATOM 3167 C CA . ASN B 1 177 ? -4.508 8.094 4.18 1 82.75 177 ASN B CA 1
ATOM 3168 C C . ASN B 1 177 ? -5.895 7.457 4.18 1 82.75 177 ASN B C 1
ATOM 3170 O O . ASN B 1 177 ? -6.098 6.395 3.586 1 82.75 177 ASN B O 1
ATOM 3174 N N . ALA B 1 178 ? -6.77 8.109 4.895 1 82.69 178 ALA B N 1
ATOM 3175 C CA . ALA B 1 178 ? -8.125 7.59 4.992 1 82.69 178 ALA B CA 1
ATOM 3176 C C . ALA B 1 178 ? -8.82 7.602 3.631 1 82.69 178 ALA B C 1
ATOM 3178 O O . ALA B 1 178 ? -8.555 8.477 2.801 1 82.69 178 ALA B O 1
ATOM 3179 N N . ASP B 1 179 ? -9.727 6.688 3.455 1 74.12 179 ASP B N 1
ATOM 3180 C CA . ASP B 1 179 ? -10.492 6.672 2.209 1 74.12 179 ASP B CA 1
ATOM 3181 C C . ASP B 1 179 ? -11.555 7.766 2.205 1 74.12 179 ASP B C 1
ATOM 3183 O O . ASP B 1 179 ? -11.992 8.219 3.266 1 74.12 179 ASP B O 1
ATOM 3187 N N . PHE B 1 180 ? -11.938 8.125 0.917 1 77.81 180 PHE B N 1
ATOM 3188 C CA . PHE B 1 180 ? -12.844 9.258 0.742 1 77.81 180 PHE B CA 1
ATOM 3189 C C . PHE B 1 180 ? -14.195 8.977 1.378 1 77.81 180 PHE B C 1
ATOM 3191 O O . PHE B 1 180 ? -14.766 9.828 2.061 1 77.81 180 PHE B O 1
ATOM 3198 N N . PRO B 1 181 ? -14.773 7.793 1.272 1 75.69 181 PRO B N 1
ATOM 3199 C CA . PRO B 1 181 ? -16.078 7.547 1.892 1 75.69 181 PRO B CA 1
ATOM 3200 C C . PRO B 1 181 ? -16.062 7.723 3.408 1 75.69 181 PRO B C 1
ATOM 3202 O O . PRO B 1 181 ? -16.984 8.297 3.98 1 75.69 181 PRO B O 1
ATOM 3205 N N . LYS B 1 182 ? -15.016 7.289 4.039 1 79.94 182 LYS B N 1
ATOM 3206 C CA . LYS B 1 182 ? -14.898 7.445 5.488 1 79.94 182 LYS B CA 1
ATOM 3207 C C . LYS B 1 182 ? -14.773 8.914 5.875 1 79.94 182 LYS B C 1
ATOM 3209 O O . LYS B 1 182 ? -15.43 9.375 6.809 1 79.94 182 LYS B O 1
ATOM 3214 N N . LEU B 1 183 ? -13.953 9.586 5.125 1 89.94 183 LEU B N 1
ATOM 3215 C CA . LEU B 1 183 ? -13.805 11.016 5.391 1 89.94 183 LEU B CA 1
ATOM 3216 C C . LEU B 1 183 ? -15.133 11.742 5.23 1 89.94 183 LEU B C 1
ATOM 3218 O O . LEU B 1 183 ? -15.508 12.555 6.078 1 89.94 183 LEU B O 1
ATOM 3222 N N . LYS B 1 184 ? -15.727 11.383 4.113 1 87.81 184 LYS B N 1
ATOM 3223 C CA . LYS B 1 184 ? -17.016 11.992 3.805 1 87.81 184 LYS B CA 1
ATOM 3224 C C . LYS B 1 184 ? -18.016 11.758 4.93 1 87.81 184 LYS B C 1
ATOM 3226 O O . LYS B 1 184 ? -18.766 12.664 5.305 1 87.81 184 LYS B O 1
ATOM 3231 N N . SER B 1 185 ? -18 10.594 5.395 1 90 185 SER B N 1
ATOM 3232 C CA . SER B 1 185 ? -18.953 10.242 6.445 1 90 185 SER B CA 1
ATOM 3233 C C . SER B 1 185 ? -18.641 11 7.734 1 90 185 SER B C 1
ATOM 3235 O O . SER B 1 185 ? -19.547 11.297 8.516 1 90 185 SER B O 1
ATOM 3237 N N . LEU B 1 186 ? -17.422 11.367 7.973 1 91.06 186 LEU B N 1
ATOM 3238 C CA . LEU B 1 186 ? -17 11.984 9.227 1 91.06 186 LEU B CA 1
ATOM 3239 C C . LEU B 1 186 ? -17.125 13.508 9.148 1 91.06 186 LEU B C 1
ATOM 3241 O O . LEU B 1 186 ? -17.578 14.148 10.102 1 91.06 186 LEU B O 1
ATOM 3245 N N . ILE B 1 187 ? -16.797 14.078 7.973 1 93.75 187 ILE B N 1
ATOM 3246 C CA . ILE B 1 187 ? -16.672 15.531 8 1 93.75 187 ILE B CA 1
ATOM 3247 C C . ILE B 1 187 ? -17.5 16.141 6.871 1 93.75 187 ILE B C 1
ATOM 3249 O O . ILE B 1 187 ? -17.516 17.375 6.707 1 93.75 187 ILE B O 1
ATOM 3253 N N . GLY B 1 188 ? -18.203 15.336 6.125 1 90.75 188 GLY B N 1
ATOM 3254 C CA . GLY B 1 188 ? -19 15.836 5.008 1 90.75 188 GLY B CA 1
ATOM 3255 C C . GLY B 1 188 ? -18.234 15.812 3.691 1 90.75 188 GLY B C 1
ATOM 3256 O O . GLY B 1 188 ? -17.016 15.898 3.672 1 90.75 188 GLY B O 1
ATOM 3257 N N . GLU B 1 189 ? -19 15.742 2.637 1 85.81 189 GLU B N 1
ATOM 3258 C CA . GLU B 1 189 ? -18.438 15.547 1.304 1 85.81 189 GLU B CA 1
ATOM 3259 C C . GLU B 1 189 ? -17.562 16.734 0.898 1 85.81 189 GLU B C 1
ATOM 3261 O O . GLU B 1 189 ? -16.453 16.547 0.406 1 85.81 189 GLU B O 1
ATOM 3266 N N . ALA B 1 190 ? -18.094 17.938 1.087 1 86.06 190 ALA B N 1
ATOM 3267 C CA . ALA B 1 190 ? -17.359 19.125 0.663 1 86.06 190 ALA B CA 1
ATOM 3268 C C . ALA B 1 190 ? -16.016 19.234 1.381 1 86.06 190 ALA B C 1
ATOM 3270 O O . ALA B 1 190 ? -14.992 19.469 0.748 1 86.06 190 ALA B O 1
ATOM 3271 N N . LYS B 1 191 ? -16.031 18.984 2.672 1 91.12 191 LYS B N 1
ATOM 3272 C CA . LYS B 1 191 ? -14.812 19.062 3.463 1 91.12 191 LYS B CA 1
ATOM 3273 C C . LYS B 1 191 ? -13.844 17.953 3.102 1 91.12 191 LYS B C 1
ATOM 3275 O O . LYS B 1 191 ? -12.641 18.172 2.998 1 91.12 191 LYS B O 1
ATOM 3280 N N . ALA B 1 192 ? -14.414 16.781 2.943 1 90.69 192 ALA B N 1
ATOM 3281 C CA . ALA B 1 192 ? -13.602 15.625 2.584 1 90.69 192 ALA B CA 1
ATOM 3282 C C . ALA B 1 192 ? -12.883 15.852 1.254 1 90.69 192 ALA B C 1
ATOM 3284 O O . ALA B 1 192 ? -11.703 15.523 1.111 1 90.69 192 ALA B O 1
ATOM 3285 N N . ARG B 1 193 ? -13.617 16.344 0.293 1 82.19 193 ARG B N 1
ATOM 3286 C CA . ARG B 1 193 ? -13.055 16.625 -1.024 1 82.19 193 ARG B CA 1
ATOM 3287 C C . ARG B 1 193 ? -11.914 17.625 -0.933 1 82.19 193 ARG B C 1
ATOM 3289 O O . ARG B 1 193 ? -10.859 17.422 -1.545 1 82.19 193 ARG B O 1
ATOM 3296 N N . LYS B 1 194 ? -12.133 18.656 -0.271 1 85.44 194 LYS B N 1
ATOM 3297 C CA . LYS B 1 194 ? -11.109 19.688 -0.123 1 85.44 194 LYS B CA 1
ATOM 3298 C C . LYS B 1 194 ? -9.891 19.141 0.607 1 85.44 194 LYS B C 1
ATOM 3300 O O . LYS B 1 194 ? -8.75 19.469 0.251 1 85.44 194 LYS B O 1
ATOM 3305 N N . PHE B 1 195 ? -10.133 18.359 1.66 1 90.75 195 PHE B N 1
ATOM 3306 C CA . PHE B 1 195 ? -9.062 17.719 2.418 1 90.75 195 PHE B CA 1
ATOM 3307 C C . PHE B 1 195 ? -8.188 16.875 1.506 1 90.75 195 PHE B C 1
ATOM 3309 O O . PHE B 1 195 ? -6.957 16.984 1.538 1 90.75 195 PHE B O 1
ATOM 3316 N N . ARG B 1 196 ? -8.844 16.125 0.729 1 86.5 196 ARG B N 1
ATOM 3317 C CA . ARG B 1 196 ? -8.133 15.258 -0.2 1 86.5 196 ARG B CA 1
ATOM 3318 C C . ARG B 1 196 ? -7.383 16.062 -1.253 1 86.5 196 ARG B C 1
ATOM 3320 O O . ARG B 1 196 ? -6.277 15.703 -1.653 1 86.5 196 ARG B O 1
ATOM 3327 N N . GLU B 1 197 ? -8.031 17.016 -1.699 1 82.62 197 GLU B N 1
ATOM 3328 C CA . GLU B 1 197 ? -7.398 17.891 -2.688 1 82.62 197 GLU B CA 1
ATOM 3329 C C . GLU B 1 197 ? -6.094 18.484 -2.154 1 82.62 197 GLU B C 1
ATOM 3331 O O . GLU B 1 197 ? -5.082 18.484 -2.857 1 82.62 197 GLU B O 1
ATOM 3336 N N . VAL B 1 198 ? -6.117 18.953 -0.964 1 87.81 198 VAL B N 1
ATOM 3337 C CA . VAL B 1 198 ? -4.934 19.547 -0.366 1 87.81 198 VAL B CA 1
ATOM 3338 C C . VAL B 1 198 ? -3.826 18.516 -0.246 1 87.81 198 VAL B C 1
ATOM 3340 O O . VAL B 1 198 ? -2.66 18.797 -0.532 1 87.81 198 VAL B O 1
ATOM 3343 N N . LEU B 1 199 ? -4.227 17.359 0.181 1 89.25 199 LEU B N 1
ATOM 3344 C CA . LEU B 1 199 ? -3.256 16.297 0.378 1 89.25 199 LEU B CA 1
ATOM 3345 C C . LEU B 1 199 ? -2.619 15.883 -0.947 1 89.25 199 LEU B C 1
ATOM 3347 O O . LEU B 1 199 ? -1.426 15.586 -0.999 1 89.25 199 LEU B O 1
ATOM 3351 N N . ASN B 1 200 ? -3.357 15.984 -2.006 1 81.88 200 ASN B N 1
ATOM 3352 C CA . ASN B 1 200 ? -2.941 15.336 -3.244 1 81.88 200 ASN B CA 1
ATOM 3353 C C . ASN B 1 200 ? -2.469 16.344 -4.281 1 81.88 200 ASN B C 1
ATOM 3355 O O . ASN B 1 200 ? -1.867 15.977 -5.289 1 81.88 200 ASN B O 1
ATOM 3359 N N . SER B 1 201 ? -2.715 17.609 -4.008 1 78.88 201 SER B N 1
ATOM 3360 C CA . SER B 1 201 ? -2.361 18.625 -4.984 1 78.88 201 SER B CA 1
ATOM 3361 C C . SER B 1 201 ? -0.849 18.734 -5.141 1 78.88 201 SER B C 1
ATOM 3363 O O . SER B 1 201 ? -0.12 18.812 -4.152 1 78.88 201 SER B O 1
ATOM 3365 N N . PRO B 1 202 ? -0.352 18.781 -6.367 1 78.69 202 PRO B N 1
ATOM 3366 C CA . PRO B 1 202 ? 1.084 18.969 -6.586 1 78.69 202 PRO B CA 1
ATOM 3367 C C . PRO B 1 202 ? 1.562 20.359 -6.176 1 78.69 202 PRO B C 1
ATOM 3369 O O . PRO B 1 202 ? 0.803 21.328 -6.266 1 78.69 202 PRO B O 1
ATOM 3372 N N . PHE B 1 203 ? 2.93 20.375 -5.699 1 77.12 203 PHE B N 1
ATOM 3373 C CA . PHE B 1 203 ? 3.537 21.641 -5.328 1 77.12 203 PHE B CA 1
ATOM 3374 C C . PHE B 1 203 ? 3.953 22.438 -6.566 1 77.12 203 PHE B C 1
ATOM 3376 O O . PHE B 1 203 ? 4.555 21.875 -7.488 1 77.12 203 PHE B O 1
ATOM 3383 N N . VAL B 1 204 ? 3.43 23.438 -6.996 1 60 204 VAL B N 1
ATOM 3384 C CA . VAL B 1 204 ? 3.85 24.203 -8.164 1 60 204 VAL B CA 1
ATOM 3385 C C . VAL B 1 204 ? 4.633 25.438 -7.719 1 60 204 VAL B C 1
ATOM 3387 O O . VAL B 1 204 ? 4.184 26.188 -6.848 1 60 204 VAL B O 1
ATOM 3390 N N . TYR B 1 205 ? 6.016 25.516 -8.094 1 50.38 205 TYR B N 1
ATOM 3391 C CA . TYR B 1 205 ? 6.848 26.688 -7.805 1 50.38 205 TYR B CA 1
ATOM 3392 C C . TYR B 1 205 ? 6.645 27.766 -8.844 1 50.38 205 TYR B C 1
ATOM 3394 O O . TYR B 1 205 ? 6.566 27.484 -10.047 1 50.38 205 TYR B O 1
ATOM 3402 N N . GLU B 1 206 ? 6.008 28.766 -8.508 1 41.03 206 GLU B N 1
ATOM 3403 C CA . GLU B 1 206 ? 6.047 29.906 -9.414 1 41.03 206 GLU B CA 1
ATOM 3404 C C . GLU B 1 206 ? 7.453 30.5 -9.5 1 41.03 206 GLU B C 1
ATOM 3406 O O . GLU B 1 206 ? 8.016 30.938 -8.492 1 41.03 206 GLU B O 1
ATOM 3411 N N . ARG B 1 207 ? 8.375 30 -10.305 1 38.81 207 ARG B N 1
ATOM 3412 C CA . ARG B 1 207 ? 9.578 30.781 -10.617 1 38.81 207 ARG B CA 1
ATOM 3413 C C . ARG B 1 207 ? 9.211 32.156 -11.195 1 38.81 207 ARG B C 1
ATOM 3415 O O . ARG B 1 207 ? 8.508 32.219 -12.203 1 38.81 207 ARG B O 1
ATOM 3422 N N . GLU B 1 208 ? 9.117 33.031 -10.43 1 34.22 208 GLU B N 1
ATOM 3423 C CA . GLU B 1 208 ? 9.188 34.375 -11.016 1 34.22 208 GLU B CA 1
ATOM 3424 C C . GLU B 1 208 ? 10.406 34.531 -11.914 1 34.22 208 GLU B C 1
ATOM 3426 O O . GLU B 1 208 ? 11.547 34.375 -11.453 1 34.22 208 GLU B O 1
ATOM 3431 N N . THR B 1 209 ? 10.422 34.062 -13.086 1 33.34 209 THR B N 1
ATOM 3432 C CA . THR B 1 209 ? 11.344 34.656 -14.055 1 33.34 209 THR B CA 1
ATOM 3433 C C . THR B 1 209 ? 11.273 36.188 -14.008 1 33.34 209 THR B C 1
ATOM 3435 O O . THR B 1 209 ? 10.273 36.781 -14.406 1 33.34 209 THR B O 1
ATOM 3438 N N . LYS B 1 210 ? 11.883 36.938 -13.07 1 34.78 210 LYS B N 1
ATOM 3439 C CA . LYS B 1 210 ? 12.297 38.281 -13.352 1 34.78 210 LYS B CA 1
ATOM 3440 C C . LYS B 1 210 ? 13.078 38.375 -14.664 1 34.78 210 LYS B C 1
ATOM 3442 O O . LYS B 1 210 ? 14.156 37.781 -14.789 1 34.78 210 LYS B O 1
ATOM 3447 N N . LEU B 1 211 ? 12.469 38.438 -15.781 1 32.62 211 LEU B N 1
ATOM 3448 C CA . LEU B 1 211 ? 12.984 39.125 -16.953 1 32.62 211 LEU B CA 1
ATOM 3449 C C . LEU B 1 211 ? 13.664 40.438 -16.547 1 32.62 211 LEU B C 1
ATOM 3451 O O . LEU B 1 211 ? 13.023 41.312 -15.992 1 32.62 211 LEU B O 1
ATOM 3455 N N . GLU B 1 212 ? 14.859 40.438 -16 1 32.41 212 GLU B N 1
ATOM 3456 C CA . GLU B 1 212 ? 15.727 41.594 -16.266 1 32.41 212 GLU B CA 1
ATOM 3457 C C . GLU B 1 212 ? 15.578 42.094 -17.688 1 32.41 212 GLU B C 1
ATOM 3459 O O . GLU B 1 212 ? 15.773 41.344 -18.641 1 32.41 212 GLU B O 1
ATOM 3464 N N . ASP B 1 213 ? 14.602 42.938 -17.938 1 30.69 213 ASP B N 1
ATOM 3465 C CA . ASP B 1 213 ? 14.602 44.031 -18.922 1 30.69 213 ASP B CA 1
ATOM 3466 C C . ASP B 1 213 ? 15.969 44.688 -19 1 30.69 213 ASP B C 1
ATOM 3468 O O . ASP B 1 213 ? 16.359 45.438 -18.094 1 30.69 213 ASP B O 1
ATOM 3472 N N . GLN B 1 214 ? 17.078 44.031 -19.359 1 29.36 214 GLN B N 1
ATOM 3473 C CA . GLN B 1 214 ? 18.141 44.75 -20.047 1 29.36 214 GLN B CA 1
ATOM 3474 C C . GLN B 1 214 ? 17.609 45.469 -21.266 1 29.36 214 GLN B C 1
ATOM 3476 O O . GLN B 1 214 ? 17.266 44.875 -22.281 1 29.36 214 GLN B O 1
ATOM 3481 N N . GLY B 1 215 ? 16.625 46.5 -20.953 1 23.11 215 GLY B N 1
ATOM 3482 C CA . GLY B 1 215 ? 16.891 47.812 -21.562 1 23.11 215 GLY B CA 1
ATOM 3483 C C . GLY B 1 215 ? 18.062 48.531 -20.938 1 23.11 215 GLY B C 1
ATOM 3484 O O . GLY B 1 215 ? 18.438 48.25 -19.797 1 23.11 215 GLY B O 1
#